Protein AF-0000000073392501 (afdb_homodimer)

Structure (mmCIF, N/CA/C/O backbone):
data_AF-0000000073392501-model_v1
#
loop_
_entity.id
_entity.type
_entity.pdbx_description
1 polymer 'Metal-dependent hydrolase, beta-lactamase superfamily'
#
loop_
_atom_site.group_PDB
_atom_site.id
_atom_site.type_symbol
_atom_site.label_atom_id
_atom_site.label_alt_id
_atom_site.label_comp_id
_atom_site.label_asym_id
_atom_site.label_entity_id
_atom_site.label_seq_id
_atom_site.pdbx_PDB_ins_code
_atom_site.Cartn_x
_atom_site.Cartn_y
_atom_site.Cartn_z
_atom_site.occupancy
_atom_site.B_iso_or_equiv
_atom_site.auth_seq_id
_atom_site.auth_comp_id
_atom_site.auth_asym_id
_atom_site.auth_atom_id
_atom_site.pdbx_PDB_model_num
ATOM 1 N N . MET A 1 1 ? -17.094 19.109 10.422 1 95.69 1 MET A N 1
ATOM 2 C CA . MET A 1 1 ? -15.758 18.734 9.945 1 95.69 1 MET A CA 1
ATOM 3 C C . MET A 1 1 ? -15.055 17.844 10.961 1 95.69 1 MET A C 1
ATOM 5 O O . MET A 1 1 ? -15.164 18.062 12.172 1 95.69 1 MET A O 1
ATOM 9 N N . LYS A 1 2 ? -14.438 16.719 10.461 1 97.56 2 LYS A N 1
ATOM 10 C CA . LYS A 1 2 ? -13.781 15.727 11.297 1 97.56 2 LYS A CA 1
ATOM 11 C C . LYS A 1 2 ? -12.375 15.43 10.797 1 97.56 2 LYS A C 1
ATOM 13 O O . LYS A 1 2 ? -12.148 15.312 9.594 1 97.56 2 LYS A O 1
ATOM 18 N N . ILE A 1 3 ? -11.445 15.352 11.75 1 98.5 3 ILE A N 1
ATOM 19 C CA . ILE A 1 3 ? -10.078 14.945 11.414 1 98.5 3 ILE A CA 1
ATOM 20 C C . ILE A 1 3 ? -9.773 13.594 12.047 1 98.5 3 ILE A C 1
ATOM 22 O O . ILE A 1 3 ? -10.047 13.375 13.227 1 98.5 3 ILE A O 1
ATOM 26 N N . THR A 1 4 ? -9.297 12.664 11.234 1 98.38 4 THR A N 1
ATOM 27 C CA . THR A 1 4 ? -8.945 11.328 11.695 1 98.38 4 THR A CA 1
ATOM 28 C C . THR A 1 4 ? -7.551 10.93 11.219 1 98.38 4 THR A C 1
ATOM 30 O O . THR A 1 4 ? -7.227 11.086 10.039 1 98.38 4 THR A O 1
ATOM 33 N N . PHE A 1 5 ? -6.773 10.438 12.156 1 97.88 5 PHE A N 1
ATOM 34 C CA . PHE A 1 5 ? -5.438 9.961 11.805 1 97.88 5 PHE A CA 1
ATOM 35 C C . PHE A 1 5 ? -5.434 8.453 11.617 1 97.88 5 PHE A C 1
ATOM 37 O O . PHE A 1 5 ? -5.684 7.699 12.562 1 97.88 5 PHE A O 1
ATOM 44 N N . LEU A 1 6 ? -5.094 8.023 10.367 1 96.94 6 LEU A N 1
ATOM 45 C CA . LEU A 1 6 ? -5.074 6.605 10.023 1 96.94 6 LEU A CA 1
ATOM 46 C C . LEU A 1 6 ? -3.668 6.031 10.156 1 96.94 6 LEU A C 1
ATOM 48 O O . LEU A 1 6 ? -3.469 4.824 10.016 1 96.94 6 LEU A O 1
ATOM 52 N N . GLY A 1 7 ? -2.768 6.816 10.383 1 95.69 7 GLY A N 1
ATOM 53 C CA . GLY A 1 7 ? -1.372 6.5 10.648 1 95.69 7 GLY A CA 1
ATOM 54 C C . GLY A 1 7 ? -0.549 7.715 11.031 1 95.69 7 GLY A C 1
ATOM 55 O O . GLY A 1 7 ? -0.674 8.773 10.414 1 95.69 7 GLY A O 1
ATOM 56 N N . THR A 1 8 ? 0.274 7.535 12.062 1 96.62 8 THR A N 1
ATOM 57 C CA . THR A 1 8 ? 0.959 8.703 12.609 1 96.62 8 THR A CA 1
ATOM 58 C C . THR A 1 8 ? 2.469 8.484 12.633 1 96.62 8 THR A C 1
ATOM 60 O O . THR A 1 8 ? 3.209 9.281 13.203 1 96.62 8 THR A O 1
ATOM 63 N N . GLY A 1 9 ? 2.859 7.312 12.016 1 94.12 9 GLY A N 1
ATOM 64 C CA . GLY A 1 9 ? 4.281 7.082 11.812 1 94.12 9 GLY A CA 1
ATOM 65 C C . GLY A 1 9 ? 4.812 7.73 10.547 1 94.12 9 GLY A C 1
ATOM 66 O O . GLY A 1 9 ? 4.047 8.047 9.633 1 94.12 9 GLY A O 1
ATOM 67 N N . GLY A 1 10 ? 6.098 7.957 10.602 1 91.94 10 GLY A N 1
ATOM 68 C CA . GLY A 1 10 ? 6.691 8.547 9.414 1 91.94 10 GLY A CA 1
ATOM 69 C C . GLY A 1 10 ? 8.164 8.227 9.25 1 91.94 10 GLY A C 1
ATOM 70 O O . GLY A 1 10 ? 8.82 7.816 10.211 1 91.94 10 GLY A O 1
ATOM 71 N N . GLY A 1 11 ? 8.555 8.469 7.984 1 91.44 11 GLY A N 1
ATOM 72 C CA . GLY A 1 11 ? 9.922 8.102 7.641 1 91.44 11 GLY A CA 1
ATOM 73 C C . GLY A 1 11 ? 10.047 6.656 7.188 1 91.44 11 GLY A C 1
ATOM 74 O O . GLY A 1 11 ? 9.172 5.836 7.461 1 91.44 11 GLY A O 1
ATOM 75 N N . ARG A 1 12 ? 11.156 6.391 6.562 1 88.62 12 ARG A N 1
ATOM 76 C CA . ARG A 1 12 ? 11.328 5.105 5.891 1 88.62 12 ARG A CA 1
ATOM 77 C C . ARG A 1 12 ? 11.297 3.955 6.891 1 88.62 12 ARG A C 1
ATOM 79 O O . ARG A 1 12 ? 10.641 2.936 6.652 1 88.62 12 ARG A O 1
ATOM 86 N N . PHE A 1 13 ? 11.859 4.137 8.047 1 87.62 13 PHE A N 1
ATOM 87 C CA . PHE A 1 13 ? 11.992 3.016 8.969 1 87.62 13 PHE A CA 1
ATOM 88 C C . PHE A 1 13 ? 10.688 2.793 9.734 1 87.62 13 PHE A C 1
ATOM 90 O O . PHE A 1 13 ? 10.32 1.652 10.016 1 87.62 13 PHE A O 1
ATOM 97 N N . SER A 1 14 ? 10.055 3.908 10.047 1 86.62 14 SER A N 1
ATOM 98 C CA . SER A 1 14 ? 8.734 3.762 10.648 1 86.62 14 SER A CA 1
ATOM 99 C C . SER A 1 14 ? 7.75 3.133 9.672 1 86.62 14 SER A C 1
ATOM 101 O O . SER A 1 14 ? 6.922 2.307 10.055 1 86.62 14 SER A O 1
ATOM 103 N N . ALA A 1 15 ? 7.859 3.514 8.43 1 91.94 15 ALA A N 1
ATOM 104 C CA . ALA A 1 15 ? 6.969 2.965 7.41 1 91.94 15 ALA A CA 1
ATOM 105 C C . ALA A 1 15 ? 7.199 1.468 7.227 1 91.94 15 ALA A C 1
ATOM 107 O O . ALA A 1 15 ? 6.246 0.686 7.184 1 91.94 15 ALA A O 1
ATOM 108 N N . ILE A 1 16 ? 8.469 1.06 7.207 1 93.19 16 ILE A N 1
ATOM 109 C CA . ILE A 1 16 ? 8.836 -0.337 7 1 93.19 16 ILE A CA 1
ATOM 110 C C . ILE A 1 16 ? 8.391 -1.169 8.203 1 93.19 16 ILE A C 1
ATOM 112 O O . ILE A 1 16 ? 7.809 -2.242 8.039 1 93.19 16 ILE A O 1
ATOM 116 N N . SER A 1 17 ? 8.555 -0.603 9.367 1 88.06 17 SER A N 1
ATOM 117 C CA . SER A 1 17 ? 8.336 -1.387 10.586 1 88.06 17 SER A CA 1
ATOM 118 C C . SER A 1 17 ? 6.863 -1.42 10.961 1 88.06 17 SER A C 1
ATOM 120 O O . SER A 1 17 ? 6.414 -2.336 11.656 1 88.06 17 SER A O 1
ATOM 122 N N . GLN A 1 18 ? 6.199 -0.437 10.602 1 88.12 18 GLN A N 1
ATOM 123 C CA . GLN A 1 18 ? 4.789 -0.27 10.938 1 88.12 18 GLN A CA 1
ATOM 124 C C . GLN A 1 18 ? 4.574 -0.296 12.445 1 88.12 18 GLN A C 1
ATOM 126 O O . GLN A 1 18 ? 3.516 -0.704 12.922 1 88.12 18 GLN A O 1
ATOM 131 N N . ARG A 1 19 ? 5.641 0.099 13.125 1 83.06 19 ARG A N 1
ATOM 132 C CA . ARG A 1 19 ? 5.449 0.273 14.562 1 83.06 19 ARG A CA 1
ATOM 133 C C . ARG A 1 19 ? 4.352 1.289 14.852 1 83.06 19 ARG A C 1
ATOM 135 O O . ARG A 1 19 ? 3.635 1.172 15.852 1 83.06 19 ARG A O 1
ATOM 142 N N . ARG A 1 20 ? 4.344 2.191 14.055 1 87.75 20 ARG A N 1
ATOM 143 C CA . ARG A 1 20 ? 3.238 3.133 13.922 1 87.75 20 ARG A CA 1
ATOM 144 C C . ARG A 1 20 ? 2.67 3.107 12.508 1 87.75 20 ARG A C 1
ATOM 146 O O . ARG A 1 20 ? 3.42 3.055 11.531 1 87.75 20 ARG A O 1
ATOM 153 N N . MET A 1 21 ? 1.301 3.021 12.469 1 92.19 21 MET A N 1
ATOM 154 C CA . MET A 1 21 ? 0.671 2.988 11.148 1 92.19 21 MET A CA 1
ATOM 155 C C . MET A 1 21 ? 1.068 4.211 10.328 1 92.19 21 MET A C 1
ATOM 157 O O . MET A 1 21 ? 1.492 5.227 10.883 1 92.19 21 MET A O 1
ATOM 161 N N . THR A 1 22 ? 0.951 4.113 9.016 1 95.88 22 THR A N 1
ATOM 162 C CA . THR A 1 22 ? 1.403 5.203 8.156 1 95.88 22 THR A CA 1
ATOM 163 C C . THR A 1 22 ? 0.333 5.57 7.137 1 95.88 22 THR A C 1
ATOM 165 O O . THR A 1 22 ? 0.649 5.957 6.012 1 95.88 22 THR A O 1
ATOM 168 N N . GLY A 1 23 ? -0.903 5.422 7.516 1 95.56 23 GLY A N 1
ATOM 169 C CA . GLY A 1 23 ? -2.023 5.617 6.609 1 95.56 23 GLY A CA 1
ATOM 170 C C . GLY A 1 23 ? -2.359 7.082 6.387 1 95.56 23 GLY A C 1
ATOM 171 O O . GLY A 1 23 ? -3.305 7.406 5.664 1 95.56 23 GLY A O 1
ATOM 172 N N . GLY A 1 24 ? -1.575 8.016 6.98 1 98.38 24 GLY A N 1
ATOM 173 C CA . GLY A 1 24 ? -1.897 9.43 6.828 1 98.38 24 GLY A CA 1
ATOM 174 C C . GLY A 1 24 ? -3.102 9.859 7.645 1 98.38 24 GLY A C 1
ATOM 175 O O . GLY A 1 24 ? -3.311 9.367 8.758 1 98.38 24 GLY A O 1
ATOM 176 N N . PHE A 1 25 ? -3.83 10.938 7.148 1 98.75 25 PHE A N 1
ATOM 177 C CA . PHE A 1 25 ? -4.996 11.383 7.898 1 98.75 25 PHE A CA 1
ATOM 178 C C . PHE A 1 25 ? -6.109 11.828 6.957 1 98.75 25 PHE A C 1
ATOM 180 O O . PHE A 1 25 ? -5.887 11.984 5.754 1 98.75 25 PHE A O 1
ATOM 187 N N . ARG A 1 26 ? -7.277 11.922 7.52 1 98.81 26 ARG A N 1
ATOM 188 C CA . ARG A 1 26 ? -8.469 12.305 6.773 1 98.81 26 ARG A CA 1
ATOM 189 C C . ARG A 1 26 ? -9.062 13.602 7.316 1 98.81 26 ARG A C 1
ATOM 191 O O . ARG A 1 26 ? -8.984 13.867 8.516 1 98.81 26 ARG A O 1
ATOM 198 N N . ILE A 1 27 ? -9.531 14.406 6.457 1 98.75 27 ILE A N 1
ATOM 199 C CA . ILE A 1 27 ? -10.438 15.5 6.77 1 98.75 27 ILE A CA 1
ATOM 200 C C . ILE A 1 27 ? -11.812 15.227 6.16 1 98.75 27 ILE A C 1
ATOM 202 O O . ILE A 1 27 ? -11.977 15.273 4.941 1 98.75 27 ILE A O 1
ATOM 206 N N . ASP A 1 28 ? -12.781 14.906 7 1 98.5 28 ASP A N 1
ATOM 207 C CA . ASP A 1 28 ? -14.109 14.516 6.527 1 98.5 28 ASP A CA 1
ATOM 208 C C . ASP A 1 28 ? -15.133 15.625 6.77 1 98.5 28 ASP A C 1
ATOM 210 O O . ASP A 1 28 ? -15.016 16.375 7.734 1 98.5 28 ASP A O 1
ATOM 214 N N . ASN A 1 29 ? -16.047 15.664 5.898 1 98 29 ASN A N 1
ATOM 215 C CA . ASN A 1 29 ? -17.156 16.609 5.953 1 98 29 ASN A CA 1
ATOM 216 C C . ASN A 1 29 ? -16.672 18.062 5.902 1 98 29 ASN A C 1
ATOM 218 O O . ASN A 1 29 ? -17.188 18.922 6.621 1 98 29 ASN A O 1
ATOM 222 N N . LEU A 1 30 ? -15.586 18.328 5.273 1 98 30 LEU A N 1
ATOM 223 C CA . LEU A 1 30 ? -15.18 19.672 4.898 1 98 30 LEU A CA 1
ATOM 224 C C . LEU A 1 30 ? -16.031 20.203 3.752 1 98 30 LEU A C 1
ATOM 226 O O . LEU A 1 30 ? -15.828 19.828 2.596 1 98 30 LEU A O 1
ATOM 230 N N . ASN A 1 31 ? -16.969 21.047 4.035 1 97.44 31 ASN A N 1
ATOM 231 C CA . ASN A 1 31 ? -17.984 21.469 3.078 1 97.44 31 ASN A CA 1
ATOM 232 C C . ASN A 1 31 ? -18.688 20.266 2.432 1 97.44 31 ASN A C 1
ATOM 234 O O . ASN A 1 31 ? -18.859 20.234 1.214 1 97.44 31 ASN A O 1
ATOM 238 N N . GLY A 1 32 ? -18.906 19.234 3.15 1 97.88 32 GLY A N 1
ATOM 239 C CA . GLY A 1 32 ? -19.625 18.047 2.713 1 97.88 32 GLY A CA 1
ATOM 240 C C . GLY A 1 32 ? -18.734 17.047 1.984 1 97.88 32 GLY A C 1
ATOM 241 O O . GLY A 1 32 ? -19.219 16.047 1.448 1 97.88 32 GLY A O 1
ATOM 242 N N . LYS A 1 33 ? -17.406 17.266 1.96 1 98.62 33 LYS A N 1
ATOM 243 C CA . LYS A 1 33 ? -16.484 16.438 1.186 1 98.62 33 LYS A CA 1
ATOM 244 C C . LYS A 1 33 ? -15.469 15.75 2.09 1 98.62 33 LYS A C 1
ATOM 246 O O . LYS A 1 33 ? -15.125 16.266 3.156 1 98.62 33 LYS A O 1
ATOM 251 N N . ASN A 1 34 ? -14.984 14.57 1.663 1 98.88 34 ASN A N 1
ATOM 252 C CA . ASN A 1 34 ? -14.016 13.773 2.4 1 98.88 34 ASN A CA 1
ATOM 253 C C . ASN A 1 34 ? -12.68 13.688 1.657 1 98.88 34 ASN A C 1
ATOM 255 O O . ASN A 1 34 ? -12.656 13.398 0.459 1 98.88 34 ASN A O 1
ATOM 259 N N . TYR A 1 35 ? -11.578 13.992 2.377 1 98.88 35 TYR A N 1
ATOM 260 C CA . TYR A 1 35 ? -10.25 14.008 1.762 1 98.88 35 TYR A CA 1
ATOM 261 C C . TYR A 1 35 ? -9.281 13.109 2.529 1 98.88 35 TYR A C 1
ATOM 263 O O . TYR A 1 35 ? -9.328 13.055 3.762 1 98.88 35 TYR A O 1
ATOM 271 N N . HIS A 1 36 ? -8.492 12.352 1.827 1 98.94 36 HIS A N 1
ATOM 272 C CA . HIS A 1 36 ? -7.398 11.578 2.402 1 98.94 36 HIS A CA 1
ATOM 273 C C . HIS A 1 36 ? -6.051 12.219 2.076 1 98.94 36 HIS A C 1
ATOM 275 O O . HIS A 1 36 ? -5.75 12.484 0.91 1 98.94 36 HIS A O 1
ATOM 281 N N . VAL A 1 37 ? -5.246 12.547 3.129 1 98.94 37 VAL A N 1
ATOM 282 C CA . VAL A 1 37 ? -3.984 13.258 2.971 1 98.94 37 VAL A CA 1
ATOM 283 C C . VAL A 1 37 ? -2.818 12.312 3.234 1 98.94 37 VAL A C 1
ATOM 285 O O . VAL A 1 37 ? -2.74 11.695 4.297 1 98.94 37 VAL A O 1
ATOM 288 N N . ASP A 1 38 ? -1.919 12.148 2.273 1 98.88 38 ASP A N 1
ATOM 289 C CA . ASP A 1 38 ? -0.672 11.391 2.342 1 98.88 38 ASP A CA 1
ATOM 290 C C . ASP A 1 38 ? -0.93 9.945 2.746 1 98.88 38 ASP A C 1
ATOM 292 O O . ASP A 1 38 ? -0.385 9.461 3.742 1 98.88 38 ASP A O 1
ATOM 296 N N . PRO A 1 39 ? -1.705 9.242 1.884 1 98.75 39 PRO A N 1
ATOM 297 C CA . PRO A 1 39 ? -2 7.836 2.178 1 98.75 39 PRO A CA 1
ATOM 298 C C . PRO A 1 39 ? -0.813 6.914 1.904 1 98.75 39 PRO A C 1
ATOM 300 O O . PRO A 1 39 ? -0.689 6.375 0.803 1 98.75 39 PRO A O 1
ATOM 303 N N . GLY A 1 40 ? -0.039 6.641 2.949 1 98.38 40 GLY A N 1
ATOM 304 C CA . GLY A 1 40 ? 1.106 5.75 2.85 1 98.38 40 GLY A CA 1
ATOM 305 C C . GLY A 1 40 ? 0.729 4.281 2.906 1 98.38 40 GLY A C 1
ATOM 306 O O . GLY A 1 40 ? -0.438 3.93 2.719 1 98.38 40 GLY A O 1
ATOM 307 N N . PRO A 1 41 ? 1.723 3.396 3.154 1 97.88 41 PRO A N 1
ATOM 308 C CA . PRO A 1 41 ? 1.467 1.956 3.203 1 97.88 41 PRO A CA 1
ATOM 309 C C . PRO A 1 41 ? 0.42 1.577 4.246 1 97.88 41 PRO A C 1
ATOM 311 O O . PRO A 1 41 ? 0.523 1.986 5.406 1 97.88 41 PRO A O 1
ATOM 314 N N . GLY A 1 42 ? -0.612 0.805 3.75 1 96.38 42 GLY A N 1
ATOM 315 C CA . GLY A 1 42 ? -1.643 0.316 4.652 1 96.38 42 GLY A CA 1
ATOM 316 C C . GLY A 1 42 ? -2.848 1.232 4.734 1 96.38 42 GLY A C 1
ATOM 317 O O . GLY A 1 42 ? -3.844 0.901 5.379 1 96.38 42 GLY A O 1
ATOM 318 N N . ALA A 1 43 ? -2.844 2.373 4.035 1 98.19 43 ALA A N 1
ATOM 319 C CA . ALA A 1 43 ? -3.924 3.35 4.145 1 98.19 43 ALA A CA 1
ATOM 320 C C . ALA A 1 43 ? -5.273 2.715 3.82 1 98.19 43 ALA A C 1
ATOM 322 O O . ALA A 1 43 ? -6.262 2.945 4.523 1 98.19 43 ALA A O 1
ATOM 323 N N . LEU A 1 44 ? -5.352 1.924 2.768 1 97.44 44 LEU A N 1
ATOM 324 C CA . LEU A 1 44 ? -6.609 1.279 2.395 1 97.44 44 LEU A CA 1
ATOM 325 C C . LEU A 1 44 ? -7.105 0.373 3.516 1 97.44 44 LEU A C 1
ATOM 327 O O . LEU A 1 44 ? -8.258 0.478 3.938 1 97.44 44 LEU A O 1
ATOM 331 N N . VAL A 1 45 ? -6.211 -0.46 4.02 1 92.94 45 VAL A N 1
ATOM 332 C CA . VAL A 1 45 ? -6.555 -1.427 5.055 1 92.94 45 VAL A CA 1
ATOM 333 C C . VAL A 1 45 ? -6.98 -0.693 6.324 1 92.94 45 VAL A C 1
ATOM 335 O O . VAL A 1 45 ? -7.98 -1.054 6.949 1 92.94 45 VAL A O 1
ATOM 338 N N . ARG A 1 46 ? -6.273 0.396 6.684 1 93.12 46 ARG A N 1
ATOM 339 C CA . ARG A 1 46 ? -6.57 1.168 7.887 1 93.12 46 ARG A CA 1
ATOM 340 C C . ARG A 1 46 ? -7.895 1.911 7.746 1 93.12 46 ARG A C 1
ATOM 342 O O . ARG A 1 46 ? -8.617 2.094 8.727 1 93.12 46 ARG A O 1
ATOM 349 N N . THR A 1 47 ? -8.219 2.338 6.508 1 94.75 47 THR A N 1
ATOM 350 C CA . THR A 1 47 ? -9.516 2.953 6.254 1 94.75 47 THR A CA 1
ATOM 351 C C . THR A 1 47 ? -10.648 2.029 6.695 1 94.75 47 THR A C 1
ATOM 353 O O . THR A 1 47 ? -11.531 2.441 7.445 1 94.75 47 THR A O 1
ATOM 356 N N . TYR A 1 48 ? -10.57 0.808 6.328 1 89.25 48 TYR A N 1
ATOM 357 C CA . TYR A 1 48 ? -11.602 -0.15 6.711 1 89.25 48 TYR A CA 1
ATOM 358 C C . TYR A 1 48 ? -11.492 -0.507 8.188 1 89.25 48 TYR A C 1
ATOM 360 O O . TYR A 1 48 ? -12.508 -0.653 8.875 1 89.25 48 TYR A O 1
ATOM 368 N N . GLN A 1 49 ? -10.273 -0.648 8.664 1 86.69 49 GLN A N 1
ATOM 369 C CA . GLN A 1 49 ? -10.023 -0.973 10.062 1 86.69 49 GLN A CA 1
ATOM 370 C C . GLN A 1 49 ? -10.742 0.002 10.992 1 86.69 49 GLN A C 1
ATOM 372 O O . GLN A 1 49 ? -11.305 -0.402 12.008 1 86.69 49 GLN A O 1
ATOM 377 N N . PHE A 1 50 ? -10.766 1.233 10.609 1 89.06 50 PHE A N 1
ATOM 378 C CA . PHE A 1 50 ? -11.312 2.262 11.484 1 89.06 50 PHE A CA 1
ATOM 379 C C . PHE A 1 50 ? -12.734 2.613 11.086 1 89.06 50 PHE A C 1
ATOM 381 O O . PHE A 1 50 ? -13.273 3.637 11.516 1 89.06 50 PHE A O 1
ATOM 388 N N . GLY A 1 51 ? -13.328 1.852 10.148 1 87.12 51 GLY A N 1
ATOM 389 C CA . GLY A 1 51 ? -14.758 1.915 9.898 1 87.12 51 GLY A CA 1
ATOM 390 C C . GLY A 1 51 ? -15.133 2.875 8.789 1 87.12 51 GLY A C 1
ATOM 391 O O . GLY A 1 51 ? -16.281 3.295 8.688 1 87.12 51 GLY A O 1
ATOM 392 N N . PHE A 1 52 ? -14.211 3.273 8 1 92.31 52 PHE A N 1
ATOM 393 C CA . PHE A 1 52 ? -14.492 4.156 6.875 1 92.31 52 PHE A CA 1
ATOM 394 C C . PHE A 1 52 ? -14.633 3.357 5.586 1 92.31 52 PHE A C 1
ATOM 396 O O . PHE A 1 52 ? -14.297 2.174 5.539 1 92.31 52 PHE A O 1
ATOM 403 N N . ASP A 1 53 ? -15.25 3.908 4.602 1 92.31 53 ASP A N 1
ATOM 404 C CA . ASP A 1 53 ? -15.367 3.389 3.242 1 92.31 53 ASP A CA 1
ATOM 405 C C . ASP A 1 53 ? -14.578 4.246 2.256 1 92.31 53 ASP A C 1
ATOM 407 O O . ASP A 1 53 ? -14.914 5.41 2.033 1 92.31 53 ASP A O 1
ATOM 411 N N . PRO A 1 54 ? -13.516 3.678 1.671 1 95.69 54 PRO A N 1
ATOM 412 C CA . PRO A 1 54 ? -12.68 4.477 0.77 1 95.69 54 PRO A CA 1
ATOM 413 C C . PRO A 1 54 ? -13.445 4.984 -0.449 1 95.69 54 PRO A C 1
ATOM 415 O O . PRO A 1 54 ? -13 5.918 -1.122 1 95.69 54 PRO A O 1
ATOM 418 N N . ARG A 1 55 ? -14.586 4.406 -0.773 1 96.12 55 ARG A N 1
ATOM 419 C CA . ARG A 1 55 ? -15.391 4.82 -1.919 1 96.12 55 ARG A CA 1
ATOM 420 C C . ARG A 1 55 ? -16.062 6.164 -1.656 1 96.12 55 ARG A C 1
ATOM 422 O O . ARG A 1 55 ? -16.562 6.805 -2.584 1 96.12 55 ARG A O 1
ATOM 429 N N . ASN A 1 56 ? -16.031 6.59 -0.366 1 97.44 56 ASN A N 1
ATOM 430 C CA . ASN A 1 56 ? -16.672 7.836 0.021 1 97.44 56 ASN A CA 1
ATOM 431 C C . ASN A 1 56 ? -15.719 9.016 -0.052 1 97.44 56 ASN A C 1
ATOM 433 O O . ASN A 1 56 ? -16.062 10.133 0.341 1 97.44 56 ASN A O 1
ATOM 437 N N . LEU A 1 57 ? -14.594 8.805 -0.603 1 98.75 57 LEU A N 1
ATOM 438 C CA . LEU A 1 57 ? -13.625 9.891 -0.76 1 98.75 57 LEU A CA 1
ATOM 439 C C . LEU A 1 57 ? -14.039 10.828 -1.896 1 98.75 57 LEU A C 1
ATOM 441 O O . LEU A 1 57 ? -14.594 10.375 -2.902 1 98.75 57 LEU A O 1
ATOM 445 N N . ASP A 1 58 ? -13.742 12.086 -1.682 1 98.81 58 ASP A N 1
ATOM 446 C CA . ASP A 1 58 ? -13.953 13.102 -2.713 1 98.81 58 ASP A CA 1
ATOM 447 C C . ASP A 1 58 ? -12.625 13.656 -3.217 1 98.81 58 ASP A C 1
ATOM 449 O O . ASP A 1 58 ? -12.594 14.422 -4.184 1 98.81 58 ASP A O 1
ATOM 453 N N . GLY A 1 59 ? -11.523 13.289 -2.541 1 98.88 59 GLY A N 1
ATOM 454 C CA . GLY A 1 59 ? -10.211 13.742 -2.98 1 98.88 59 GLY A CA 1
ATOM 455 C C . GLY A 1 59 ? -9.07 13.047 -2.266 1 98.88 59 GLY A C 1
ATOM 456 O O . GLY A 1 59 ? -9.234 12.562 -1.146 1 98.88 59 GLY A O 1
ATOM 457 N N . VAL A 1 60 ? -7.953 12.953 -2.936 1 98.88 60 VAL A N 1
ATOM 458 C CA . VAL A 1 60 ? -6.695 12.445 -2.398 1 98.88 60 VAL A CA 1
ATOM 459 C C . VAL A 1 60 ? -5.598 13.484 -2.58 1 98.88 60 VAL A C 1
ATOM 461 O O . VAL A 1 60 ? -5.414 14.023 -3.674 1 98.88 60 VAL A O 1
ATOM 464 N N . PHE A 1 61 ? -4.91 13.828 -1.479 1 98.69 61 PHE A N 1
ATOM 465 C CA . PHE A 1 61 ? -3.793 14.758 -1.497 1 98.69 61 PHE A CA 1
ATOM 466 C C . PHE A 1 61 ? -2.484 14.047 -1.176 1 98.69 61 PHE A C 1
ATOM 468 O O . PHE A 1 61 ? -2.389 13.336 -0.172 1 98.69 61 PHE A O 1
ATOM 475 N N . VAL A 1 62 ? -1.473 14.195 -2.025 1 98.88 62 VAL A N 1
ATOM 476 C CA . VAL A 1 62 ? -0.14 13.656 -1.773 1 98.88 62 VAL A CA 1
ATOM 477 C C . VAL A 1 62 ? 0.883 14.789 -1.768 1 98.88 62 VAL A C 1
ATOM 479 O O . VAL A 1 62 ? 1.078 15.461 -2.781 1 98.88 62 VAL A O 1
ATOM 482 N N . SER A 1 63 ? 1.539 14.938 -0.667 1 98.75 63 SER A N 1
ATOM 483 C CA . SER A 1 63 ? 2.387 16.094 -0.428 1 98.75 63 SER A CA 1
ATOM 484 C C . SER A 1 63 ? 3.676 16.016 -1.241 1 98.75 63 SER A C 1
ATOM 486 O O . SER A 1 63 ? 4.145 17.031 -1.771 1 98.75 63 SER A O 1
ATOM 488 N N . HIS A 1 64 ? 4.285 14.812 -1.267 1 98.62 64 HIS A N 1
ATOM 489 C CA . HIS A 1 64 ? 5.555 14.664 -1.971 1 98.62 64 HIS A CA 1
ATOM 490 C C . HIS A 1 64 ? 5.832 13.203 -2.311 1 98.62 64 HIS A C 1
ATOM 492 O O . HIS A 1 64 ? 5.09 12.312 -1.889 1 98.62 64 HIS A O 1
ATOM 498 N N . ALA A 1 65 ? 6.898 13 -3.096 1 97.44 65 ALA A N 1
ATOM 499 C CA . ALA A 1 65 ? 7.133 11.703 -3.725 1 97.44 65 ALA A CA 1
ATOM 500 C C . ALA A 1 65 ? 7.988 10.812 -2.836 1 97.44 65 ALA A C 1
ATOM 502 O O . ALA A 1 65 ? 9.031 10.312 -3.268 1 97.44 65 ALA A O 1
ATOM 503 N N . HIS A 1 66 ? 7.598 10.57 -1.646 1 97.81 66 HIS A N 1
ATOM 504 C CA . HIS A 1 66 ? 8.117 9.516 -0.782 1 97.81 66 HIS A CA 1
ATOM 505 C C . HIS A 1 66 ? 7.074 8.43 -0.539 1 97.81 66 HIS A C 1
ATOM 507 O O . HIS A 1 66 ? 5.891 8.734 -0.375 1 97.81 66 HIS A O 1
ATOM 513 N N . THR A 1 67 ? 7.504 7.219 -0.448 1 97.06 67 THR A N 1
ATOM 514 C CA . THR A 1 67 ? 6.645 6.039 -0.408 1 97.06 67 THR A CA 1
ATOM 515 C C . THR A 1 67 ? 5.691 6.105 0.781 1 97.06 67 THR A C 1
ATOM 517 O O . THR A 1 67 ? 4.535 5.688 0.68 1 97.06 67 THR A O 1
ATOM 520 N N . ASP A 1 68 ? 6.188 6.578 1.907 1 97.12 68 ASP A N 1
ATOM 521 C CA . ASP A 1 68 ? 5.352 6.602 3.104 1 97.12 68 ASP A CA 1
ATOM 522 C C . ASP A 1 68 ? 4.266 7.668 2.994 1 97.12 68 ASP A C 1
ATOM 524 O O . ASP A 1 68 ? 3.418 7.793 3.883 1 97.12 68 ASP A O 1
ATOM 528 N N . HIS A 1 69 ? 4.203 8.383 1.855 1 98.56 69 HIS A N 1
ATOM 529 C CA . HIS A 1 69 ? 3.168 9.398 1.674 1 98.56 69 HIS A CA 1
ATOM 530 C C . HIS A 1 69 ? 2.266 9.055 0.492 1 98.56 69 HIS A C 1
ATOM 532 O O . HIS A 1 69 ? 1.142 9.555 0.401 1 98.56 69 HIS A O 1
ATOM 538 N N . TYR A 1 70 ? 2.699 8.219 -0.464 1 98.25 70 TYR A N 1
ATOM 539 C CA . TYR A 1 70 ? 1.893 8.078 -1.671 1 98.25 70 TYR A CA 1
ATOM 540 C C . TYR A 1 70 ? 1.54 6.621 -1.926 1 98.25 70 TYR A C 1
ATOM 542 O O . TYR A 1 70 ? 0.796 6.309 -2.859 1 98.25 70 TYR A O 1
ATOM 550 N N . ASN A 1 71 ? 1.967 5.695 -1.161 1 98.38 71 ASN A N 1
ATOM 551 C CA . ASN A 1 71 ? 1.953 4.266 -1.438 1 98.38 71 ASN A CA 1
ATOM 552 C C . ASN A 1 71 ? 0.559 3.781 -1.826 1 98.38 71 ASN A C 1
ATOM 554 O O . ASN A 1 71 ? 0.409 2.982 -2.752 1 98.38 71 ASN A O 1
ATOM 558 N N . ASP A 1 72 ? -0.469 4.227 -1.108 1 98.75 72 ASP A N 1
ATOM 559 C CA . ASP A 1 72 ? -1.817 3.721 -1.347 1 98.75 72 ASP A CA 1
ATOM 560 C C . ASP A 1 72 ? -2.662 4.742 -2.104 1 98.75 72 ASP A C 1
ATOM 562 O O . ASP A 1 72 ? -3.881 4.59 -2.209 1 98.75 72 ASP A O 1
ATOM 566 N N . ALA A 1 73 ? -2.049 5.797 -2.67 1 98.81 73 ALA A N 1
ATOM 567 C CA . ALA A 1 73 ? -2.803 6.844 -3.359 1 98.81 73 ALA A CA 1
ATOM 568 C C . ALA A 1 73 ? -3.58 6.27 -4.539 1 98.81 73 ALA A C 1
ATOM 570 O O . ALA A 1 73 ? -4.77 6.547 -4.703 1 98.81 73 ALA A O 1
ATOM 571 N N . GLU A 1 74 ? -2.967 5.402 -5.324 1 98.5 74 GLU A N 1
ATOM 572 C CA . GLU A 1 74 ? -3.594 4.902 -6.543 1 98.5 74 GLU A CA 1
ATOM 573 C C . GLU A 1 74 ? -4.797 4.02 -6.227 1 98.5 74 GLU A C 1
ATOM 575 O O . GLU A 1 74 ? -5.848 4.141 -6.863 1 98.5 74 GLU A O 1
ATOM 580 N N . ILE A 1 75 ? -4.664 3.15 -5.219 1 98.62 75 ILE A N 1
ATOM 581 C CA . ILE A 1 75 ? -5.773 2.262 -4.898 1 98.62 75 ILE A CA 1
ATOM 582 C C . ILE A 1 75 ? -6.926 3.072 -4.305 1 98.62 75 ILE A C 1
ATOM 584 O O . ILE A 1 75 ? -8.094 2.752 -4.523 1 98.62 75 ILE A O 1
ATOM 588 N N . LEU A 1 76 ? -6.621 4.141 -3.576 1 98.81 76 LEU A N 1
ATOM 589 C CA . LEU A 1 76 ? -7.676 4.988 -3.035 1 98.81 76 LEU A CA 1
ATOM 590 C C . LEU A 1 76 ? -8.359 5.781 -4.145 1 98.81 76 LEU A C 1
ATOM 592 O O . LEU A 1 76 ? -9.562 6.031 -4.086 1 98.81 76 LEU A O 1
ATOM 596 N N . ILE A 1 77 ? -7.605 6.203 -5.156 1 98.81 77 ILE A N 1
ATOM 597 C CA . ILE A 1 77 ? -8.188 6.871 -6.312 1 98.81 77 ILE A CA 1
ATOM 598 C C . ILE A 1 77 ? -9.102 5.906 -7.062 1 98.81 77 ILE A C 1
ATOM 600 O O . ILE A 1 77 ? -10.188 6.285 -7.504 1 98.81 77 ILE A O 1
ATOM 604 N N . GLU A 1 78 ? -8.664 4.629 -7.203 1 98.56 78 GLU A N 1
ATOM 605 C CA . GLU A 1 78 ? -9.531 3.623 -7.801 1 98.56 78 GLU A CA 1
ATOM 606 C C . GLU A 1 78 ? -10.836 3.486 -7.012 1 98.56 78 GLU A C 1
ATOM 608 O O . GLU A 1 78 ? -11.914 3.361 -7.598 1 98.56 78 GLU A O 1
ATOM 613 N N . ALA A 1 79 ? -10.719 3.512 -5.699 1 98.19 79 ALA A N 1
ATOM 614 C CA . ALA A 1 79 ? -11.922 3.434 -4.871 1 98.19 79 ALA A CA 1
ATOM 615 C C . ALA A 1 79 ? -12.82 4.648 -5.094 1 98.19 79 ALA A C 1
ATOM 617 O O . ALA A 1 79 ? -14.016 4.504 -5.34 1 98.19 79 ALA A O 1
ATOM 618 N N . MET A 1 80 ? -12.219 5.809 -5.094 1 98.5 80 MET A N 1
ATOM 619 C CA . MET A 1 80 ? -12.898 7.09 -5.246 1 98.5 80 MET A CA 1
ATOM 620 C C . MET A 1 80 ? -13.641 7.156 -6.574 1 98.5 80 MET A C 1
ATOM 622 O O . MET A 1 80 ? -14.758 7.676 -6.645 1 98.5 80 MET A O 1
ATOM 626 N N . THR A 1 81 ? -13.102 6.547 -7.602 1 98.44 81 THR A N 1
ATOM 627 C CA . THR A 1 81 ? -13.648 6.629 -8.953 1 98.44 81 THR A CA 1
ATOM 628 C C . THR A 1 81 ? -14.375 5.336 -9.32 1 98.44 81 THR A C 1
ATOM 630 O O . THR A 1 81 ? -14.648 5.09 -10.492 1 98.44 81 THR A O 1
ATOM 633 N N . ARG A 1 82 ? -14.625 4.508 -8.398 1 95.38 82 ARG A N 1
ATOM 634 C CA . ARG A 1 82 ? -15.32 3.242 -8.609 1 95.38 82 ARG A CA 1
ATOM 635 C C . ARG A 1 82 ? -14.602 2.385 -9.641 1 95.38 82 ARG A C 1
ATOM 637 O O . ARG A 1 82 ? -15.211 1.957 -10.625 1 95.38 82 ARG A O 1
ATOM 644 N N . GLY A 1 83 ? -13.289 2.143 -9.297 1 95.38 83 GLY A N 1
ATOM 645 C CA . GLY A 1 83 ? -12.492 1.295 -10.172 1 95.38 83 GLY A CA 1
ATOM 646 C C . GLY A 1 83 ? -12.125 1.963 -11.484 1 95.38 83 GLY A C 1
ATOM 647 O O . GLY A 1 83 ? -12.062 1.305 -12.523 1 95.38 83 GLY A O 1
ATOM 648 N N . MET A 1 84 ? -12.094 3.285 -11.484 1 96.25 84 MET A N 1
ATOM 649 C CA . MET A 1 84 ? -11.742 4.078 -12.656 1 96.25 84 MET A CA 1
ATOM 650 C C . MET A 1 84 ? -12.836 3.994 -13.719 1 96.25 84 MET A C 1
ATOM 652 O O . MET A 1 84 ? -12.539 4.016 -14.914 1 96.25 84 MET A O 1
ATOM 656 N N . THR A 1 85 ? -14.047 3.785 -13.312 1 95.38 85 THR A N 1
ATOM 657 C CA . THR A 1 85 ? -15.156 3.701 -14.25 1 95.38 85 THR A CA 1
ATOM 658 C C . THR A 1 85 ? -15.977 4.988 -14.234 1 95.38 85 THR A C 1
ATOM 660 O O . THR A 1 85 ? -16.844 5.188 -15.078 1 95.38 85 THR A O 1
ATOM 663 N N . LYS A 1 86 ? -15.688 5.934 -13.297 1 97.25 86 LYS A N 1
ATOM 664 C CA . LYS A 1 86 ? -16.406 7.199 -13.164 1 97.25 86 LYS A CA 1
ATOM 665 C C . LYS A 1 86 ? -15.422 8.375 -13.102 1 97.25 86 LYS A C 1
ATOM 667 O O . LYS A 1 86 ? -14.359 8.266 -12.492 1 97.25 86 LYS A O 1
ATOM 672 N N . GLU A 1 87 ? -15.812 9.453 -13.789 1 98.25 87 GLU A N 1
ATOM 673 C CA . GLU A 1 87 ? -15.117 10.719 -13.562 1 98.25 87 GLU A CA 1
ATOM 674 C C . GLU A 1 87 ? -15.531 11.352 -12.242 1 98.25 87 GLU A C 1
ATOM 676 O O . GLU A 1 87 ? -16.672 11.781 -12.086 1 98.25 87 GLU A O 1
ATOM 681 N N . TYR A 1 88 ? -14.602 11.328 -11.336 1 98.62 88 TYR A N 1
ATOM 682 C CA . TYR A 1 88 ? -15.039 11.82 -10.031 1 98.62 88 TYR A CA 1
ATOM 683 C C . TYR A 1 88 ? -13.852 12.273 -9.195 1 98.62 88 TYR A C 1
ATOM 685 O O . TYR A 1 88 ? -12.742 11.742 -9.336 1 98.62 88 TYR A O 1
ATOM 693 N N . GLY A 1 89 ? -14.039 13.281 -8.32 1 98.62 89 GLY A N 1
ATOM 694 C CA . GLY A 1 89 ? -13.133 13.648 -7.234 1 98.62 89 GLY A CA 1
ATOM 695 C C . GLY A 1 89 ? -11.945 14.461 -7.699 1 98.62 89 GLY A C 1
ATOM 696 O O . GLY A 1 89 ? -11.914 14.938 -8.836 1 98.62 89 GLY A O 1
ATOM 697 N N . VAL A 1 90 ? -11.031 14.711 -6.723 1 98.62 90 VAL A N 1
ATOM 698 C CA . VAL A 1 90 ? -9.859 15.555 -6.945 1 98.62 90 VAL A CA 1
ATOM 699 C C . VAL A 1 90 ? -8.594 14.781 -6.582 1 98.62 90 VAL A C 1
ATOM 701 O O . VAL A 1 90 ? -8.57 14.055 -5.586 1 98.62 90 VAL A O 1
ATOM 704 N N . VAL A 1 91 ? -7.621 14.875 -7.426 1 98.75 91 VAL A N 1
ATOM 705 C CA . VAL A 1 91 ? -6.266 14.43 -7.117 1 98.75 91 VAL A CA 1
ATOM 706 C C . VAL A 1 91 ? -5.336 15.633 -7.02 1 98.75 91 VAL A C 1
ATOM 708 O O . VAL A 1 91 ? -5.129 16.344 -8 1 98.75 91 VAL A O 1
ATOM 711 N N . LEU A 1 92 ? -4.902 15.898 -5.816 1 98.5 92 LEU A N 1
ATOM 712 C CA . LEU A 1 92 ? -4.023 17.031 -5.527 1 98.5 92 LEU A CA 1
ATOM 713 C C . LEU A 1 92 ? -2.627 16.547 -5.145 1 98.5 92 LEU A C 1
ATOM 715 O O . LEU A 1 92 ? -2.482 15.578 -4.395 1 98.5 92 LEU A O 1
ATOM 719 N N . GLY A 1 93 ? -1.642 17.094 -5.656 1 98.06 93 GLY A N 1
ATOM 720 C CA . GLY A 1 93 ? -0.257 16.766 -5.348 1 98.06 93 GLY A CA 1
ATOM 721 C C . GLY A 1 93 ? 0.726 17.797 -5.891 1 98.06 93 GLY A C 1
ATOM 722 O O . GLY A 1 93 ? 0.323 18.797 -6.465 1 98.06 93 GLY A O 1
ATOM 723 N N . ASN A 1 94 ? 2.008 17.609 -5.57 1 98.12 94 ASN A N 1
ATOM 724 C CA . ASN A 1 94 ? 3.035 18.469 -6.152 1 98.12 94 ASN A CA 1
ATOM 725 C C . ASN A 1 94 ? 3.465 17.969 -7.531 1 98.12 94 ASN A C 1
ATOM 727 O O . ASN A 1 94 ? 2.928 16.984 -8.031 1 98.12 94 ASN A O 1
ATOM 731 N N . LYS A 1 95 ? 4.375 18.656 -8.156 1 97.94 95 LYS A N 1
ATOM 732 C CA . LYS A 1 95 ? 4.863 18.328 -9.492 1 97.94 95 LYS A CA 1
ATOM 733 C C . LYS A 1 95 ? 5.508 16.953 -9.516 1 97.94 95 LYS A C 1
ATOM 735 O O . LYS A 1 95 ? 5.258 16.156 -10.43 1 97.94 95 LYS A O 1
ATOM 740 N N . SER A 1 96 ? 6.32 16.625 -8.555 1 97.94 96 SER A N 1
ATOM 741 C CA . SER A 1 96 ? 7 15.336 -8.516 1 97.94 96 SER A CA 1
ATOM 742 C C . SER A 1 96 ? 5.996 14.188 -8.469 1 97.94 96 SER A C 1
ATOM 744 O O . SER A 1 96 ? 6.172 13.18 -9.156 1 97.94 96 SER A O 1
ATOM 746 N N . VAL A 1 97 ? 4.938 14.32 -7.699 1 97.88 97 VAL A N 1
ATOM 747 C CA . VAL A 1 97 ? 3.941 13.281 -7.473 1 97.88 97 VAL A CA 1
ATOM 748 C C . VAL A 1 97 ? 3.109 13.078 -8.734 1 97.88 97 VAL A C 1
ATOM 750 O O . VAL A 1 97 ? 2.816 11.938 -9.117 1 97.88 97 VAL A O 1
ATOM 753 N N . LEU A 1 98 ? 2.74 14.172 -9.406 1 97.69 98 LEU A N 1
ATOM 754 C CA . LEU A 1 98 ? 1.733 14.094 -10.461 1 97.69 98 LEU A CA 1
ATOM 755 C C . LEU A 1 98 ? 2.389 14.023 -11.836 1 97.69 98 LEU A C 1
ATOM 757 O O . LEU A 1 98 ? 1.85 13.398 -12.75 1 97.69 98 LEU A O 1
ATOM 761 N N . ASP A 1 99 ? 3.627 14.617 -12 1 96.06 99 ASP A N 1
ATOM 762 C CA . ASP A 1 99 ? 4.223 14.734 -13.328 1 96.06 99 ASP A CA 1
ATOM 763 C C . ASP A 1 99 ? 5.625 14.133 -13.352 1 96.06 99 ASP A C 1
ATOM 765 O O . ASP A 1 99 ? 6.172 13.867 -14.43 1 96.06 99 ASP A O 1
ATOM 769 N N . GLY A 1 100 ? 6.156 13.875 -12.227 1 94.56 100 GLY A N 1
ATOM 770 C CA . GLY A 1 100 ? 7.578 13.578 -12.172 1 94.56 100 GLY A CA 1
ATOM 771 C C . GLY A 1 100 ? 8.453 14.812 -12.242 1 94.56 100 GLY A C 1
ATOM 772 O O . GLY A 1 100 ? 8.086 15.797 -12.891 1 94.56 100 GLY A O 1
ATOM 773 N N . TYR A 1 101 ? 9.477 14.828 -11.492 1 95.81 101 TYR A N 1
ATOM 774 C CA . TYR A 1 101 ? 10.461 15.906 -11.469 1 95.81 101 TYR A CA 1
ATOM 775 C C . TYR A 1 101 ? 11.852 15.375 -11.164 1 95.81 101 TYR A C 1
ATOM 777 O O . TYR A 1 101 ? 12.133 14.953 -10.039 1 95.81 101 TYR A O 1
ATOM 785 N N . GLU A 1 102 ? 12.719 15.398 -12.18 1 94.06 102 GLU A N 1
ATOM 786 C CA . GLU A 1 102 ? 14.062 14.828 -12.047 1 94.06 102 GLU A CA 1
ATOM 787 C C . GLU A 1 102 ? 14 13.359 -11.633 1 94.06 102 GLU A C 1
ATOM 789 O O . GLU A 1 102 ? 13.359 12.547 -12.312 1 94.06 102 GLU A O 1
ATOM 794 N N . LYS A 1 103 ? 14.531 13.031 -10.469 1 91 103 LYS A N 1
ATOM 795 C CA . LYS A 1 103 ? 14.562 11.633 -10.055 1 91 103 LYS A CA 1
ATOM 796 C C . LYS A 1 103 ? 13.344 11.281 -9.211 1 91 103 LYS A C 1
ATOM 798 O O . LYS A 1 103 ? 13.188 10.141 -8.773 1 91 103 LYS A O 1
ATOM 803 N N . TRP A 1 104 ? 12.492 12.242 -9.047 1 91.62 104 TRP A N 1
ATOM 804 C CA . TRP A 1 104 ? 11.375 12.039 -8.125 1 91.62 104 TRP A CA 1
ATOM 805 C C . TRP A 1 104 ? 10.086 11.734 -8.891 1 91.62 104 TRP A C 1
ATOM 807 O O . TRP A 1 104 ? 9.664 12.508 -9.75 1 91.62 104 TRP A O 1
ATOM 817 N N . GLY A 1 105 ? 9.398 10.547 -8.453 1 88.94 105 GLY A N 1
ATOM 818 C CA . GLY A 1 105 ? 8.094 10.203 -8.984 1 88.94 105 GLY A CA 1
ATOM 819 C C . GLY A 1 105 ? 8.125 9.812 -10.445 1 88.94 105 GLY A C 1
ATOM 820 O O . GLY A 1 105 ? 9.172 9.406 -10.961 1 88.94 105 GLY A O 1
ATOM 821 N N . PRO A 1 106 ? 6.953 9.914 -11.07 1 94.25 106 PRO A N 1
ATOM 822 C CA . PRO A 1 106 ? 5.664 10.25 -10.453 1 94.25 106 PRO A CA 1
ATOM 823 C C . PRO A 1 106 ? 5.23 9.234 -9.406 1 94.25 106 PRO A C 1
ATOM 825 O O . PRO A 1 106 ? 5.59 8.055 -9.5 1 94.25 106 PRO A O 1
ATOM 828 N N . GLY A 1 107 ? 4.539 9.656 -8.375 1 95.44 107 GLY A N 1
ATOM 829 C CA . GLY A 1 107 ? 3.98 8.805 -7.336 1 95.44 107 GLY A CA 1
ATOM 830 C C . GLY A 1 107 ? 2.592 8.289 -7.668 1 95.44 107 GLY A C 1
ATOM 831 O O . GLY A 1 107 ? 2.119 7.324 -7.062 1 95.44 107 GLY A O 1
ATOM 832 N N . ILE A 1 108 ? 1.958 8.93 -8.594 1 97 108 ILE A N 1
ATOM 833 C CA . ILE A 1 108 ? 0.653 8.539 -9.117 1 97 108 ILE A CA 1
ATOM 834 C C . ILE A 1 108 ? 0.712 8.461 -10.641 1 97 108 ILE A C 1
ATOM 836 O O . ILE A 1 108 ? 1.146 9.406 -11.305 1 97 108 ILE A O 1
ATOM 840 N N . SER A 1 109 ? 0.312 7.328 -11.227 1 95.31 109 SER A N 1
ATOM 841 C CA . SER A 1 109 ? 0.421 7.117 -12.664 1 95.31 109 SER A CA 1
ATOM 842 C C . SER A 1 109 ? -0.531 8.031 -13.43 1 95.31 109 SER A C 1
ATOM 844 O O . SER A 1 109 ? -1.524 8.508 -12.875 1 95.31 109 SER A O 1
ATOM 846 N N . LYS A 1 110 ? -0.252 8.289 -14.727 1 94.5 110 LYS A N 1
ATOM 847 C CA . LYS A 1 110 ? -1.131 9.078 -15.578 1 94.5 110 LYS A CA 1
ATOM 848 C C . LYS A 1 110 ? -2.523 8.461 -15.664 1 94.5 110 LYS A C 1
ATOM 850 O O . LYS A 1 110 ? -3.525 9.18 -15.711 1 94.5 110 LYS A O 1
ATOM 855 N N . TYR A 1 111 ? -2.537 7.137 -15.719 1 95.19 111 TYR A N 1
ATOM 856 C CA . TYR A 1 111 ? -3.807 6.422 -15.742 1 95.19 111 TYR A CA 1
ATOM 857 C C . TYR A 1 111 ? -4.664 6.793 -14.539 1 95.19 111 TYR A C 1
ATOM 859 O O . TYR A 1 111 ? -5.84 7.137 -14.688 1 95.19 111 TYR A O 1
ATOM 867 N N . HIS A 1 112 ? -4.094 6.863 -13.352 1 97.25 112 HIS A N 1
ATOM 868 C CA . HIS A 1 112 ? -4.844 7.082 -12.125 1 97.25 112 HIS A CA 1
ATOM 869 C C . HIS A 1 112 ? -5.195 8.555 -11.953 1 97.25 112 HIS A C 1
ATOM 871 O O . HIS A 1 112 ? -6.051 8.906 -11.133 1 97.25 112 HIS A O 1
ATOM 877 N N . GLN A 1 113 ? -4.621 9.406 -12.688 1 97.38 113 GLN A N 1
ATOM 878 C CA . GLN A 1 113 ? -4.941 10.828 -12.648 1 97.38 113 GLN A CA 1
ATOM 879 C C . GLN A 1 113 ? -6.031 11.18 -13.656 1 97.38 113 GLN A C 1
ATOM 881 O O . GLN A 1 113 ? -6.57 12.289 -13.641 1 97.38 113 GLN A O 1
ATOM 886 N N . SER A 1 114 ? -6.418 10.242 -14.516 1 97.38 114 SER A N 1
ATOM 887 C CA . SER A 1 114 ? -7.148 10.562 -15.742 1 97.38 114 SER A CA 1
ATOM 888 C C . SER A 1 114 ? -8.648 10.656 -15.477 1 97.38 114 SER A C 1
ATOM 890 O O . SER A 1 114 ? -9.398 11.148 -16.312 1 97.38 114 SER A O 1
ATOM 892 N N . HIS A 1 115 ? -9.172 10.234 -14.281 1 98.25 115 HIS A N 1
ATOM 893 C CA . HIS A 1 115 ? -10.609 10.203 -14.039 1 98.25 115 HIS A CA 1
ATOM 894 C C . HIS A 1 115 ? -11 11.156 -12.914 1 98.25 115 HIS A C 1
ATOM 896 O O . HIS A 1 115 ? -12.078 11.016 -12.328 1 98.25 115 HIS A O 1
ATOM 902 N N . SER A 1 116 ? -10.109 12.07 -12.5 1 98.69 116 SER A N 1
ATOM 903 C CA . SER A 1 116 ? -10.344 13.062 -11.461 1 98.69 116 SER A CA 1
ATOM 904 C C . SER A 1 116 ? -9.797 14.43 -11.867 1 98.69 116 SER A C 1
ATOM 906 O O . SER A 1 116 ? -8.984 14.531 -12.789 1 98.69 116 SER A O 1
ATOM 908 N N . LYS A 1 117 ? -10.359 15.477 -11.297 1 98.56 117 LYS A N 1
ATOM 909 C CA . LYS A 1 117 ? -9.758 16.781 -11.508 1 98.56 117 LYS A CA 1
ATOM 910 C C . LYS A 1 117 ? -8.383 16.875 -10.852 1 98.56 117 LYS A C 1
ATOM 912 O O . LYS A 1 117 ? -8.234 16.594 -9.656 1 98.56 117 LYS A O 1
ATOM 917 N N . LYS A 1 118 ? -7.441 17.188 -11.648 1 97.94 118 LYS A N 1
ATOM 918 C CA . LYS A 1 118 ? -6.051 17.219 -11.211 1 97.94 118 LYS A CA 1
ATOM 919 C C . LYS A 1 118 ? -5.629 18.625 -10.805 1 97.94 118 LYS A C 1
ATOM 921 O O . LYS A 1 118 ? -5.887 19.594 -11.531 1 97.94 118 LYS A O 1
ATOM 926 N N . TYR A 1 119 ? -4.996 18.812 -9.656 1 98.31 119 TYR A N 1
ATOM 927 C CA . TYR A 1 119 ? -4.414 20.078 -9.211 1 98.31 119 TYR A CA 1
ATOM 928 C C . TYR A 1 119 ? -2.945 19.891 -8.844 1 98.31 119 TYR A C 1
ATOM 930 O O . TYR A 1 119 ? -2.613 19.141 -7.922 1 98.31 119 TYR A O 1
ATOM 938 N N . VAL A 1 120 ? -2.098 20.531 -9.547 1 98.19 120 VAL A N 1
ATOM 939 C CA . VAL A 1 120 ? -0.691 20.609 -9.156 1 98.19 120 VAL A CA 1
ATOM 940 C C . VAL A 1 120 ? -0.47 21.797 -8.219 1 98.19 120 VAL A C 1
ATOM 942 O O . VAL A 1 120 ? -0.582 22.953 -8.633 1 98.19 120 VAL A O 1
ATOM 945 N N . LEU A 1 121 ? -0.155 21.562 -7.012 1 98.25 121 LEU A N 1
ATOM 946 C CA . LEU A 1 121 ? -0.02 22.594 -5.996 1 98.25 121 LEU A CA 1
ATOM 947 C C . LEU A 1 121 ? 1.436 23.031 -5.852 1 98.25 121 LEU A C 1
ATOM 949 O O . LEU A 1 121 ? 2.336 22.188 -5.82 1 98.25 121 LEU A O 1
ATOM 953 N N . GLU A 1 122 ? 1.652 24.297 -5.781 1 98.31 122 GLU A N 1
ATOM 954 C CA . GLU A 1 122 ? 2.955 24.906 -5.535 1 98.31 122 GLU A CA 1
ATOM 955 C C . GLU A 1 122 ? 2.895 25.891 -4.371 1 98.31 122 GLU A C 1
ATOM 957 O O . GLU A 1 122 ? 1.814 26.359 -4.008 1 98.31 122 GLU A O 1
ATOM 962 N N . PRO A 1 123 ? 4.055 26.156 -3.785 1 98.38 123 PRO A N 1
ATOM 963 C CA . PRO A 1 123 ? 4.043 27.125 -2.695 1 98.38 123 PRO A CA 1
ATOM 964 C C . PRO A 1 123 ? 3.379 28.453 -3.09 1 98.38 123 PRO A C 1
ATOM 966 O O . PRO A 1 123 ? 3.658 28.984 -4.164 1 98.38 123 PRO A O 1
ATOM 969 N N . ASN A 1 124 ? 2.443 28.891 -2.338 1 98.19 124 ASN A N 1
ATOM 970 C CA . ASN A 1 124 ? 1.722 30.156 -2.443 1 98.19 124 ASN A CA 1
ATOM 971 C C . ASN A 1 124 ? 0.664 30.109 -3.541 1 98.19 124 ASN A C 1
ATOM 973 O O . ASN A 1 124 ? -0.117 31.047 -3.697 1 98.19 124 ASN A O 1
ATOM 977 N N . GLN A 1 125 ? 0.685 29.047 -4.316 1 98.12 125 GLN A N 1
ATOM 978 C CA . GLN A 1 125 ? -0.425 28.875 -5.246 1 98.12 125 GLN A CA 1
ATOM 979 C C . GLN A 1 125 ? -1.726 28.578 -4.504 1 98.12 125 GLN A C 1
ATOM 981 O O . GLN A 1 125 ? -1.738 27.812 -3.541 1 98.12 125 GLN A O 1
ATOM 986 N N . VAL A 1 126 ? -2.77 29.281 -4.965 1 98.38 126 VAL A N 1
ATOM 987 C CA . VAL A 1 126 ? -4.066 29.094 -4.316 1 98.38 126 VAL A CA 1
ATOM 988 C C . VAL A 1 126 ? -5.051 28.469 -5.301 1 98.38 126 VAL A C 1
ATOM 990 O O . VAL A 1 126 ? -5.195 28.938 -6.434 1 98.38 126 VAL A O 1
ATOM 993 N N . GLU A 1 127 ? -5.668 27.391 -4.938 1 98.19 127 GLU A N 1
ATOM 994 C CA . GLU A 1 127 ? -6.707 26.719 -5.715 1 98.19 127 GLU A CA 1
ATOM 995 C C . GLU A 1 127 ? -8.039 26.719 -4.969 1 98.19 127 GLU A C 1
ATOM 997 O O . GLU A 1 127 ? -8.07 26.656 -3.738 1 98.19 127 GLU A O 1
ATOM 1002 N N . ASN A 1 128 ? -9.094 26.906 -5.703 1 98.19 128 ASN A N 1
ATOM 1003 C CA . ASN A 1 128 ? -10.422 26.688 -5.145 1 98.19 128 ASN A CA 1
ATOM 1004 C C . ASN A 1 128 ? -10.906 25.266 -5.367 1 98.19 128 ASN A C 1
ATOM 1006 O O . ASN A 1 128 ? -11.125 24.844 -6.508 1 98.19 128 ASN A O 1
ATOM 1010 N N . ILE A 1 129 ? -11.055 24.516 -4.316 1 98.06 129 ILE A N 1
ATOM 1011 C CA . ILE A 1 129 ? -11.438 23.109 -4.398 1 98.06 129 ILE A CA 1
ATOM 1012 C C . ILE A 1 129 ? -12.719 22.875 -3.596 1 98.06 129 ILE A C 1
ATOM 1014 O O . ILE A 1 129 ? -12.695 22.922 -2.363 1 98.06 129 ILE A O 1
ATOM 1018 N N . ASN A 1 130 ? -13.773 22.609 -4.234 1 97.56 130 ASN A N 1
ATOM 1019 C CA . ASN A 1 130 ? -15.062 22.281 -3.627 1 97.56 130 ASN A CA 1
ATOM 1020 C C . ASN A 1 130 ? -15.469 23.328 -2.59 1 97.56 130 ASN A C 1
ATOM 1022 O O . ASN A 1 130 ? -15.883 22.984 -1.483 1 97.56 130 ASN A O 1
ATOM 1026 N N . GLY A 1 131 ? -15.195 24.594 -2.824 1 97.31 131 GLY A N 1
ATOM 1027 C CA . GLY A 1 131 ? -15.648 25.672 -1.968 1 97.31 131 GLY A CA 1
ATOM 1028 C C . GLY A 1 131 ? -14.641 26.047 -0.893 1 97.31 131 GLY A C 1
ATOM 1029 O O . GLY A 1 131 ? -14.93 26.875 -0.028 1 97.31 131 GLY A O 1
ATOM 1030 N N . CYS A 1 132 ? -13.492 25.438 -0.935 1 97.75 132 CYS A N 1
ATOM 1031 C CA . CYS A 1 132 ? -12.414 25.766 -0.008 1 97.75 132 CYS A CA 1
ATOM 1032 C C . CYS A 1 132 ? -11.211 26.344 -0.747 1 97.75 132 CYS A C 1
ATOM 1034 O O . CYS A 1 132 ? -10.875 25.891 -1.845 1 97.75 132 CYS A O 1
ATOM 1036 N N . SER A 1 133 ? -10.633 27.328 -0.139 1 98.56 133 SER A N 1
ATOM 1037 C CA . SER A 1 133 ? -9.367 27.844 -0.66 1 98.56 133 SER A CA 1
ATOM 1038 C C . SER A 1 133 ? -8.188 27.031 -0.137 1 98.56 133 SER A C 1
ATOM 1040 O O . SER A 1 133 ? -8 26.891 1.075 1 98.56 133 SER A O 1
ATOM 1042 N N . VAL A 1 134 ? -7.426 26.453 -1.064 1 98.81 134 VAL A N 1
ATOM 1043 C CA . VAL A 1 134 ? -6.277 25.641 -0.694 1 98.81 134 VAL A CA 1
ATOM 1044 C C . VAL A 1 134 ? -4.992 26.281 -1.194 1 98.81 134 VAL A C 1
ATOM 1046 O O . VAL A 1 134 ? -4.777 26.406 -2.404 1 98.81 134 VAL A O 1
ATOM 1049 N N . LYS A 1 135 ? -4.172 26.703 -0.267 1 98.88 135 LYS A N 1
ATOM 1050 C CA . LYS A 1 135 ? -2.891 27.328 -0.586 1 98.88 135 LYS A CA 1
ATOM 1051 C C . LYS A 1 135 ? -1.736 26.359 -0.354 1 98.88 135 LYS A C 1
ATOM 1053 O O . LYS A 1 135 ? -1.663 25.703 0.693 1 98.88 135 LYS A O 1
ATOM 1058 N N . GLY A 1 136 ? -0.859 26.234 -1.353 1 98.81 136 GLY A N 1
ATOM 1059 C CA . GLY A 1 136 ? 0.349 25.453 -1.143 1 98.81 136 GLY A CA 1
ATOM 1060 C C . GLY A 1 136 ? 1.339 26.125 -0.209 1 98.81 136 GLY A C 1
ATOM 1061 O O . GLY A 1 136 ? 1.507 27.344 -0.247 1 98.81 136 GLY A O 1
ATOM 1062 N N . THR A 1 137 ? 1.959 25.344 0.656 1 98.88 137 THR A N 1
ATOM 1063 C CA . THR A 1 137 ? 2.967 25.859 1.577 1 98.88 137 THR A CA 1
ATOM 1064 C C . THR A 1 137 ? 4.336 25.266 1.267 1 98.88 137 THR A C 1
ATOM 1066 O O . THR A 1 137 ? 4.445 24.094 0.92 1 98.88 137 THR A O 1
ATOM 1069 N N . LYS A 1 138 ? 5.344 26.047 1.378 1 98.69 138 LYS A N 1
ATOM 1070 C CA . LYS A 1 138 ? 6.699 25.641 1.02 1 98.69 138 LYS A CA 1
ATOM 1071 C C . LYS A 1 138 ? 7.266 24.656 2.045 1 98.69 138 LYS A C 1
ATOM 1073 O O . LYS A 1 138 ? 7.008 24.797 3.242 1 98.69 138 LYS A O 1
ATOM 1078 N N . THR A 1 139 ? 8.008 23.688 1.521 1 98.69 139 THR A N 1
ATOM 1079 C CA . THR A 1 139 ? 8.758 22.766 2.359 1 98.69 139 THR A CA 1
ATOM 1080 C C . THR A 1 139 ? 10.227 22.719 1.947 1 98.69 139 THR A C 1
ATOM 1082 O O . THR A 1 139 ? 10.578 23.172 0.853 1 98.69 139 THR A O 1
ATOM 1085 N N . VAL A 1 140 ? 11.086 22.422 2.83 1 98.38 140 VAL A N 1
ATOM 1086 C CA . VAL A 1 140 ? 12.477 22.078 2.566 1 98.38 140 VAL A CA 1
ATOM 1087 C C . VAL A 1 140 ? 12.711 20.594 2.891 1 98.38 140 VAL A C 1
ATOM 1089 O O . VAL A 1 140 ? 12.789 20.219 4.062 1 98.38 140 VAL A O 1
ATOM 1092 N N . HIS A 1 141 ? 12.734 19.766 1.882 1 97.69 141 HIS A N 1
ATOM 1093 C CA . HIS A 1 141 ? 12.773 18.312 2.018 1 97.69 141 HIS A CA 1
ATOM 1094 C C . HIS A 1 141 ? 13.461 17.672 0.822 1 97.69 141 HIS A C 1
ATOM 1096 O O . HIS A 1 141 ? 14 18.359 -0.044 1 97.69 141 HIS A O 1
ATOM 1102 N N . GLY A 1 142 ? 13.719 16.359 0.892 1 95.06 142 GLY A N 1
ATOM 1103 C CA . GLY A 1 142 ? 14.383 15.633 -0.178 1 95.06 142 GLY A CA 1
ATOM 1104 C C . GLY A 1 142 ? 13.781 15.898 -1.545 1 95.06 142 GLY A C 1
ATOM 1105 O O . GLY A 1 142 ? 14.484 16.281 -2.479 1 95.06 142 GLY A O 1
ATOM 1106 N N . ASP A 1 143 ? 12.492 15.656 -1.684 1 96.44 143 ASP A N 1
ATOM 1107 C CA . ASP A 1 143 ? 11.758 16.094 -2.867 1 96.44 143 ASP A CA 1
ATOM 1108 C C . ASP A 1 143 ? 11.648 17.609 -2.916 1 96.44 143 ASP A C 1
ATOM 1110 O O . ASP A 1 143 ? 10.938 18.219 -2.109 1 96.44 143 ASP A O 1
ATOM 1114 N N . PRO A 1 144 ? 12.344 18.234 -3.863 1 97.19 144 PRO A N 1
ATOM 1115 C CA . PRO A 1 144 ? 12.398 19.703 -3.854 1 97.19 144 PRO A CA 1
ATOM 1116 C C . PRO A 1 144 ? 11.055 20.344 -4.184 1 97.19 144 PRO A C 1
ATOM 1118 O O . PRO A 1 144 ? 10.867 21.531 -3.943 1 97.19 144 PRO A O 1
ATOM 1121 N N . GLU A 1 145 ? 10.195 19.547 -4.754 1 97.94 145 GLU A N 1
ATOM 1122 C CA . GLU A 1 145 ? 8.883 20.078 -5.121 1 97.94 145 GLU A CA 1
ATOM 1123 C C . GLU A 1 145 ? 7.863 19.844 -4.008 1 97.94 145 GLU A C 1
ATOM 1125 O O . GLU A 1 145 ? 6.676 20.125 -4.18 1 97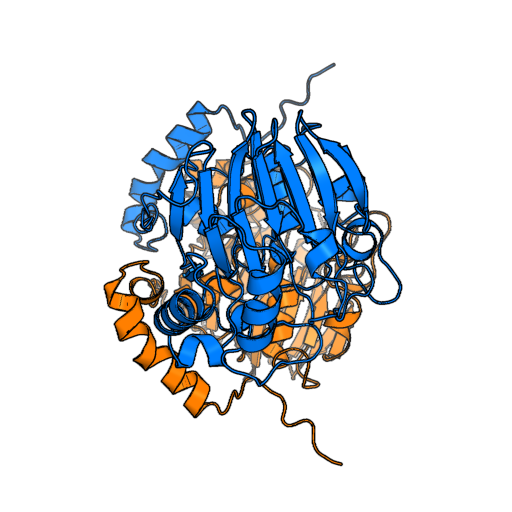.94 145 GLU A O 1
ATOM 1130 N N . GLY A 1 146 ? 8.297 19.234 -2.861 1 98.31 146 GLY A N 1
ATOM 1131 C CA . GLY A 1 146 ? 7.398 18.953 -1.751 1 98.31 146 GLY A CA 1
ATOM 1132 C C . GLY A 1 146 ? 6.551 20.156 -1.363 1 98.31 146 GLY A C 1
ATOM 1133 O O . GLY A 1 146 ? 6.996 21.297 -1.479 1 98.31 146 GLY A O 1
ATOM 1134 N N . VAL A 1 147 ? 5.297 19.891 -0.909 1 98.75 147 VAL A N 1
ATOM 1135 C CA . VAL A 1 147 ? 4.387 20.984 -0.568 1 98.75 147 VAL A CA 1
ATOM 1136 C C . VAL A 1 147 ? 3.465 20.547 0.569 1 98.75 147 VAL A C 1
ATOM 1138 O O . VAL A 1 147 ? 3.049 19.391 0.631 1 98.75 147 VAL A O 1
ATOM 1141 N N . GLY A 1 148 ? 3.268 21.391 1.551 1 98.81 148 GLY A N 1
ATOM 1142 C CA . GLY A 1 148 ? 2.111 21.312 2.43 1 98.81 148 GLY A CA 1
ATOM 1143 C C . GLY A 1 148 ? 0.916 22.094 1.921 1 98.81 148 GLY A C 1
ATOM 1144 O O . GLY A 1 148 ? 0.83 22.406 0.731 1 98.81 148 GLY A O 1
ATOM 1145 N N . PHE A 1 149 ? -0.079 22.312 2.893 1 98.88 149 PHE A N 1
ATOM 1146 C CA . PHE A 1 149 ? -1.206 23.125 2.451 1 98.88 149 PHE A CA 1
ATOM 1147 C C . PHE A 1 149 ? -1.786 23.922 3.613 1 98.88 149 PHE A C 1
ATOM 1149 O O . PHE A 1 149 ? -1.508 23.625 4.777 1 98.88 149 PHE A O 1
ATOM 1156 N N . GLN A 1 150 ? -2.453 24.953 3.322 1 98.88 150 GLN A N 1
ATOM 1157 C CA . GLN A 1 150 ? -3.385 25.656 4.207 1 98.88 150 GLN A CA 1
ATOM 1158 C C . GLN A 1 150 ? -4.77 25.75 3.572 1 98.88 150 GLN A C 1
ATOM 1160 O O . GLN A 1 150 ? -4.93 26.359 2.516 1 98.88 150 GLN A O 1
ATOM 1165 N N . ILE A 1 151 ? -5.727 25.109 4.168 1 98.75 151 ILE A N 1
ATOM 1166 C CA . ILE A 1 151 ? -7.113 25.141 3.715 1 98.75 151 ILE A CA 1
ATOM 1167 C C . ILE A 1 151 ? -7.875 26.234 4.465 1 98.75 151 ILE A C 1
ATOM 1169 O O . ILE A 1 151 ? -7.836 26.297 5.695 1 98.75 151 ILE A O 1
ATOM 1173 N N . ASP A 1 152 ? -8.469 27.078 3.75 1 98.56 152 ASP A N 1
ATOM 1174 C CA . ASP A 1 152 ? -9.344 28.109 4.309 1 98.56 152 ASP A CA 1
ATOM 1175 C C . ASP A 1 152 ? -10.805 27.812 3.99 1 98.56 152 ASP A C 1
ATOM 1177 O O . ASP A 1 152 ? -11.227 27.906 2.834 1 98.56 152 ASP A O 1
ATOM 1181 N N . TYR A 1 153 ? -11.508 27.375 4.965 1 97.62 153 TYR A N 1
ATOM 1182 C CA . TYR A 1 153 ? -12.945 27.125 4.859 1 97.62 153 TYR A CA 1
ATOM 1183 C C . TYR A 1 153 ? -13.734 28.172 5.637 1 97.62 153 TYR A C 1
ATOM 1185 O O . TYR A 1 153 ? -13.914 28.047 6.852 1 97.62 153 TYR A O 1
ATOM 1193 N N . ARG A 1 154 ? -14.242 29.234 4.93 1 96 154 ARG A N 1
ATOM 1194 C CA . ARG A 1 154 ? -15.055 30.312 5.5 1 96 154 ARG A CA 1
ATOM 1195 C C . ARG A 1 154 ? -14.328 31 6.652 1 96 154 ARG A C 1
ATOM 1197 O O . ARG A 1 154 ? -14.906 31.219 7.715 1 96 154 ARG A O 1
ATOM 1204 N N . GLY A 1 155 ? -13.055 31.125 6.543 1 97.12 155 GLY A N 1
ATOM 1205 C CA . GLY A 1 155 ? -12.266 31.859 7.52 1 97.12 155 GLY A CA 1
ATOM 1206 C C . GLY A 1 155 ? -11.547 30.969 8.508 1 97.12 155 GLY A C 1
ATOM 1207 O O . GLY A 1 155 ? -10.625 31.406 9.195 1 97.12 155 GLY A O 1
ATOM 1208 N N . PHE A 1 156 ? -12.016 29.719 8.633 1 97.75 156 PHE A N 1
ATOM 1209 C CA . PHE A 1 156 ? -11.336 28.75 9.484 1 97.75 156 PHE A CA 1
ATOM 1210 C C . PHE A 1 156 ? -10.211 28.062 8.727 1 97.75 156 PHE A C 1
ATOM 1212 O O . PHE A 1 156 ? -10.438 27.484 7.652 1 97.75 156 PHE A O 1
ATOM 1219 N N . LYS A 1 157 ? -8.992 28.078 9.312 1 98.62 157 LYS A N 1
ATOM 1220 C CA . LYS A 1 157 ? -7.836 27.641 8.547 1 98.62 157 LYS A CA 1
ATOM 1221 C C . LYS A 1 157 ? -7.188 26.406 9.18 1 98.62 157 LYS A C 1
ATOM 1223 O O . LYS A 1 157 ? -6.887 26.422 10.375 1 98.62 157 LYS A O 1
ATOM 1228 N N . ILE A 1 158 ? -7.031 25.344 8.383 1 98.75 158 ILE A N 1
ATOM 1229 C CA . ILE A 1 158 ? -6.242 24.156 8.742 1 98.75 158 ILE A CA 1
ATOM 1230 C C . ILE A 1 158 ? -4.949 24.141 7.922 1 98.75 158 ILE A C 1
ATOM 1232 O O . ILE A 1 158 ? -4.988 24.172 6.691 1 98.75 158 ILE A O 1
ATOM 1236 N N . SER A 1 159 ? -3.842 24.125 8.594 1 98.94 159 SER A N 1
ATOM 1237 C CA . SER A 1 159 ? -2.549 24.047 7.926 1 98.94 159 SER A CA 1
ATOM 1238 C C . SER A 1 159 ? -1.876 22.703 8.164 1 98.94 159 SER A C 1
ATOM 1240 O O . SER A 1 159 ? -2.014 22.109 9.234 1 98.94 159 SER A O 1
ATOM 1242 N N . TYR A 1 160 ? -1.217 22.203 7.141 1 98.94 160 TYR A N 1
ATOM 1243 C CA . TYR A 1 160 ? -0.416 20.984 7.176 1 98.94 160 TYR A CA 1
ATOM 1244 C C . TYR A 1 160 ? 0.98 21.234 6.617 1 98.94 160 TYR A C 1
ATOM 1246 O O . TYR A 1 160 ? 1.134 21.625 5.457 1 98.94 160 TYR A O 1
ATOM 1254 N N . THR A 1 161 ? 1.953 20.969 7.426 1 98.88 161 THR A N 1
ATOM 1255 C CA . THR A 1 161 ? 3.318 21.297 7.039 1 98.88 161 THR A CA 1
ATOM 1256 C C . THR A 1 161 ? 3.857 20.281 6.035 1 98.88 161 THR A C 1
ATOM 1258 O O . THR A 1 161 ? 4.758 20.594 5.25 1 98.88 161 THR A O 1
ATOM 1261 N N . SER A 1 162 ? 3.312 19.078 6.07 1 98.44 162 SER A N 1
ATOM 1262 C CA . SER A 1 162 ? 3.992 17.953 5.445 1 98.44 162 SER A CA 1
ATOM 1263 C C . SER A 1 162 ? 5.418 17.797 5.965 1 98.44 162 SER A C 1
ATOM 1265 O O . SER A 1 162 ? 5.723 18.219 7.082 1 98.44 162 SER A O 1
ATOM 1267 N N . ASP A 1 163 ? 6.266 17.031 5.242 1 98.44 163 ASP A N 1
ATOM 1268 C CA . ASP A 1 163 ? 7.66 16.875 5.648 1 98.44 163 ASP A CA 1
ATOM 1269 C C . ASP A 1 163 ? 8.477 18.125 5.27 1 98.44 163 ASP A C 1
ATOM 1271 O O . ASP A 1 163 ? 8.523 18.5 4.098 1 98.44 163 ASP A O 1
ATOM 1275 N N . THR A 1 164 ? 9.125 18.719 6.297 1 98.69 164 THR A N 1
ATOM 1276 C CA . THR A 1 164 ? 9.961 19.891 6.016 1 98.69 164 THR A CA 1
ATOM 1277 C C . THR A 1 164 ? 10.977 20.109 7.133 1 98.69 164 THR A C 1
ATOM 1279 O O . THR A 1 164 ? 10.688 19.844 8.305 1 98.69 164 THR A O 1
ATOM 1282 N N . GLY A 1 165 ? 12.141 20.516 6.707 1 98.19 165 GLY A N 1
ATOM 1283 C CA . GLY A 1 165 ? 13.016 21.156 7.684 1 98.19 165 GLY A CA 1
ATOM 1284 C C . GLY A 1 165 ? 12.578 22.547 8.055 1 98.19 165 GLY A C 1
ATOM 1285 O O . GLY A 1 165 ? 11.742 23.156 7.371 1 98.19 165 GLY A O 1
ATOM 1286 N N . TYR A 1 166 ? 13.102 22.984 9.242 1 97.94 166 TYR A N 1
ATOM 1287 C CA . TYR A 1 166 ? 12.812 24.359 9.633 1 97.94 166 TYR A CA 1
ATOM 1288 C C . TYR A 1 166 ? 13.57 25.344 8.75 1 97.94 166 TYR A C 1
ATOM 1290 O O . TYR A 1 166 ? 14.719 25.109 8.391 1 97.94 166 TYR A O 1
ATOM 1298 N N . PHE A 1 167 ? 12.977 26.391 8.328 1 97.88 167 PHE A N 1
ATOM 1299 C CA . PHE A 1 167 ? 13.602 27.531 7.676 1 97.88 167 PHE A CA 1
ATOM 1300 C C . PHE A 1 167 ? 12.945 28.828 8.109 1 97.88 167 PHE A C 1
ATOM 1302 O O . PHE A 1 167 ? 11.805 28.828 8.578 1 97.88 167 PHE A O 1
ATOM 1309 N N . GLU A 1 168 ? 13.602 29.938 8.109 1 95.69 168 GLU A N 1
ATOM 1310 C CA . GLU A 1 168 ? 13.242 31.203 8.742 1 95.69 168 GLU A CA 1
ATOM 1311 C C . GLU A 1 168 ? 11.836 31.641 8.336 1 95.69 168 GLU A C 1
ATOM 1313 O O . GLU A 1 168 ? 11.07 32.125 9.172 1 95.69 168 GLU A O 1
ATOM 1318 N N . ASP A 1 169 ? 11.398 31.5 7.102 1 97.5 169 ASP A N 1
ATOM 1319 C CA . ASP A 1 169 ? 10.117 32.031 6.629 1 97.5 169 ASP A CA 1
ATOM 1320 C C . ASP A 1 169 ? 9.031 30.953 6.699 1 97.5 169 ASP A C 1
ATOM 1322 O O . ASP A 1 169 ? 7.918 31.156 6.199 1 97.5 169 ASP A O 1
ATOM 1326 N N . LEU A 1 170 ? 9.234 29.844 7.371 1 98.69 170 LEU A N 1
ATOM 1327 C CA . LEU A 1 170 ? 8.273 28.75 7.43 1 98.69 170 LEU A CA 1
ATOM 1328 C C . LEU A 1 170 ? 6.953 29.203 8.031 1 98.69 170 LEU A C 1
ATOM 1330 O O . LEU A 1 170 ? 5.883 28.875 7.527 1 98.69 170 LEU A O 1
ATOM 1334 N N . HIS A 1 171 ? 7.031 30.047 9.094 1 98.75 171 HIS A N 1
ATOM 1335 C CA . HIS A 1 171 ? 5.852 30.5 9.82 1 98.75 171 HIS A CA 1
ATOM 1336 C C . HIS A 1 171 ? 4.941 31.328 8.93 1 98.75 171 HIS A C 1
ATOM 1338 O O . HIS A 1 171 ? 3.721 31.328 9.102 1 98.75 171 HIS A O 1
ATOM 1344 N N . LYS A 1 172 ? 5.496 32.031 7.922 1 98.81 172 LYS A N 1
ATOM 1345 C CA . LYS A 1 172 ? 4.715 32.906 7.043 1 98.81 172 LYS A CA 1
ATOM 1346 C C . LYS A 1 172 ? 3.725 32.094 6.215 1 98.81 172 LYS A C 1
ATOM 1348 O O . LYS A 1 172 ? 2.633 32.562 5.895 1 98.81 172 LYS A O 1
ATOM 1353 N N . TYR A 1 173 ? 4.074 30.875 5.883 1 98.81 173 TYR A N 1
ATOM 1354 C CA . TYR A 1 173 ? 3.227 30.016 5.062 1 98.81 173 TYR A CA 1
ATOM 1355 C C . TYR A 1 173 ? 2.047 29.484 5.867 1 98.81 173 TYR A C 1
ATOM 1357 O O . TYR A 1 173 ? 1.055 29.031 5.297 1 98.81 173 TYR A O 1
ATOM 1365 N N . HIS A 1 174 ? 2.107 29.5 7.184 1 98.88 174 HIS A N 1
ATOM 1366 C CA . HIS A 1 174 ? 1.093 28.906 8.039 1 98.88 174 HIS A CA 1
ATOM 1367 C C . HIS A 1 174 ? 0.426 29.953 8.922 1 98.88 174 HIS A C 1
ATOM 1369 O O . HIS A 1 174 ? -0.332 29.609 9.836 1 98.88 174 HIS A O 1
ATOM 1375 N N . GLU A 1 175 ? 0.758 31.234 8.633 1 98.44 175 GLU A N 1
ATOM 1376 C CA . GLU A 1 175 ? 0.2 32.344 9.406 1 98.44 175 GLU A CA 1
ATOM 1377 C C . GLU A 1 175 ? -1.325 32.312 9.398 1 98.44 175 GLU A C 1
ATOM 1379 O O . GLU A 1 175 ? -1.94 32.062 8.352 1 98.44 175 GLU A O 1
ATOM 1384 N N . GLY A 1 176 ? -1.922 32.469 10.578 1 98.31 176 GLY A N 1
ATOM 1385 C CA . GLY A 1 176 ? -3.369 32.562 10.688 1 98.31 176 GLY A CA 1
ATOM 1386 C C . GLY A 1 176 ? -4.027 31.188 10.867 1 98.31 176 GLY A C 1
ATOM 1387 O O . GLY A 1 176 ? -5.25 31.109 11.008 1 98.31 176 GLY A O 1
ATOM 1388 N N . ALA A 1 177 ? -3.281 30.125 10.984 1 98.69 177 ALA A N 1
ATOM 1389 C CA . ALA A 1 177 ? -3.836 28.781 11.148 1 98.69 177 ALA A CA 1
ATOM 1390 C C . ALA A 1 177 ? -4.598 28.656 12.461 1 98.69 177 ALA A C 1
ATOM 1392 O O . ALA A 1 177 ? -4.098 29.047 13.516 1 98.69 177 ALA A O 1
ATOM 1393 N N . ASP A 1 178 ? -5.836 28.188 12.375 1 98.56 178 ASP A N 1
ATOM 1394 C CA . ASP A 1 178 ? -6.562 27.781 13.578 1 98.56 178 ASP A CA 1
ATOM 1395 C C . ASP A 1 178 ? -6.062 26.438 14.102 1 98.56 178 ASP A C 1
ATOM 1397 O O . ASP A 1 178 ? -5.871 26.281 15.312 1 98.56 178 ASP A O 1
ATOM 1401 N N . ILE A 1 179 ? -5.871 25.484 13.211 1 98.75 179 ILE A N 1
ATOM 1402 C CA . ILE A 1 179 ? -5.266 24.188 13.508 1 98.75 179 ILE A CA 1
ATOM 1403 C C . ILE A 1 179 ? -4.016 24 12.656 1 98.75 179 ILE A C 1
ATOM 1405 O O . ILE A 1 179 ? -4.047 24.203 11.438 1 98.75 179 ILE A O 1
ATOM 1409 N N . LEU A 1 180 ? -2.934 23.703 13.297 1 98.94 180 LEU A N 1
ATOM 1410 C CA . LEU A 1 180 ? -1.688 23.391 12.602 1 98.94 180 LEU A CA 1
ATOM 1411 C C . LEU A 1 180 ? -1.296 21.938 12.82 1 98.94 180 LEU A C 1
ATOM 1413 O O . LEU A 1 180 ? -0.979 21.531 13.938 1 98.94 180 LEU A O 1
ATOM 1417 N N . ILE A 1 181 ? -1.395 21.094 11.766 1 98.94 181 ILE A N 1
ATOM 1418 C CA . ILE A 1 181 ? -0.891 19.734 11.75 1 98.94 181 ILE A CA 1
ATOM 1419 C C . ILE A 1 181 ? 0.538 19.703 11.211 1 98.94 181 ILE A C 1
ATOM 1421 O O . ILE A 1 181 ? 0.799 20.203 10.109 1 98.94 181 ILE A O 1
ATOM 1425 N N . ALA A 1 182 ? 1.448 19.141 11.969 1 98.88 182 ALA A N 1
ATOM 1426 C CA . ALA A 1 182 ? 2.852 19.234 11.578 1 98.88 182 ALA A CA 1
ATOM 1427 C C . ALA A 1 182 ? 3.539 17.875 11.688 1 98.88 182 ALA A C 1
ATOM 1429 O O . ALA A 1 182 ? 3.281 17.125 12.625 1 98.88 182 ALA A O 1
ATOM 1430 N N . SER A 1 183 ? 4.402 17.594 10.742 1 98.56 183 SER A N 1
ATOM 1431 C CA . SER A 1 183 ? 5.312 16.453 10.82 1 98.56 183 SER A CA 1
ATOM 1432 C C . SER A 1 183 ? 6.496 16.766 11.734 1 98.56 183 SER A C 1
ATOM 1434 O O . SER A 1 183 ? 7.371 17.562 11.391 1 98.56 183 SER A O 1
ATOM 1436 N N . VAL A 1 184 ? 6.496 16.172 12.891 1 98.25 184 VAL A N 1
ATOM 1437 C CA . VAL A 1 184 ? 7.578 16.328 13.852 1 98.25 184 VAL A CA 1
ATOM 1438 C C . VAL A 1 184 ? 8.258 14.984 14.086 1 98.25 184 VAL A C 1
ATOM 1440 O O . VAL A 1 184 ? 7.871 14.234 14.984 1 98.25 184 VAL A O 1
ATOM 1443 N N . LEU A 1 185 ? 9.281 14.758 13.398 1 97 185 LEU A N 1
ATOM 1444 C CA . LEU A 1 185 ? 9.859 13.43 13.242 1 97 185 LEU A CA 1
ATOM 1445 C C . LEU A 1 185 ? 10.672 13.039 14.469 1 97 185 LEU A C 1
ATOM 1447 O O . LEU A 1 185 ? 10.586 11.906 14.938 1 97 185 LEU A O 1
ATOM 1451 N N . ARG A 1 186 ? 11.438 13.984 14.969 1 96 186 ARG A N 1
ATOM 1452 C CA . ARG A 1 186 ? 12.391 13.695 16.031 1 96 186 ARG A CA 1
ATOM 1453 C C . ARG A 1 186 ? 12.094 14.539 17.281 1 96 186 ARG A C 1
ATOM 1455 O O . ARG A 1 186 ? 11.617 15.672 17.156 1 96 186 ARG A O 1
ATOM 1462 N N . PRO A 1 187 ? 12.375 13.961 18.406 1 95.56 187 PRO A N 1
ATOM 1463 C CA . PRO A 1 187 ? 12.234 14.75 19.625 1 95.56 187 PRO A CA 1
ATOM 1464 C C . PRO A 1 187 ? 13.43 15.664 19.875 1 95.56 187 PRO A C 1
ATOM 1466 O O . PRO A 1 187 ? 14.461 15.539 19.219 1 95.56 187 PRO A O 1
ATOM 1469 N N . GLY A 1 188 ? 13.242 16.531 20.703 1 95.19 188 GLY A N 1
ATOM 1470 C CA . GLY A 1 188 ? 14.344 17.344 21.219 1 95.19 188 GLY A CA 1
ATOM 1471 C C . GLY A 1 188 ? 14.93 18.266 20.172 1 95.19 188 GLY A C 1
ATOM 1472 O O . GLY A 1 188 ? 14.195 19.016 19.516 1 95.19 188 GLY A O 1
ATOM 1473 N N . ASN A 1 189 ? 16.312 18.234 20.016 1 93.56 189 ASN A N 1
ATOM 1474 C CA . ASN A 1 189 ? 17 19.203 19.172 1 93.56 189 ASN A CA 1
ATOM 1475 C C . ASN A 1 189 ? 17.828 18.531 18.094 1 93.56 189 ASN A C 1
ATOM 1477 O O . ASN A 1 189 ? 18.672 19.172 17.453 1 93.56 189 ASN A O 1
ATOM 1481 N N . LYS A 1 190 ? 17.625 17.344 17.906 1 86.31 190 LYS A N 1
ATOM 1482 C CA . LYS A 1 190 ? 18.391 16.625 16.906 1 86.31 190 LYS A CA 1
ATOM 1483 C C . LYS A 1 190 ? 17.578 16.391 15.641 1 86.31 190 LYS A C 1
ATOM 1485 O O . LYS A 1 190 ? 17.172 15.266 15.352 1 86.31 190 LYS A O 1
ATOM 1490 N N . SER A 1 191 ? 17.547 17.453 14.891 1 86 191 SER A N 1
ATOM 1491 C CA . SER A 1 191 ? 16.781 17.344 13.641 1 86 191 SER A CA 1
ATOM 1492 C C . SER A 1 191 ? 17.562 16.594 12.586 1 86 191 SER A C 1
ATOM 1494 O O . SER A 1 191 ? 18.797 16.484 12.664 1 86 191 SER A O 1
ATOM 1496 N N . ILE A 1 192 ? 16.797 15.883 11.742 1 90 192 ILE A N 1
ATOM 1497 C CA . ILE A 1 192 ? 17.359 15.312 10.523 1 90 192 ILE A CA 1
ATOM 1498 C C . ILE A 1 192 ? 17.031 16.203 9.328 1 90 192 ILE A C 1
ATOM 1500 O O . ILE A 1 192 ? 16.016 16.906 9.336 1 90 192 ILE A O 1
ATOM 1504 N N . ARG A 1 193 ? 17.953 16.203 8.406 1 91.56 193 ARG A N 1
ATOM 1505 C CA . ARG A 1 193 ? 17.766 17.016 7.215 1 91.56 193 ARG A CA 1
ATOM 1506 C C . ARG A 1 193 ? 16.359 16.812 6.633 1 91.56 193 ARG A C 1
ATOM 1508 O O . ARG A 1 193 ? 15.93 15.68 6.434 1 91.56 193 ARG A O 1
ATOM 1515 N N . GLY A 1 194 ? 15.664 17.906 6.422 1 96.88 194 GLY A N 1
ATOM 1516 C CA . GLY A 1 194 ? 14.383 17.859 5.742 1 96.88 194 GLY A CA 1
ATOM 1517 C C . GLY A 1 194 ? 13.219 17.562 6.672 1 96.88 194 GLY A C 1
ATOM 1518 O O . GLY A 1 194 ? 12.086 17.375 6.223 1 96.88 194 GLY A O 1
ATOM 1519 N N . HIS A 1 195 ? 13.492 17.5 8.016 1 98 195 HIS A N 1
ATOM 1520 C CA . HIS A 1 195 ? 12.43 17.219 8.961 1 98 195 HIS A CA 1
ATOM 1521 C C . HIS A 1 195 ? 12.5 18.141 10.18 1 98 195 HIS A C 1
ATOM 1523 O O . HIS A 1 195 ? 13.594 18.547 10.578 1 98 195 HIS A O 1
ATOM 1529 N N . LEU A 1 196 ? 11.391 18.422 10.797 1 98.12 196 LEU A N 1
ATOM 1530 C CA . LEU A 1 196 ? 11.32 19.172 12.047 1 98.12 196 LEU A CA 1
ATOM 1531 C C . LEU A 1 196 ? 11.594 18.266 13.234 1 98.12 196 LEU A C 1
ATOM 1533 O O . LEU A 1 196 ? 11.18 17.094 13.25 1 98.12 196 LEU A O 1
ATOM 1537 N N . CYS A 1 197 ? 12.273 18.766 14.172 1 97.88 197 CYS A N 1
ATOM 1538 C CA . CYS A 1 197 ? 12.305 18.203 15.516 1 97.88 197 CYS A CA 1
ATOM 1539 C C . CYS A 1 197 ? 11.469 19.031 16.484 1 97.88 197 CYS A C 1
ATOM 1541 O O . CYS A 1 197 ? 10.883 20.047 16.078 1 97.88 197 CYS A O 1
ATOM 1543 N N . SER A 1 198 ? 11.391 18.672 17.719 1 98.25 198 SER A N 1
ATOM 1544 C CA . SER A 1 198 ? 10.578 19.375 18.703 1 98.25 198 SER A CA 1
ATOM 1545 C C . SER A 1 198 ? 11.008 20.828 18.844 1 98.25 198 SER A C 1
ATOM 1547 O O . SER A 1 198 ? 10.172 21.719 18.938 1 98.25 198 SER A O 1
ATOM 1549 N N . ARG A 1 199 ? 12.266 21.016 18.859 1 98.25 199 ARG A N 1
ATOM 1550 C CA . ARG A 1 199 ? 12.766 22.391 19 1 98.25 199 ARG A CA 1
ATOM 1551 C C . ARG A 1 199 ? 12.297 23.266 17.844 1 98.25 199 ARG A C 1
ATOM 1553 O O . ARG A 1 199 ? 11.852 24.391 18.062 1 98.25 199 ARG A O 1
ATOM 1560 N N . ASN A 1 200 ? 12.43 22.75 16.594 1 98.5 200 ASN A N 1
ATOM 1561 C CA . ASN A 1 200 ? 11.961 23.469 15.414 1 98.5 200 ASN A CA 1
ATOM 1562 C C . ASN A 1 200 ? 10.469 23.766 15.5 1 98.5 200 ASN A C 1
ATOM 1564 O O . ASN A 1 200 ? 10.039 24.875 15.148 1 98.5 200 ASN A O 1
ATOM 1568 N N . PHE A 1 201 ? 9.75 22.797 15.969 1 98.81 201 PHE A N 1
ATOM 1569 C CA . PHE A 1 201 ? 8.297 22.938 16.047 1 98.81 201 PHE A CA 1
ATOM 1570 C C . PHE A 1 201 ? 7.914 24 17.078 1 98.81 201 PHE A C 1
ATOM 1572 O O . PHE A 1 201 ? 6.984 24.766 16.844 1 98.81 201 PHE A O 1
ATOM 1579 N N . ILE A 1 202 ? 8.625 24.031 18.203 1 98.81 202 ILE A N 1
ATOM 1580 C CA . ILE A 1 202 ? 8.414 25.047 19.219 1 98.81 202 ILE A CA 1
ATOM 1581 C C . ILE A 1 202 ? 8.617 26.438 18.625 1 98.81 202 ILE A C 1
ATOM 1583 O O . ILE A 1 202 ? 7.793 27.344 18.812 1 98.81 202 ILE A O 1
ATOM 1587 N N . GLU A 1 203 ? 9.688 26.609 17.859 1 98.56 203 GLU A N 1
ATOM 1588 C CA . GLU A 1 203 ? 9.953 27.891 17.203 1 98.56 203 GLU A CA 1
ATOM 1589 C C . GLU A 1 203 ? 8.82 28.281 16.266 1 98.56 203 GLU A C 1
ATOM 1591 O O . GLU A 1 203 ? 8.398 29.438 16.234 1 98.56 203 GLU A O 1
ATOM 1596 N N . LEU A 1 204 ? 8.344 27.328 15.547 1 98.81 204 LEU A N 1
ATOM 1597 C CA . LEU A 1 204 ? 7.246 27.562 14.617 1 98.81 204 LEU A CA 1
ATOM 1598 C C . LEU A 1 204 ? 5.984 27.984 15.359 1 98.81 204 LEU A C 1
ATOM 1600 O O . LEU A 1 204 ? 5.301 28.922 14.945 1 98.81 204 LEU A O 1
ATOM 1604 N N . LEU A 1 205 ? 5.668 27.297 16.469 1 98.88 205 LEU A N 1
ATOM 1605 C CA . LEU A 1 205 ? 4.449 27.562 17.234 1 98.88 205 LEU A CA 1
ATOM 1606 C C . LEU A 1 205 ? 4.488 28.938 17.859 1 98.88 205 LEU A C 1
ATOM 1608 O O . LEU A 1 205 ? 3.455 29.609 17.984 1 98.88 205 LEU A O 1
ATOM 1612 N N . LYS A 1 206 ? 5.688 29.391 18.266 1 98.44 206 LYS A N 1
ATOM 1613 C CA . LYS A 1 206 ? 5.832 30.703 18.875 1 98.44 206 LYS A CA 1
ATOM 1614 C C . LYS A 1 206 ? 5.516 31.812 17.859 1 98.44 206 LYS A C 1
ATOM 1616 O O . LYS A 1 206 ? 5.137 32.906 18.25 1 98.44 206 LYS A O 1
ATOM 1621 N N . GLU A 1 207 ? 5.691 31.531 16.609 1 98.5 207 GLU A N 1
ATOM 1622 C CA . GLU A 1 207 ? 5.426 32.5 15.555 1 98.5 207 GLU A CA 1
ATOM 1623 C C . GLU A 1 207 ? 3.998 32.375 15.031 1 98.5 207 GLU A C 1
ATOM 1625 O O . GLU A 1 207 ? 3.289 33.375 14.906 1 98.5 207 GLU A O 1
ATOM 1630 N N . VAL A 1 208 ? 3.516 31.141 14.773 1 98.75 208 VAL A N 1
ATOM 1631 C CA . VAL A 1 208 ? 2.225 30.891 14.141 1 98.75 208 VAL A CA 1
ATOM 1632 C C . VAL A 1 208 ? 1.105 31.047 15.164 1 98.75 208 VAL A C 1
ATOM 1634 O O . VAL A 1 208 ? 0.035 31.578 14.852 1 98.75 208 VAL A O 1
ATOM 1637 N N . LYS A 1 209 ? 1.29 30.547 16.391 1 98.5 209 LYS A N 1
ATOM 1638 C CA . LYS A 1 209 ? 0.381 30.609 17.531 1 98.5 209 LYS A CA 1
ATOM 1639 C C . LYS A 1 209 ? -1.018 30.141 17.141 1 98.5 209 LYS A C 1
ATOM 1641 O O . LYS A 1 209 ? -2.004 30.828 17.391 1 98.5 209 LYS A O 1
ATOM 1646 N N . PRO A 1 210 ? -1.144 28.922 16.609 1 98.69 210 PRO A N 1
ATOM 1647 C CA . PRO A 1 210 ? -2.473 28.375 16.328 1 98.69 210 PRO A CA 1
ATOM 1648 C C . PRO A 1 210 ? -3.287 28.109 17.578 1 98.69 210 PRO A C 1
ATOM 1650 O O . PRO A 1 210 ? -2.738 28.109 18.688 1 98.69 210 PRO A O 1
ATOM 1653 N N . LYS A 1 211 ? -4.59 27.984 17.422 1 98 211 LYS A N 1
ATOM 1654 C CA . LYS A 1 211 ? -5.43 27.625 18.562 1 98 211 LYS A CA 1
ATOM 1655 C C . LYS A 1 211 ? -5.184 26.172 19 1 98 211 LYS A C 1
ATOM 1657 O O . LYS A 1 211 ? -5.309 25.844 20.172 1 98 211 LYS A O 1
ATOM 1662 N N . LEU A 1 212 ? -4.855 25.312 18.047 1 98.31 212 LEU A N 1
ATOM 1663 C CA . LEU A 1 212 ? -4.555 23.906 18.281 1 98.31 212 LEU A CA 1
ATOM 1664 C C . LEU A 1 212 ? -3.434 23.422 17.375 1 98.31 212 LEU A C 1
ATOM 1666 O O . LEU A 1 212 ? -3.457 23.688 16.156 1 98.31 212 LEU A O 1
ATOM 1670 N N . ALA A 1 213 ? -2.43 22.828 17.953 1 98.81 213 ALA A N 1
ATOM 1671 C CA . ALA A 1 213 ? -1.358 22.203 17.203 1 98.81 213 ALA A CA 1
ATOM 1672 C C . ALA A 1 213 ? -1.39 20.688 17.359 1 98.81 213 ALA A C 1
ATOM 1674 O O . ALA A 1 213 ? -1.655 20.172 18.453 1 98.81 213 ALA A O 1
ATOM 1675 N N . ILE A 1 214 ? -1.141 19.922 16.266 1 98.81 214 ILE A N 1
ATOM 1676 C CA . ILE A 1 214 ? -1.131 18.453 16.297 1 98.81 214 ILE A CA 1
ATOM 1677 C C . ILE A 1 214 ? 0.147 17.938 15.648 1 98.81 214 ILE A C 1
ATOM 1679 O O . ILE A 1 214 ? 0.432 18.25 14.484 1 98.81 214 ILE A O 1
ATOM 1683 N N . MET A 1 215 ? 0.894 17.141 16.406 1 98.69 215 MET A N 1
ATOM 1684 C CA . MET A 1 215 ? 2.088 16.484 15.875 1 98.69 215 MET A CA 1
ATOM 1685 C C . MET A 1 215 ? 1.739 15.125 15.266 1 98.69 215 MET A C 1
ATOM 1687 O O . MET A 1 215 ? 0.919 14.383 15.805 1 98.69 215 MET A O 1
ATOM 1691 N N . THR A 1 216 ? 2.375 14.797 14.156 1 98.38 216 THR A N 1
ATOM 1692 C CA . THR A 1 216 ? 2.26 13.492 13.508 1 98.38 216 THR A CA 1
ATOM 1693 C C . THR A 1 216 ? 3.568 13.109 12.82 1 98.38 216 THR A C 1
ATOM 1695 O O . THR A 1 216 ? 4.594 13.766 13.023 1 98.38 216 THR A O 1
ATOM 1698 N N . HIS A 1 217 ? 3.576 11.977 12.094 1 98.25 217 HIS A N 1
ATOM 1699 C CA . HIS A 1 217 ? 4.723 11.539 11.305 1 98.25 217 HIS A CA 1
ATOM 1700 C C . HIS A 1 217 ? 5.918 11.219 12.195 1 98.25 217 HIS A C 1
ATOM 1702 O O . HIS A 1 217 ? 7.02 11.711 11.961 1 98.25 217 HIS A O 1
ATOM 1708 N N . PHE A 1 218 ? 5.715 10.438 13.211 1 95.31 218 PHE A N 1
ATOM 1709 C CA . PHE A 1 218 ? 6.703 10.172 14.25 1 95.31 218 PHE A CA 1
ATOM 1710 C C . PHE A 1 218 ? 7.73 9.148 13.773 1 95.31 218 PHE A C 1
ATOM 1712 O O . PHE A 1 218 ? 7.367 8.094 13.258 1 95.31 218 PHE A O 1
ATOM 1719 N N . GLY A 1 219 ? 8.969 9.516 13.93 1 92.44 219 GLY A N 1
ATOM 1720 C CA . GLY A 1 219 ? 10.039 8.547 13.719 1 92.44 219 GLY A CA 1
ATOM 1721 C C . GLY A 1 219 ? 10.266 7.648 14.922 1 92.44 219 GLY A C 1
ATOM 1722 O O . GLY A 1 219 ? 9.617 7.809 15.953 1 92.44 219 GLY A O 1
ATOM 1723 N N . LEU A 1 220 ? 11.211 6.785 14.828 1 86.5 220 LEU A N 1
ATOM 1724 C CA . LEU A 1 220 ? 11.453 5.785 15.859 1 86.5 220 LEU A CA 1
ATOM 1725 C C . LEU A 1 220 ? 11.969 6.438 17.141 1 86.5 220 LEU A C 1
ATOM 1727 O O . LEU A 1 220 ? 11.602 6.023 18.234 1 86.5 220 LEU A O 1
ATOM 1731 N N . LYS A 1 221 ? 12.773 7.426 17.031 1 89.75 221 LYS A N 1
ATOM 1732 C CA . LYS A 1 221 ? 13.312 8.094 18.219 1 89.75 221 LYS A CA 1
ATOM 1733 C C . LYS A 1 221 ? 12.219 8.844 18.969 1 89.75 221 LYS A C 1
ATOM 1735 O O . LYS A 1 221 ? 12.219 8.867 20.203 1 89.75 221 LYS A O 1
ATOM 1740 N N . MET A 1 222 ? 11.352 9.508 18.234 1 91.75 222 MET A N 1
ATOM 1741 C CA . MET A 1 222 ? 10.211 10.156 18.875 1 91.75 222 MET A CA 1
ATOM 1742 C C . MET A 1 222 ? 9.344 9.133 19.609 1 91.75 222 MET A C 1
ATOM 1744 O O . MET A 1 222 ? 8.938 9.359 20.75 1 91.75 222 MET A O 1
ATOM 1748 N N . LEU A 1 223 ? 9.117 8.008 18.891 1 85.88 223 LEU A N 1
ATOM 1749 C CA . LEU A 1 223 ? 8.273 6.965 19.469 1 85.88 223 LEU A CA 1
ATOM 1750 C C . LEU A 1 223 ? 8.914 6.391 20.719 1 85.88 223 LEU A C 1
ATOM 1752 O O . LEU A 1 223 ? 8.203 5.965 21.641 1 85.88 223 LEU A O 1
ATOM 1756 N N . SER A 1 224 ? 10.195 6.445 20.797 1 84.19 224 SER A N 1
ATOM 1757 C CA . SER A 1 224 ? 10.906 5.875 21.938 1 84.19 224 SER A CA 1
ATOM 1758 C C . SER A 1 224 ? 10.742 6.738 23.188 1 84.19 224 SER A C 1
ATOM 1760 O O . SER A 1 224 ? 10.859 6.246 24.312 1 84.19 224 SER A O 1
ATOM 1762 N N . ILE A 1 225 ? 10.516 8.031 23.125 1 86.69 225 ILE A N 1
ATOM 1763 C CA . ILE A 1 225 ? 10.406 8.914 24.281 1 86.69 225 ILE A CA 1
ATOM 1764 C C . ILE A 1 225 ? 8.938 9.242 24.547 1 86.69 225 ILE A C 1
ATOM 1766 O O . ILE A 1 225 ? 8.633 10.078 25.406 1 86.69 225 ILE A O 1
ATOM 1770 N N . ASP A 1 226 ? 8.031 8.664 23.781 1 86.5 226 ASP A N 1
ATOM 1771 C CA . ASP A 1 226 ? 6.586 8.867 23.875 1 86.5 226 ASP A CA 1
ATOM 1772 C C . ASP A 1 226 ? 6.188 10.242 23.344 1 86.5 226 ASP A C 1
ATOM 1774 O O . ASP A 1 226 ? 6.352 11.25 24.031 1 86.5 226 ASP A O 1
ATOM 1778 N N . PRO A 1 227 ? 5.551 10.312 22.312 1 93.69 227 PRO A N 1
ATOM 1779 C CA . PRO A 1 227 ? 5.16 11.578 21.703 1 93.69 227 PRO A CA 1
ATOM 1780 C C . PRO A 1 227 ? 4.195 12.383 22.562 1 93.69 227 PRO A C 1
ATOM 1782 O O . PRO A 1 227 ? 4.18 13.617 22.484 1 93.69 227 PRO A O 1
ATOM 1785 N N . ILE A 1 228 ? 3.445 11.781 23.453 1 93.94 228 ILE A N 1
ATOM 1786 C CA . ILE A 1 228 ? 2.479 12.461 24.297 1 93.94 228 ILE A CA 1
ATOM 1787 C C . ILE A 1 228 ? 3.213 13.359 25.297 1 93.94 228 ILE A C 1
ATOM 1789 O O . ILE A 1 228 ? 2.84 14.516 25.5 1 93.94 228 ILE A O 1
ATOM 1793 N N . ASP A 1 229 ? 4.234 12.766 25.875 1 94.81 229 ASP A N 1
ATOM 1794 C CA . ASP A 1 229 ? 5.027 13.539 26.812 1 94.81 229 ASP A CA 1
ATOM 1795 C C . ASP A 1 229 ? 5.707 14.719 26.125 1 94.81 229 ASP A C 1
ATOM 1797 O O . ASP A 1 229 ? 5.797 15.812 26.688 1 94.81 229 ASP A O 1
ATOM 1801 N N . GLU A 1 230 ? 6.188 14.438 24.969 1 96.12 230 GLU A N 1
ATOM 1802 C CA . GLU A 1 230 ? 6.832 15.508 24.203 1 96.12 230 GLU A CA 1
ATOM 1803 C C . GLU A 1 230 ? 5.84 16.609 23.859 1 96.12 230 GLU A C 1
ATOM 1805 O O . GLU A 1 230 ? 6.184 17.797 23.922 1 96.12 230 GLU A O 1
ATOM 1810 N N . ALA A 1 231 ? 4.617 16.297 23.516 1 98.06 231 ALA A N 1
ATOM 1811 C CA . ALA A 1 231 ? 3.582 17.281 23.203 1 98.06 231 ALA A CA 1
ATOM 1812 C C . ALA A 1 231 ? 3.236 18.125 24.422 1 98.06 231 ALA A C 1
ATOM 1814 O O . ALA A 1 231 ? 3.029 19.344 24.312 1 98.06 231 ALA A O 1
ATOM 1815 N N . LYS A 1 232 ? 3.18 17.516 25.578 1 97.5 232 LYS A N 1
ATOM 1816 C CA . LYS A 1 232 ? 2.92 18.25 26.828 1 97.5 232 LYS A CA 1
ATOM 1817 C C . LYS A 1 232 ? 4.016 19.266 27.109 1 97.5 232 LYS A C 1
ATOM 1819 O O . LYS A 1 232 ? 3.725 20.406 27.5 1 97.5 232 LYS A O 1
ATOM 1824 N N . ARG A 1 233 ? 5.188 18.812 26.922 1 98 233 ARG A N 1
ATOM 1825 C CA . ARG A 1 233 ? 6.32 19.719 27.125 1 98 233 ARG A CA 1
ATOM 1826 C C . ARG A 1 233 ? 6.238 20.906 26.172 1 98 233 ARG A C 1
ATOM 1828 O O . ARG A 1 233 ? 6.477 22.047 26.578 1 98 233 ARG A O 1
ATOM 1835 N N . ILE A 1 234 ? 5.91 20.641 24.969 1 98.69 234 ILE A N 1
ATOM 1836 C CA . ILE A 1 234 ? 5.805 21.688 23.953 1 98.69 234 ILE A CA 1
ATOM 1837 C C . ILE A 1 234 ? 4.676 22.656 24.328 1 98.69 234 ILE A C 1
ATOM 1839 O O . ILE A 1 234 ? 4.82 23.875 24.203 1 98.69 234 ILE A O 1
ATOM 1843 N N . THR A 1 235 ? 3.557 22.125 24.797 1 98.56 235 THR A N 1
ATOM 1844 C CA . THR A 1 235 ? 2.443 22.938 25.25 1 98.56 235 THR A CA 1
ATOM 1845 C C . THR A 1 235 ? 2.895 23.906 26.344 1 98.56 235 THR A C 1
ATOM 1847 O O . THR A 1 235 ? 2.592 25.094 26.297 1 98.56 235 THR A O 1
ATOM 1850 N N . LYS A 1 236 ? 3.598 23.406 27.281 1 98.44 236 LYS A N 1
ATOM 1851 C CA . LYS A 1 236 ? 4.066 24.219 28.406 1 98.44 236 LYS A CA 1
ATOM 1852 C C . LYS A 1 236 ? 5.023 25.312 27.938 1 98.44 236 LYS A C 1
ATOM 1854 O O . LYS A 1 236 ? 4.945 26.453 28.406 1 98.44 236 LYS A O 1
ATOM 1859 N N . GLU A 1 237 ? 5.82 24.969 27.047 1 98.44 237 GLU A N 1
ATOM 1860 C CA . GLU A 1 237 ? 6.867 25.875 26.609 1 98.44 237 GLU A CA 1
ATOM 1861 C C . GLU A 1 237 ? 6.301 26.984 25.719 1 98.44 237 GLU A C 1
ATOM 1863 O O . GLU A 1 237 ? 6.801 28.109 25.719 1 98.44 237 GLU A O 1
ATOM 1868 N N . THR A 1 238 ? 5.312 26.688 24.953 1 98.69 238 THR A N 1
ATOM 1869 C CA . THR A 1 238 ? 4.852 27.625 23.922 1 98.69 238 THR A CA 1
ATOM 1870 C C . THR A 1 238 ? 3.547 28.281 24.359 1 98.69 238 THR A C 1
ATOM 1872 O O . THR A 1 238 ? 3.176 29.328 23.812 1 98.69 238 THR A O 1
ATOM 1875 N N . GLY A 1 239 ? 2.805 27.703 25.234 1 98.19 239 GLY A N 1
ATOM 1876 C CA . GLY A 1 239 ? 1.468 28.156 25.594 1 98.19 239 GLY A CA 1
ATOM 1877 C C . GLY A 1 239 ? 0.414 27.75 24.578 1 98.19 239 GLY A C 1
ATOM 1878 O O . GLY A 1 239 ? -0.771 28.031 24.75 1 98.19 239 GLY A O 1
ATOM 1879 N N . VAL A 1 240 ? 0.818 27.109 23.469 1 98.44 240 VAL A N 1
ATOM 1880 C CA . VAL A 1 240 ? -0.093 26.609 22.438 1 98.44 240 VAL A CA 1
ATOM 1881 C C . VAL A 1 240 ? -0.52 25.188 22.781 1 98.44 240 VAL A C 1
ATOM 1883 O O . VAL A 1 240 ? 0.324 24.312 22.984 1 98.44 240 VAL A O 1
ATOM 1886 N N . LYS A 1 241 ? -1.868 24.953 22.906 1 98 241 LYS A N 1
ATOM 1887 C CA . LYS A 1 241 ? -2.326 23.578 23.094 1 98 241 LYS A CA 1
ATOM 1888 C C . LYS A 1 241 ? -1.804 22.656 21.984 1 98 241 LYS A C 1
ATOM 1890 O O . LYS A 1 241 ? -2.096 22.875 20.812 1 98 241 LYS A O 1
ATOM 1895 N N . THR A 1 242 ? -0.996 21.656 22.375 1 98.56 242 THR A N 1
ATOM 1896 C CA . THR A 1 242 ? -0.349 20.766 21.422 1 98.56 242 THR A CA 1
ATOM 1897 C C . THR A 1 242 ? -0.666 19.297 21.75 1 98.56 242 THR A C 1
ATOM 1899 O O . THR A 1 242 ? -0.557 18.875 22.906 1 98.56 242 THR A O 1
ATOM 1902 N N . LEU A 1 243 ? -1.078 18.547 20.719 1 98 243 LEU A N 1
ATOM 1903 C CA . LEU A 1 243 ? -1.373 17.125 20.859 1 98 243 LEU A CA 1
ATOM 1904 C C . LEU A 1 243 ? -0.425 16.297 20.016 1 98 243 LEU A C 1
ATOM 1906 O O . LEU A 1 243 ? 0.043 16.75 18.969 1 98 243 LEU A O 1
ATOM 1910 N N . ALA A 1 244 ? -0.107 15.109 20.484 1 97.5 244 ALA A N 1
ATOM 1911 C CA . ALA A 1 244 ? 0.484 14.062 19.656 1 97.5 244 ALA A CA 1
ATOM 1912 C C . ALA A 1 244 ? -0.592 13.141 19.078 1 97.5 244 ALA A C 1
ATOM 1914 O O . ALA A 1 244 ? -1.331 12.5 19.828 1 97.5 244 ALA A O 1
ATOM 1915 N N . ALA A 1 245 ? -0.645 13.156 17.766 1 97 245 ALA A N 1
ATOM 1916 C CA . ALA A 1 245 ? -1.607 12.25 17.125 1 97 245 ALA A CA 1
ATOM 1917 C C . ALA A 1 245 ? -1.262 10.797 17.422 1 97 245 ALA A C 1
ATOM 1919 O O . ALA A 1 245 ? -0.1 10.461 17.672 1 97 245 ALA A O 1
ATOM 1920 N N . PHE A 1 246 ? -2.275 9.961 17.469 1 91.75 246 PHE A N 1
ATOM 1921 C CA . PHE A 1 246 ? -2.084 8.523 17.578 1 91.75 246 PHE A CA 1
ATOM 1922 C C . PHE A 1 246 ? -2.975 7.781 16.578 1 91.75 246 PHE A C 1
ATOM 1924 O O . PHE A 1 246 ? -3.906 8.367 16.016 1 91.75 246 PHE A O 1
ATOM 1931 N N . ASP A 1 247 ? -2.596 6.57 16.234 1 90.56 247 ASP A N 1
ATOM 1932 C CA . ASP A 1 247 ? -3.332 5.789 15.25 1 90.56 247 ASP A CA 1
ATOM 1933 C C . ASP A 1 247 ? -4.789 5.609 15.672 1 90.56 247 ASP A C 1
ATOM 1935 O O . ASP A 1 247 ? -5.07 5.086 16.75 1 90.56 247 ASP A O 1
ATOM 1939 N N . GLY A 1 248 ? -5.695 6.094 14.82 1 91.75 248 GLY A N 1
ATOM 1940 C CA . GLY A 1 248 ? -7.113 6.004 15.133 1 91.75 248 GLY A CA 1
ATOM 1941 C C . GLY A 1 248 ? -7.633 7.199 15.906 1 91.75 248 GLY A C 1
ATOM 1942 O O . GLY A 1 248 ? -8.789 7.215 16.328 1 91.75 248 GLY A O 1
ATOM 1943 N N . MET A 1 249 ? -6.82 8.219 16.125 1 93.38 249 MET A N 1
ATOM 1944 C CA . MET A 1 249 ? -7.281 9.445 16.75 1 93.38 249 MET A CA 1
ATOM 1945 C C . MET A 1 249 ? -8.273 10.18 15.859 1 93.38 249 MET A C 1
ATOM 1947 O O . MET A 1 249 ? -8.008 10.398 14.68 1 93.38 249 MET A O 1
ATOM 1951 N N . SER A 1 250 ? -9.438 10.461 16.438 1 94.88 250 SER A N 1
ATOM 1952 C CA . SER A 1 250 ? -10.477 11.164 15.703 1 94.88 250 SER A CA 1
ATOM 1953 C C . SER A 1 250 ? -11.156 12.227 16.562 1 94.88 250 SER A C 1
ATOM 1955 O O . SER A 1 250 ? -11.312 12.039 17.781 1 94.88 250 SER A O 1
ATOM 1957 N N . PHE A 1 251 ? -11.477 13.383 15.938 1 94 251 PHE A N 1
ATOM 1958 C CA . PHE A 1 251 ? -12.219 14.398 16.672 1 94 251 PHE A CA 1
ATOM 1959 C C . PHE A 1 251 ? -13 15.289 15.719 1 94 251 PHE A C 1
ATOM 1961 O O . PHE A 1 251 ? -12.586 15.492 14.57 1 94 251 PHE A O 1
ATOM 1968 N N . GLU A 1 252 ? -14.109 15.781 16.203 1 95.88 252 GLU A N 1
ATOM 1969 C CA . GLU A 1 252 ? -14.883 16.797 15.492 1 95.88 252 GLU A CA 1
ATOM 1970 C C . GLU A 1 252 ? -14.305 18.188 15.734 1 95.88 252 GLU A C 1
ATOM 1972 O O . GLU A 1 252 ? -13.984 18.547 16.875 1 95.88 252 GLU A O 1
ATOM 1977 N N . VAL A 1 253 ? -14.141 18.906 14.648 1 95.25 253 VAL A N 1
ATOM 1978 C CA . VAL A 1 253 ? -13.578 20.25 14.75 1 95.25 253 VAL A CA 1
ATOM 1979 C C . VAL A 1 253 ? -14.68 21.234 15.148 1 95.25 253 VAL A C 1
ATOM 1981 O O . VAL A 1 253 ? -15.711 21.328 14.477 1 95.25 253 VAL A O 1
ATOM 1984 N N . ASN A 1 254 ? -14.438 21.875 16.281 1 89.88 254 ASN A N 1
ATOM 1985 C CA . ASN A 1 254 ? -15.242 23.031 16.672 1 89.88 254 ASN A CA 1
ATOM 1986 C C . ASN A 1 254 ? -14.648 24.328 16.141 1 89.88 254 ASN A C 1
ATOM 1988 O O . ASN A 1 254 ? -13.688 24.859 16.719 1 89.88 254 ASN A O 1
ATOM 1992 N N . THR A 1 255 ? -15.219 24.938 15.109 1 90.31 255 THR A N 1
ATOM 1993 C CA . THR A 1 255 ? -14.617 26.078 14.43 1 90.31 255 THR A CA 1
ATOM 1994 C C . THR A 1 255 ? -14.656 27.328 15.305 1 90.31 255 THR A C 1
ATOM 1996 O O . THR A 1 255 ? -13.898 28.266 15.094 1 90.31 255 THR A O 1
ATOM 1999 N N . GLN A 1 256 ? -15.523 27.328 16.312 1 90.12 256 GLN A N 1
ATOM 2000 C CA . GLN A 1 256 ? -15.625 28.469 17.203 1 90.12 256 GLN A CA 1
ATOM 2001 C C . GLN A 1 256 ? -14.578 28.391 18.312 1 90.12 256 GLN A C 1
ATOM 2003 O O . GLN A 1 256 ? -14.094 29.422 18.797 1 90.12 256 GLN A O 1
ATOM 2008 N N . ASN A 1 257 ? -14.273 27.203 18.672 1 90.81 257 ASN A N 1
ATOM 2009 C CA . ASN A 1 257 ? -13.25 26.938 19.688 1 90.81 257 ASN A CA 1
ATOM 2010 C C . ASN A 1 257 ? -12.461 25.672 19.375 1 90.81 257 ASN A C 1
ATOM 2012 O O . ASN A 1 257 ? -12.641 24.656 20.031 1 90.81 257 ASN A O 1
ATOM 2016 N N . PRO A 1 258 ? -11.516 25.859 18.531 1 88.88 258 PRO A N 1
ATOM 2017 C CA . PRO A 1 258 ? -10.805 24.672 18.062 1 88.88 258 PRO A CA 1
ATOM 2018 C C . PRO A 1 258 ? -10 23.984 19.172 1 88.88 258 PRO A C 1
ATOM 2020 O O . PRO A 1 258 ? -9.688 22.797 19.078 1 88.88 258 PRO A O 1
ATOM 2023 N N . ALA A 1 259 ? -9.734 24.688 20.188 1 88.56 259 ALA A N 1
ATOM 2024 C CA . ALA A 1 259 ? -8.961 24.125 21.297 1 88.56 259 ALA A CA 1
ATOM 2025 C C . ALA A 1 259 ? -9.82 23.203 22.156 1 88.56 259 ALA A C 1
ATOM 2027 O O . ALA A 1 259 ? -9.297 22.406 22.922 1 88.56 259 ALA A O 1
ATOM 2028 N N . ARG A 1 260 ? -11.094 23.422 22.047 1 87.44 260 ARG A N 1
ATOM 2029 C CA . ARG A 1 260 ? -12.008 22.531 22.75 1 87.44 260 ARG A CA 1
ATOM 2030 C C . ARG A 1 260 ? -12.32 21.297 21.922 1 87.44 260 ARG A C 1
ATOM 2032 O O . ARG A 1 260 ? -13.164 21.344 21.016 1 87.44 260 ARG A O 1
ATOM 2039 N N . ILE A 1 261 ? -11.539 20.234 22.188 1 89 261 ILE A N 1
ATOM 2040 C CA . ILE A 1 261 ? -11.656 19.047 21.344 1 89 261 ILE A CA 1
ATOM 2041 C C . ILE A 1 261 ? -12.07 17.859 22.219 1 89 261 ILE A C 1
ATOM 2043 O O . ILE A 1 261 ? -11.641 17.734 23.359 1 89 261 ILE A O 1
ATOM 2047 N N . ARG A 1 262 ? -12.969 17.125 21.688 1 89.69 262 ARG A N 1
ATOM 2048 C CA . ARG A 1 262 ? -13.273 15.805 22.234 1 89.69 262 ARG A CA 1
ATOM 2049 C C . ARG A 1 262 ? -12.672 14.695 21.375 1 89.69 262 ARG A C 1
ATOM 2051 O O . ARG A 1 262 ? -13.164 14.414 20.281 1 89.69 262 ARG A O 1
ATOM 2058 N N . ILE A 1 263 ? -11.648 14.078 21.906 1 92.19 263 ILE A N 1
ATOM 2059 C CA . ILE A 1 263 ? -10.898 13.078 21.156 1 92.19 263 ILE A CA 1
ATOM 2060 C C . ILE A 1 263 ? -11.578 11.711 21.297 1 92.19 263 ILE A C 1
ATOM 2062 O O . ILE A 1 263 ? -12.008 11.336 22.391 1 92.19 263 ILE A O 1
ATOM 2066 N N . LYS A 1 264 ? -11.711 11.086 20.172 1 90 264 LYS A N 1
ATOM 2067 C CA . LYS A 1 264 ? -12.164 9.703 20.125 1 90 264 LYS A CA 1
ATOM 2068 C C . LYS A 1 264 ? -11.062 8.773 19.641 1 90 264 LYS A C 1
ATOM 2070 O O . LYS A 1 264 ? -10.305 9.117 18.719 1 90 264 LYS A O 1
ATOM 2075 N N . THR A 1 265 ? -10.977 7.66 20.297 1 87.12 265 THR A N 1
ATOM 2076 C CA . THR A 1 265 ? -10.102 6.586 19.844 1 87.12 265 THR A CA 1
ATOM 2077 C C . THR A 1 265 ? -10.891 5.551 19.047 1 87.12 265 THR A C 1
ATOM 2079 O O . THR A 1 265 ? -11.719 4.828 19.609 1 87.12 265 THR A O 1
ATOM 2082 N N . LEU A 1 266 ? -10.562 5.551 17.797 1 82.25 266 LEU A N 1
ATOM 2083 C CA . LEU A 1 266 ? -11.281 4.59 16.969 1 82.25 266 LEU A CA 1
ATOM 2084 C C . LEU A 1 266 ? -10.719 3.186 17.141 1 82.25 266 LEU A C 1
ATOM 2086 O O . LEU A 1 266 ? -9.508 3.012 17.297 1 82.25 266 LEU A O 1
ATOM 2090 N N . LYS A 1 267 ? -11.625 2.18 17.141 1 76.25 267 LYS A N 1
ATOM 2091 C CA . LYS A 1 267 ? -11.25 0.78 17.312 1 76.25 267 LYS A CA 1
ATOM 2092 C C . LYS A 1 267 ? -11.297 0.029 15.977 1 76.25 267 LYS A C 1
ATOM 2094 O O . LYS A 1 267 ? -11.906 0.497 15.016 1 76.25 267 LYS A O 1
ATOM 2099 N N . ASP A 1 268 ? -10.469 -1.005 15.984 1 71.38 268 ASP A N 1
ATOM 2100 C CA . ASP A 1 268 ? -10.562 -1.899 14.828 1 71.38 268 ASP A CA 1
ATOM 2101 C C . ASP A 1 268 ? -11.961 -2.494 14.711 1 71.38 268 ASP A C 1
ATOM 2103 O O . ASP A 1 268 ? -12.43 -3.189 15.617 1 71.38 268 ASP A O 1
ATOM 2107 N N . VAL A 1 269 ? -12.742 -2.082 13.781 1 58.47 269 VAL A N 1
ATOM 2108 C CA . VAL A 1 269 ? -14.102 -2.586 13.641 1 58.47 269 VAL A CA 1
ATOM 2109 C C . VAL A 1 269 ? -14.086 -3.912 12.883 1 58.47 269 VAL A C 1
ATOM 2111 O O . VAL A 1 269 ? -15.047 -4.684 12.945 1 58.47 269 VAL A O 1
ATOM 2114 N N . ASN A 1 270 ? -13.125 -4.109 11.961 1 53.31 270 ASN A N 1
ATOM 2115 C CA . ASN A 1 270 ? -13.078 -5.312 11.133 1 53.31 270 ASN A CA 1
ATOM 2116 C C . ASN A 1 270 ? -12.227 -6.402 11.781 1 53.31 270 ASN A C 1
ATOM 2118 O O . ASN A 1 270 ? -11.797 -7.344 11.109 1 53.31 270 ASN A O 1
ATOM 2122 N N . SER A 1 271 ? -11.836 -6.188 13.055 1 48.38 271 SER A N 1
ATOM 2123 C CA . SER A 1 271 ? -11.008 -7.211 13.688 1 48.38 271 SER A CA 1
ATOM 2124 C C . SER A 1 271 ? -11.609 -8.602 13.508 1 48.38 271 SER A C 1
ATOM 2126 O O . SER A 1 271 ? -10.883 -9.586 13.375 1 48.38 271 SER A O 1
ATOM 2128 N N . GLN A 1 272 ? -12.906 -8.68 13.367 1 41.31 272 GLN A N 1
ATOM 2129 C CA . GLN A 1 272 ? -13.523 -9.992 13.172 1 41.31 272 GLN A CA 1
ATOM 2130 C C . GLN A 1 272 ? -13.445 -10.422 11.711 1 41.31 272 GLN A C 1
ATOM 2132 O O . GLN A 1 272 ? -13.352 -11.617 11.414 1 41.31 272 GLN A O 1
ATOM 2137 N N . ILE A 1 273 ? -13.594 -9.461 10.859 1 40.31 273 ILE A N 1
ATOM 2138 C CA . ILE A 1 273 ? -13.719 -9.789 9.445 1 40.31 273 ILE A CA 1
ATOM 2139 C C . ILE A 1 273 ? -12.359 -10.234 8.898 1 40.31 273 ILE A C 1
ATOM 2141 O O . ILE A 1 273 ? -12.297 -11.102 8.031 1 40.31 273 ILE A O 1
ATOM 2145 N N . HIS A 1 274 ? -11.32 -9.633 9.391 1 39.16 274 HIS A N 1
ATOM 2146 C CA . HIS A 1 274 ? -10.008 -9.984 8.867 1 39.16 274 HIS A CA 1
ATOM 2147 C C . HIS A 1 274 ? -9.398 -11.148 9.641 1 39.16 274 HIS A C 1
ATOM 2149 O O . HIS A 1 274 ? -8.219 -11.453 9.484 1 39.16 274 HIS A O 1
ATOM 2155 N N . SER A 1 275 ? -10.195 -11.664 10.578 1 35.03 275 SER A N 1
ATOM 2156 C CA . SER A 1 275 ? -9.734 -12.852 11.281 1 35.03 275 SER A CA 1
ATOM 2157 C C . SER A 1 275 ? -9.805 -14.086 10.391 1 35.03 275 SER A C 1
ATOM 2159 O O . SER A 1 275 ? -10.773 -14.266 9.641 1 35.03 275 SER A O 1
ATOM 2161 N N . SER A 1 276 ? -8.68 -14.609 10.023 1 34.31 276 SER A N 1
ATOM 2162 C CA . SER A 1 276 ? -8.523 -15.828 9.227 1 34.31 276 SER A CA 1
ATOM 2163 C C . SER A 1 276 ? -9.359 -16.969 9.805 1 34.31 276 SER A C 1
ATOM 2165 O O . SER A 1 276 ? -9.133 -18.141 9.469 1 34.31 276 SER A O 1
ATOM 2167 N N . ASN A 1 277 ? -10.227 -16.719 10.734 1 31.39 277 ASN A N 1
ATOM 2168 C CA . ASN A 1 277 ? -10.945 -17.906 11.203 1 31.39 277 ASN A CA 1
ATOM 2169 C C . ASN A 1 277 ? -11.781 -18.531 10.102 1 31.39 277 ASN A C 1
ATOM 2171 O O . ASN A 1 277 ? -12.508 -17.828 9.391 1 31.39 277 ASN A O 1
ATOM 2175 N N . ILE A 1 278 ? -11.453 -19.703 9.711 1 35.5 278 ILE A N 1
ATOM 2176 C CA . ILE A 1 278 ? -12.148 -20.547 8.742 1 35.5 278 ILE A CA 1
ATOM 2177 C C . ILE A 1 278 ? -13.65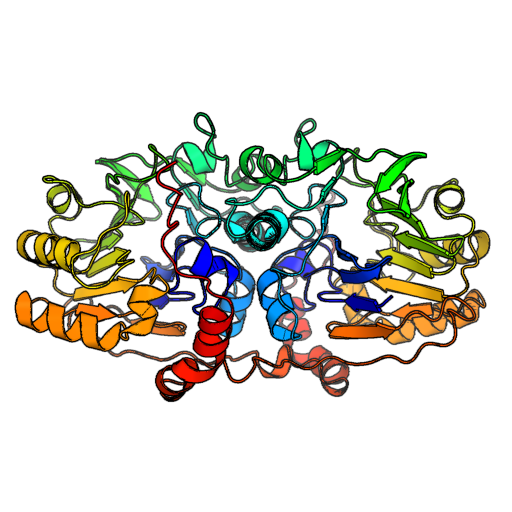6 -20.359 8.883 1 35.5 278 ILE A C 1
ATOM 2179 O O . ILE A 1 278 ? -14.383 -20.344 7.891 1 35.5 278 ILE A O 1
ATOM 2183 N N . ASP A 1 279 ? -14.062 -20.344 10.094 1 31.5 279 ASP A N 1
ATOM 2184 C CA . ASP A 1 279 ? -15.5 -20.234 10.328 1 31.5 279 ASP A CA 1
ATOM 2185 C C . ASP A 1 279 ? -16.031 -18.875 9.867 1 31.5 279 ASP A C 1
ATOM 2187 O O . ASP A 1 279 ? -17.219 -18.719 9.609 1 31.5 279 ASP A O 1
ATOM 2191 N N . LEU A 1 280 ? -15.266 -17.922 9.906 1 33.06 280 LEU A N 1
ATOM 2192 C CA . LEU A 1 280 ? -15.695 -16.609 9.43 1 33.06 280 LEU A CA 1
ATOM 2193 C C . LEU A 1 280 ? -15.781 -16.594 7.91 1 33.06 280 LEU A C 1
ATOM 2195 O O . LEU A 1 280 ? -16.422 -15.711 7.336 1 33.06 280 LEU A O 1
ATOM 2199 N N . ASN A 1 281 ? -15.031 -17.328 7.266 1 32.91 281 ASN A N 1
ATOM 2200 C CA . ASN A 1 281 ? -15.297 -17.469 5.836 1 32.91 281 ASN A CA 1
ATOM 2201 C C . ASN A 1 281 ? -16.766 -17.797 5.566 1 32.91 281 ASN A C 1
ATOM 2203 O O . ASN A 1 281 ? -17.312 -17.391 4.547 1 32.91 281 ASN A O 1
ATOM 2207 N N . ARG A 1 282 ? -17.281 -18.516 6.504 1 33.56 282 ARG A N 1
ATOM 2208 C CA . ARG A 1 282 ? -18.703 -18.797 6.359 1 33.56 282 ARG A CA 1
ATOM 2209 C C . ARG A 1 282 ? -19.547 -17.594 6.77 1 33.56 282 ARG A C 1
ATOM 2211 O O . ARG A 1 282 ? -20.609 -17.344 6.176 1 33.56 282 ARG A O 1
ATOM 2218 N N . MET A 1 283 ? -19.234 -16.922 7.824 1 29.81 283 MET A N 1
ATOM 2219 C CA . MET A 1 283 ? -20 -15.773 8.281 1 29.81 283 MET A CA 1
ATOM 2220 C C . MET A 1 283 ? -19.688 -14.531 7.449 1 29.81 283 MET A C 1
ATOM 2222 O O . MET A 1 283 ? -20.359 -13.516 7.559 1 29.81 283 MET A O 1
ATOM 2226 N N . GLU A 1 284 ? -18.578 -14.305 6.953 1 33.56 284 GLU A N 1
ATOM 2227 C CA . GLU A 1 284 ? -18.141 -13.211 6.086 1 33.56 284 GLU A CA 1
ATOM 2228 C C . GLU A 1 284 ? -19.062 -13.07 4.879 1 33.56 284 GLU A C 1
ATOM 2230 O O . GLU A 1 284 ? -18.969 -12.102 4.125 1 33.56 284 GLU A O 1
ATOM 2235 N N . ARG A 1 285 ? -19.797 -14.047 4.562 1 30.97 285 ARG A N 1
ATOM 2236 C CA . ARG A 1 285 ? -20.828 -13.922 3.543 1 30.97 285 ARG A CA 1
ATOM 2237 C C . ARG A 1 285 ? -21.781 -12.773 3.859 1 30.97 285 ARG A C 1
ATOM 2239 O O . ARG A 1 285 ? -22.328 -12.148 2.951 1 30.97 285 ARG A O 1
ATOM 2246 N N . LYS A 1 286 ? -22.094 -12.633 5.156 1 30.28 286 LYS A N 1
ATOM 2247 C CA . LYS A 1 286 ? -23.297 -11.844 5.398 1 30.28 286 LYS A CA 1
ATOM 2248 C C . LYS A 1 286 ? -22.984 -10.352 5.301 1 30.28 286 LYS A C 1
ATOM 2250 O O . LYS A 1 286 ? -23.797 -9.578 4.773 1 30.28 286 LYS A O 1
ATOM 2255 N N . ASN A 1 287 ? -22 -9.891 5.969 1 28.66 287 ASN A N 1
ATOM 2256 C CA . ASN A 1 287 ? -21.984 -8.445 6.141 1 28.66 287 ASN A CA 1
ATOM 2257 C C . ASN A 1 287 ? -21.438 -7.746 4.895 1 28.66 287 ASN A C 1
ATOM 2259 O O . ASN A 1 287 ? -21.953 -6.691 4.5 1 28.66 287 ASN A O 1
ATOM 2263 N N . THR A 1 288 ? -20.328 -8.211 4.41 1 31.69 288 THR A N 1
ATOM 2264 C CA . THR A 1 288 ? -19.734 -7.426 3.336 1 31.69 288 THR A CA 1
ATOM 2265 C C . THR A 1 288 ? -20.547 -7.559 2.053 1 31.69 288 THR A C 1
ATOM 2267 O O . THR A 1 288 ? -20.609 -6.629 1.247 1 31.69 288 THR A O 1
ATOM 2270 N N . TYR A 1 289 ? -21.078 -8.75 1.799 1 29.33 289 TYR A N 1
ATOM 2271 C CA . TYR A 1 289 ? -21.938 -8.977 0.642 1 29.33 289 TYR A CA 1
ATOM 2272 C C . TYR A 1 289 ? -23.172 -8.078 0.7 1 29.33 289 TYR A C 1
ATOM 2274 O O . TYR A 1 289 ? -23.578 -7.508 -0.314 1 29.33 289 TYR A O 1
ATOM 2282 N N . GLN A 1 290 ? -23.578 -8.125 1.886 1 29.73 290 GLN A N 1
ATOM 2283 C CA . GLN A 1 290 ? -24.844 -7.398 1.972 1 29.73 290 GLN A CA 1
ATOM 2284 C C . GLN A 1 290 ? -24.656 -5.914 1.68 1 29.73 290 GLN A C 1
ATOM 2286 O O . GLN A 1 290 ? -25.484 -5.289 1.022 1 29.73 290 GLN A O 1
ATOM 2291 N N . SER A 1 291 ? -23.594 -5.484 2.154 1 30.41 291 SER A N 1
ATOM 2292 C CA . SER A 1 291 ? -23.453 -4.059 1.884 1 30.41 291 SER A CA 1
ATOM 2293 C C . SER A 1 291 ? -23.047 -3.809 0.433 1 30.41 291 SER A C 1
ATOM 2295 O O . SER A 1 291 ? -23.469 -2.818 -0.168 1 30.41 291 SER A O 1
ATOM 2297 N N . SER A 1 292 ? -22.141 -4.648 -0.16 1 32.78 292 SER A N 1
ATOM 2298 C CA . SER A 1 292 ? -21.812 -4.469 -1.571 1 32.78 292 SER A CA 1
ATOM 2299 C C . SER A 1 292 ? -23.031 -4.719 -2.455 1 32.78 292 SER A C 1
ATOM 2301 O O . SER A 1 292 ? -23.219 -4.047 -3.473 1 32.78 292 SER A O 1
ATOM 2303 N N . LEU A 1 293 ? -23.766 -5.727 -2.145 1 32.59 293 LEU A N 1
ATOM 2304 C CA . LEU A 1 293 ? -25 -5.949 -2.875 1 32.59 293 LEU A CA 1
ATOM 2305 C C . LEU A 1 293 ? -25.953 -4.777 -2.695 1 32.59 293 LEU A C 1
ATOM 2307 O O . LEU A 1 293 ? -26.656 -4.391 -3.635 1 32.59 293 LEU A O 1
ATOM 2311 N N . LYS A 1 294 ? -26.016 -4.344 -1.548 1 33.91 294 LYS A N 1
ATOM 2312 C CA . LYS A 1 294 ? -26.938 -3.229 -1.363 1 33.91 294 LYS A CA 1
ATOM 2313 C C . LYS A 1 294 ? -26.5 -2.014 -2.178 1 33.91 294 LYS A C 1
ATOM 2315 O O . LYS A 1 294 ? -27.344 -1.228 -2.627 1 33.91 294 LYS A O 1
ATOM 2320 N N . ASN A 1 295 ? -25.094 -1.968 -2.254 1 32 295 ASN A N 1
ATOM 2321 C CA . ASN A 1 295 ? -24.672 -0.804 -3.023 1 32 295 ASN A CA 1
ATOM 2322 C C . ASN A 1 295 ? -24.578 -1.119 -4.516 1 32 295 ASN A C 1
ATOM 2324 O O . ASN A 1 295 ? -24.047 -0.323 -5.293 1 32 295 ASN A O 1
ATOM 2328 N N . GLY A 1 296 ? -25.188 -2.193 -5.09 1 34.56 296 GLY A N 1
ATOM 2329 C CA . GLY A 1 296 ? -25.25 -2.49 -6.512 1 34.56 296 GLY A CA 1
ATOM 2330 C C . GLY A 1 296 ? -23.891 -2.729 -7.129 1 34.56 296 GLY A C 1
ATOM 2331 O O . GLY A 1 296 ? -23.688 -2.492 -8.32 1 34.56 296 GLY A O 1
ATOM 2332 N N . GLU A 1 297 ? -22.984 -2.844 -6.43 1 34.44 297 GLU A N 1
ATOM 2333 C CA . GLU A 1 297 ? -21.656 -2.939 -7.016 1 34.44 297 GLU A CA 1
ATOM 2334 C C . GLU A 1 297 ? -21.438 -4.293 -7.688 1 34.44 297 GLU A C 1
ATOM 2336 O O . GLU A 1 297 ? -21.234 -5.301 -7.012 1 34.44 297 GLU A O 1
ATOM 2341 N N . ASN A 1 298 ? -22.25 -4.668 -8.609 1 31.77 298 ASN A N 1
ATOM 2342 C CA . ASN A 1 298 ? -22.047 -5.809 -9.492 1 31.77 298 ASN A CA 1
ATOM 2343 C C . ASN A 1 298 ? -20.672 -5.762 -10.148 1 31.77 298 ASN A C 1
ATOM 2345 O O . ASN A 1 298 ? -20.094 -4.684 -10.336 1 31.77 298 ASN A O 1
ATOM 2349 N N . ASP A 1 299 ? -19.922 -6.844 -9.938 1 33.75 299 ASP A N 1
ATOM 2350 C CA . ASP A 1 299 ? -18.672 -6.945 -10.68 1 33.75 299 ASP A CA 1
ATOM 2351 C C . ASP A 1 299 ? -18.75 -6.164 -11.992 1 33.75 299 ASP A C 1
ATOM 2353 O O . ASP A 1 299 ? -17.75 -5.586 -12.438 1 33.75 299 ASP A O 1
ATOM 2357 N N . GLU A 1 300 ? -19.406 -6.895 -13.125 1 31.45 300 GLU A N 1
ATOM 2358 C CA . GLU A 1 300 ? -19.422 -6.504 -14.531 1 31.45 300 GLU A CA 1
ATOM 2359 C C . GLU A 1 300 ? -20.109 -5.156 -14.727 1 31.45 300 GLU A C 1
ATOM 2361 O O . GLU A 1 300 ? -21.125 -4.875 -14.094 1 31.45 300 GLU A O 1
ATOM 2366 N N . LEU A 1 301 ? -19.359 -4.172 -15.281 1 29.06 301 LEU A N 1
ATOM 2367 C CA . LEU A 1 301 ? -19.844 -3.049 -16.062 1 29.06 301 LEU A CA 1
ATOM 2368 C C . LEU A 1 301 ? -21.047 -3.461 -16.906 1 29.06 301 LEU A C 1
ATOM 2370 O O . LEU A 1 301 ? -20.938 -4.332 -17.781 1 29.06 301 LEU A O 1
ATOM 2374 N N . THR A 1 302 ? -22.219 -3.611 -16.516 1 25.97 302 THR A N 1
ATOM 2375 C CA . THR A 1 302 ? -23.125 -3.27 -17.609 1 25.97 302 THR A CA 1
ATOM 2376 C C . THR A 1 302 ? -22.703 -1.975 -18.281 1 25.97 302 THR A C 1
ATOM 2378 O O . THR A 1 302 ? -22.984 -0.882 -17.797 1 25.97 302 THR A O 1
ATOM 2381 N N . ILE A 1 303 ? -21.5 -1.784 -18.844 1 26.61 303 ILE A N 1
ATOM 2382 C CA . ILE A 1 303 ? -21.328 -0.704 -19.812 1 26.61 303 ILE A CA 1
ATOM 2383 C C . ILE A 1 303 ? -22.547 -0.64 -20.734 1 26.61 303 ILE A C 1
ATOM 2385 O O . ILE A 1 303 ? -22.984 -1.66 -21.266 1 26.61 303 ILE A O 1
ATOM 2389 N N . GLY A 1 304 ? -23.375 0.37 -20.688 1 21.8 304 GLY A N 1
ATOM 2390 C CA . GLY A 1 304 ? -24.484 0.752 -21.531 1 21.8 304 GLY A CA 1
ATOM 2391 C C . GLY A 1 304 ? -24.266 0.406 -23 1 21.8 304 GLY A C 1
ATOM 2392 O O . GLY A 1 304 ? -23.156 0.556 -23.516 1 21.8 304 GLY A O 1
ATOM 2393 N N . LYS A 1 305 ? -25 -0.533 -23.625 1 23.73 305 LYS A N 1
ATOM 2394 C CA . LYS A 1 305 ? -25.406 -0.486 -25.031 1 23.73 305 LYS A CA 1
ATOM 2395 C C . LYS A 1 305 ? -25.656 0.95 -25.484 1 23.73 305 LYS A C 1
ATOM 2397 O O . LYS A 1 305 ? -26.5 1.191 -26.359 1 23.73 305 LYS A O 1
ATOM 2402 N N . ASN A 1 306 ? -25.047 2.051 -24.859 1 18.53 306 ASN A N 1
ATOM 2403 C CA . ASN A 1 306 ? -25.281 3.068 -25.875 1 18.53 306 ASN A CA 1
ATOM 2404 C C . ASN A 1 306 ? -24.344 2.896 -27.062 1 18.53 306 ASN A C 1
ATOM 2406 O O . ASN A 1 306 ? -23.141 2.648 -26.875 1 18.53 306 ASN A O 1
ATOM 2410 N N . MET B 1 1 ? 10.93 -25.531 1.739 1 95.62 1 MET B N 1
ATOM 2411 C CA . MET B 1 1 ? 10.211 -24.531 0.959 1 95.62 1 MET B CA 1
ATOM 2412 C C . MET B 1 1 ? 8.773 -24.391 1.45 1 95.62 1 MET B C 1
ATOM 2414 O O . MET B 1 1 ? 8.133 -25.375 1.797 1 95.62 1 MET B O 1
ATOM 2418 N N . LYS B 1 2 ? 8.328 -23.109 1.628 1 97.5 2 LYS B N 1
ATOM 2419 C CA . LYS B 1 2 ? 7 -22.797 2.156 1 97.5 2 LYS B CA 1
ATOM 2420 C C . LYS B 1 2 ? 6.273 -21.797 1.262 1 97.5 2 LYS B C 1
ATOM 2422 O O . LYS B 1 2 ? 6.875 -20.844 0.771 1 97.5 2 LYS B O 1
ATOM 2427 N N . ILE B 1 3 ? 4.988 -22.078 1.03 1 98.5 3 ILE B N 1
ATOM 2428 C CA . ILE B 1 3 ? 4.145 -21.141 0.294 1 98.5 3 ILE B CA 1
ATOM 2429 C C . ILE B 1 3 ? 3.078 -20.578 1.223 1 98.5 3 ILE B C 1
ATOM 2431 O O . ILE B 1 3 ? 2.422 -21.312 1.957 1 98.5 3 ILE B O 1
ATOM 2435 N N . THR B 1 4 ? 2.982 -19.25 1.248 1 98.38 4 THR B N 1
ATOM 2436 C CA . THR B 1 4 ? 2.004 -18.562 2.082 1 98.38 4 THR B CA 1
ATOM 2437 C C . THR B 1 4 ? 1.236 -17.531 1.271 1 98.38 4 THR B C 1
ATOM 2439 O O . THR B 1 4 ? 1.837 -16.734 0.546 1 98.38 4 THR B O 1
ATOM 2442 N N . PHE B 1 5 ? -0.07 -17.578 1.419 1 97.81 5 PHE B N 1
ATOM 2443 C CA . PHE B 1 5 ? -0.903 -16.594 0.741 1 97.81 5 PHE B CA 1
ATOM 2444 C C . PHE B 1 5 ? -1.276 -15.453 1.687 1 97.81 5 PHE B C 1
ATOM 2446 O O . PHE B 1 5 ? -1.969 -15.672 2.684 1 97.81 5 PHE B O 1
ATOM 2453 N N . LEU B 1 6 ? -0.828 -14.219 1.322 1 96.94 6 LEU B N 1
ATOM 2454 C CA . LEU B 1 6 ? -1.081 -13.039 2.146 1 96.94 6 LEU B CA 1
ATOM 2455 C C . LEU B 1 6 ? -2.316 -12.289 1.658 1 96.94 6 LEU B C 1
ATOM 2457 O O . LEU B 1 6 ? -2.76 -11.336 2.297 1 96.94 6 LEU B O 1
ATOM 2461 N N . GLY B 1 7 ? -2.816 -12.664 0.613 1 95.62 7 GLY B N 1
ATOM 2462 C CA . GLY B 1 7 ? -4.047 -12.18 0.008 1 95.62 7 GLY B CA 1
ATOM 2463 C C . GLY B 1 7 ? -4.461 -12.977 -1.216 1 95.62 7 GLY B C 1
ATOM 2464 O O . GLY B 1 7 ? -3.627 -13.312 -2.057 1 95.62 7 GLY B O 1
ATOM 2465 N N . THR B 1 8 ? -5.766 -13.273 -1.275 1 96.62 8 THR B N 1
ATOM 2466 C CA . THR B 1 8 ? -6.203 -14.195 -2.32 1 96.62 8 THR B CA 1
ATOM 2467 C C . THR B 1 8 ? -7.324 -13.57 -3.15 1 96.62 8 THR B C 1
ATOM 2469 O O . THR B 1 8 ? -7.941 -14.242 -3.979 1 96.62 8 THR B O 1
ATOM 2472 N N . GLY B 1 9 ? -7.57 -12.25 -2.836 1 94 9 GLY B N 1
ATOM 2473 C CA . GLY B 1 9 ? -8.477 -11.492 -3.684 1 94 9 GLY B CA 1
ATOM 2474 C C . GLY B 1 9 ? -7.801 -10.898 -4.906 1 94 9 GLY B C 1
ATOM 2475 O O . GLY B 1 9 ? -6.582 -10.742 -4.926 1 94 9 GLY B O 1
ATOM 2476 N N . GLY B 1 10 ? -8.625 -10.664 -5.879 1 92.19 10 GLY B N 1
ATOM 2477 C CA . GLY B 1 10 ? -8.055 -10.062 -7.074 1 92.19 10 GLY B CA 1
ATOM 2478 C C . GLY B 1 10 ? -9.062 -9.258 -7.875 1 92.19 10 GLY B C 1
ATOM 2479 O O . GLY B 1 10 ? -10.273 -9.422 -7.699 1 92.19 10 GLY B O 1
ATOM 2480 N N . GLY B 1 11 ? -8.422 -8.438 -8.734 1 91.56 11 GLY B N 1
ATOM 2481 C CA . GLY B 1 11 ? -9.242 -7.52 -9.5 1 91.56 11 GLY B CA 1
ATOM 2482 C C . GLY B 1 11 ? -9.508 -6.211 -8.781 1 91.56 11 GLY B C 1
ATOM 2483 O O . GLY B 1 11 ? -9.359 -6.133 -7.559 1 91.56 11 GLY B O 1
ATOM 2484 N N . ARG B 1 12 ? -9.953 -5.258 -9.547 1 88.62 12 ARG B N 1
ATOM 2485 C CA . ARG B 1 12 ? -10.055 -3.896 -9.031 1 88.62 12 ARG B CA 1
ATOM 2486 C C . ARG B 1 12 ? -11.055 -3.816 -7.891 1 88.62 12 ARG B C 1
ATOM 2488 O O . ARG B 1 12 ? -10.789 -3.193 -6.859 1 88.62 12 ARG B O 1
ATOM 2495 N N . PHE B 1 13 ? -12.133 -4.52 -7.98 1 87.56 13 PHE B N 1
ATOM 2496 C CA . PHE B 1 13 ? -13.195 -4.352 -6.992 1 87.56 13 PHE B CA 1
ATOM 2497 C C . PHE B 1 13 ? -12.891 -5.145 -5.73 1 87.56 13 PHE B C 1
ATOM 2499 O O . PHE B 1 13 ? -13.195 -4.699 -4.621 1 87.56 13 PHE B O 1
ATOM 2506 N N . SER B 1 14 ? -12.297 -6.301 -5.953 1 86.75 14 SER B N 1
ATOM 2507 C CA . SER B 1 14 ? -11.836 -7.039 -4.781 1 86.75 14 SER B CA 1
ATOM 2508 C C . SER B 1 14 ? -10.727 -6.285 -4.051 1 86.75 14 SER B C 1
ATOM 2510 O O . SER B 1 14 ? -10.688 -6.273 -2.82 1 86.75 14 SER B O 1
ATOM 2512 N N . ALA B 1 15 ? -9.867 -5.668 -4.809 1 92 15 ALA B N 1
ATOM 2513 C CA . ALA B 1 15 ? -8.773 -4.91 -4.207 1 92 15 ALA B CA 1
ATOM 2514 C C . ALA B 1 15 ? -9.297 -3.717 -3.418 1 92 15 ALA B C 1
ATOM 2516 O O . ALA B 1 15 ? -8.875 -3.48 -2.283 1 92 15 ALA B O 1
ATOM 2517 N N . ILE B 1 16 ? -10.289 -3.02 -3.982 1 93.06 16 ILE B N 1
ATOM 2518 C CA . ILE B 1 16 ? -10.859 -1.834 -3.355 1 93.06 16 ILE B CA 1
ATOM 2519 C C . ILE B 1 16 ? -11.617 -2.232 -2.092 1 93.06 16 ILE B C 1
ATOM 2521 O O . ILE B 1 16 ? -11.461 -1.599 -1.044 1 93.06 16 ILE B O 1
ATOM 2525 N N . SER B 1 17 ? -12.297 -3.342 -2.172 1 87.81 17 SER B N 1
ATOM 2526 C CA . SER B 1 17 ? -13.203 -3.705 -1.085 1 87.81 17 SER B CA 1
ATOM 2527 C C . SER B 1 17 ? -12.461 -4.426 0.035 1 87.81 17 SER B C 1
ATOM 2529 O O . SER B 1 17 ? -12.906 -4.422 1.185 1 87.81 17 SER B O 1
ATOM 2531 N N . GLN B 1 18 ? -11.453 -5.055 -0.319 1 88 18 GLN B N 1
ATOM 2532 C CA . GLN B 1 18 ? -10.664 -5.855 0.61 1 88 18 GLN B CA 1
ATOM 2533 C C . GLN B 1 18 ? -11.516 -6.914 1.293 1 88 18 GLN B C 1
ATOM 2535 O O . GLN B 1 18 ? -11.25 -7.301 2.432 1 88 18 GLN B O 1
ATOM 2540 N N . ARG B 1 19 ? -12.555 -7.293 0.566 1 82.88 19 ARG B N 1
ATOM 2541 C CA . ARG B 1 19 ? -13.305 -8.43 1.073 1 82.88 19 ARG B CA 1
ATOM 2542 C C . ARG B 1 19 ? -12.414 -9.664 1.215 1 82.88 19 ARG B C 1
ATOM 2544 O O . ARG B 1 19 ? -12.617 -10.484 2.109 1 82.88 19 ARG B O 1
ATOM 2551 N N . ARG B 1 20 ? -11.602 -9.734 0.335 1 87.62 20 ARG B N 1
ATOM 2552 C CA . ARG B 1 20 ? -10.453 -10.633 0.377 1 87.62 20 ARG B CA 1
ATOM 2553 C C . ARG B 1 20 ? -9.148 -9.852 0.281 1 87.62 20 ARG B C 1
ATOM 2555 O O . ARG B 1 20 ? -9.039 -8.906 -0.509 1 87.62 20 ARG B O 1
ATOM 2562 N N . MET B 1 21 ? -8.211 -10.211 1.228 1 92.12 21 MET B N 1
ATOM 2563 C CA . MET B 1 21 ? -6.934 -9.508 1.206 1 92.12 21 MET B CA 1
ATOM 2564 C C . MET B 1 21 ? -6.262 -9.641 -0.157 1 92.12 21 MET B C 1
ATOM 2566 O O . MET B 1 21 ? -6.582 -10.555 -0.925 1 92.12 21 MET B O 1
ATOM 2570 N N . THR B 1 22 ? -5.355 -8.734 -0.47 1 95.88 22 THR B N 1
ATOM 2571 C CA . THR B 1 22 ? -4.746 -8.742 -1.796 1 95.88 22 THR B CA 1
ATOM 2572 C C . THR B 1 22 ? -3.227 -8.648 -1.694 1 95.88 22 THR B C 1
ATOM 2574 O O . THR B 1 22 ? -2.576 -8.055 -2.561 1 95.88 22 THR B O 1
ATOM 2577 N N . GLY B 1 23 ? -2.676 -9.195 -0.654 1 95.44 23 GLY B N 1
ATOM 2578 C CA . GLY B 1 23 ? -1.255 -9.086 -0.367 1 95.44 23 GLY B CA 1
ATOM 2579 C C . GLY B 1 23 ? -0.402 -10.016 -1.209 1 95.44 23 GLY B C 1
ATOM 2580 O O . GLY B 1 23 ? 0.822 -10.039 -1.064 1 95.44 23 GLY B O 1
ATOM 2581 N N . GLY B 1 24 ? -1.029 -10.773 -2.141 1 98.38 24 GLY B N 1
ATOM 2582 C CA . GLY B 1 24 ? -0.249 -11.711 -2.934 1 98.38 24 GLY B CA 1
ATOM 2583 C C . GLY B 1 24 ? 0.179 -12.938 -2.152 1 98.38 24 GLY B C 1
ATOM 2584 O O . GLY B 1 24 ? -0.567 -13.438 -1.304 1 98.38 24 GLY B O 1
ATOM 2585 N N . PHE B 1 25 ? 1.361 -13.562 -2.574 1 98.75 25 PHE B N 1
ATOM 2586 C CA . PHE B 1 25 ? 1.81 -14.75 -1.853 1 98.75 25 PHE B CA 1
ATOM 2587 C C . PHE B 1 25 ? 3.33 -14.773 -1.751 1 98.75 25 PHE B C 1
ATOM 2589 O O . PHE B 1 25 ? 4.016 -14 -2.416 1 98.75 25 PHE B O 1
ATOM 2596 N N . ARG B 1 26 ? 3.793 -15.602 -0.853 1 98.81 26 ARG B N 1
ATOM 2597 C CA . ARG B 1 26 ? 5.219 -15.742 -0.588 1 98.81 26 ARG B CA 1
ATOM 2598 C C . ARG B 1 26 ? 5.691 -17.156 -0.879 1 98.81 26 ARG B C 1
ATOM 2600 O O . ARG B 1 26 ? 4.941 -18.125 -0.695 1 98.81 26 ARG B O 1
ATOM 2607 N N . ILE B 1 27 ? 6.84 -17.281 -1.408 1 98.75 27 ILE B N 1
ATOM 2608 C CA . ILE B 1 27 ? 7.617 -18.516 -1.446 1 98.75 27 ILE B CA 1
ATOM 2609 C C . ILE B 1 27 ? 8.859 -18.375 -0.572 1 98.75 27 ILE B C 1
ATOM 2611 O O . ILE B 1 27 ? 9.789 -17.641 -0.916 1 98.75 27 ILE B O 1
ATOM 2615 N N . ASP B 1 28 ? 8.859 -19.031 0.573 1 98.44 28 ASP B N 1
ATOM 2616 C CA . ASP B 1 28 ? 9.945 -18.891 1.542 1 98.44 28 ASP B CA 1
ATOM 2617 C C . ASP B 1 28 ? 10.844 -20.125 1.545 1 98.44 28 ASP B C 1
ATOM 2619 O O . ASP B 1 28 ? 10.383 -21.234 1.294 1 98.44 28 ASP B O 1
ATOM 2623 N N . ASN B 1 29 ? 12.055 -19.875 1.821 1 98 29 ASN B N 1
ATOM 2624 C CA . ASN B 1 29 ? 13.078 -20.891 1.93 1 98 29 ASN B CA 1
ATOM 2625 C C . ASN B 1 29 ? 13.25 -21.656 0.619 1 98 29 ASN B C 1
ATOM 2627 O O . ASN B 1 29 ? 13.414 -22.875 0.624 1 98 29 ASN B O 1
ATOM 2631 N N . LEU B 1 30 ? 13.016 -21.062 -0.487 1 98 30 LEU B N 1
ATOM 2632 C CA . LEU B 1 30 ? 13.43 -21.578 -1.788 1 98 30 LEU B CA 1
ATOM 2633 C C . LEU B 1 30 ? 14.93 -21.438 -1.978 1 98 30 LEU B C 1
ATOM 2635 O O . LEU B 1 30 ? 15.422 -20.344 -2.275 1 98 30 LEU B O 1
ATOM 2639 N N . ASN B 1 31 ? 15.648 -22.5 -1.833 1 97.44 31 ASN B N 1
ATOM 2640 C CA . ASN B 1 31 ? 17.109 -22.469 -1.777 1 97.44 31 ASN B CA 1
ATOM 2641 C C . ASN B 1 31 ? 17.609 -21.453 -0.745 1 97.44 31 ASN B C 1
ATOM 2643 O O . ASN B 1 31 ? 18.516 -20.672 -1.024 1 97.44 31 ASN B O 1
ATOM 2647 N N . GLY B 1 32 ? 16.953 -21.312 0.346 1 97.81 32 GLY B N 1
ATOM 2648 C CA . GLY B 1 32 ? 17.344 -20.469 1.462 1 97.81 32 GLY B CA 1
ATOM 2649 C C . GLY B 1 32 ? 16.891 -19.031 1.3 1 97.81 32 GLY B C 1
ATOM 2650 O O . GLY B 1 32 ? 17.234 -18.172 2.109 1 97.81 32 GLY B O 1
ATOM 2651 N N . LYS B 1 33 ? 16.078 -18.719 0.262 1 98.62 33 LYS B N 1
ATOM 2652 C CA . LYS B 1 33 ? 15.688 -17.344 -0.045 1 98.62 33 LYS B CA 1
ATOM 2653 C C . LYS B 1 33 ? 14.172 -17.172 0.06 1 98.62 33 LYS B C 1
ATOM 2655 O O . LYS B 1 33 ? 13.414 -18.125 -0.145 1 98.62 33 LYS B O 1
ATOM 2660 N N . ASN B 1 34 ? 13.742 -15.953 0.398 1 98.88 34 ASN B N 1
ATOM 2661 C CA . ASN B 1 34 ? 12.336 -15.602 0.55 1 98.88 34 ASN B CA 1
ATOM 2662 C C . ASN B 1 34 ? 11.883 -14.609 -0.52 1 98.88 34 ASN B C 1
ATOM 2664 O O . ASN B 1 34 ? 12.555 -13.602 -0.756 1 98.88 34 ASN B O 1
ATOM 2668 N N . TYR B 1 35 ? 10.758 -14.93 -1.208 1 98.88 35 TYR B N 1
ATOM 2669 C CA . TYR B 1 35 ? 10.266 -14.094 -2.295 1 98.88 35 TYR B CA 1
ATOM 2670 C C . TYR B 1 35 ? 8.812 -13.703 -2.066 1 98.88 35 TYR B C 1
ATOM 2672 O O . TYR B 1 35 ? 8.016 -14.508 -1.579 1 98.88 35 TYR B O 1
ATOM 2680 N N . HIS B 1 36 ? 8.492 -12.461 -2.305 1 98.94 36 HIS B N 1
ATOM 2681 C CA . HIS B 1 36 ? 7.113 -11.977 -2.307 1 98.94 36 HIS B CA 1
ATOM 2682 C C . HIS B 1 36 ? 6.617 -11.734 -3.729 1 98.94 36 HIS B C 1
ATOM 2684 O O . HIS B 1 36 ? 7.262 -11.031 -4.508 1 98.94 36 HIS B O 1
ATOM 2690 N N . VAL B 1 37 ? 5.488 -12.398 -4.109 1 98.94 37 VAL B N 1
ATOM 2691 C CA . VAL B 1 37 ? 4.965 -12.359 -5.473 1 98.94 37 VAL B CA 1
ATOM 2692 C C . VAL B 1 37 ? 3.688 -11.523 -5.512 1 98.94 37 VAL B C 1
ATOM 2694 O O . VAL B 1 37 ? 2.732 -11.797 -4.781 1 98.94 37 VAL B O 1
ATOM 2697 N N . ASP B 1 38 ? 3.646 -10.477 -6.316 1 98.88 38 ASP B N 1
ATOM 2698 C CA . ASP B 1 38 ? 2.506 -9.617 -6.605 1 98.88 38 ASP B CA 1
ATOM 2699 C C . ASP B 1 38 ? 1.942 -9.008 -5.32 1 98.88 38 ASP B C 1
ATOM 2701 O O . ASP B 1 38 ? 0.761 -9.18 -5.016 1 98.88 38 ASP B O 1
ATOM 2705 N N . PRO B 1 39 ? 2.799 -8.219 -4.641 1 98.75 39 PRO B N 1
ATOM 2706 C CA . PRO B 1 39 ? 2.348 -7.582 -3.4 1 98.75 39 PRO B CA 1
ATOM 2707 C C . PRO B 1 39 ? 1.418 -6.395 -3.65 1 98.75 39 PRO B C 1
ATOM 2709 O O . PRO B 1 39 ? 1.877 -5.254 -3.74 1 98.75 39 PRO B O 1
ATOM 2712 N N . GLY B 1 40 ? 0.119 -6.66 -3.625 1 98.38 40 GLY B N 1
ATOM 2713 C CA . GLY B 1 40 ? -0.885 -5.625 -3.812 1 98.38 40 GLY B CA 1
ATOM 2714 C C . GLY B 1 40 ? -1.143 -4.812 -2.559 1 98.38 40 GLY B C 1
ATOM 2715 O O . GLY B 1 40 ? -0.337 -4.828 -1.625 1 98.38 40 GLY B O 1
ATOM 2716 N N . PRO B 1 41 ? -2.27 -4.055 -2.523 1 97.94 41 PRO B N 1
ATOM 2717 C CA . PRO B 1 41 ? -2.6 -3.215 -1.37 1 97.94 41 PRO B CA 1
ATOM 2718 C C . PRO B 1 41 ? -2.691 -4.008 -0.068 1 97.94 41 PRO B C 1
ATOM 2720 O O . PRO B 1 41 ? -3.381 -5.031 -0.011 1 97.94 41 PRO B O 1
ATOM 2723 N N . GLY B 1 42 ? -1.926 -3.492 0.958 1 96.38 42 GLY B N 1
ATOM 2724 C CA . GLY B 1 42 ? -1.975 -4.105 2.275 1 96.38 42 GLY B CA 1
ATOM 2725 C C . GLY B 1 42 ? -0.909 -5.168 2.479 1 96.38 42 GLY B C 1
ATOM 2726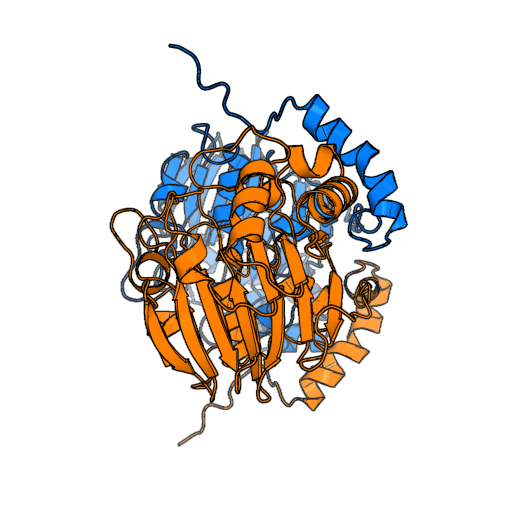 O O . GLY B 1 42 ? -0.763 -5.707 3.578 1 96.38 42 GLY B O 1
ATOM 2727 N N . ALA B 1 43 ? -0.079 -5.461 1.473 1 98.19 43 ALA B N 1
ATOM 2728 C CA . ALA B 1 43 ? 0.901 -6.539 1.562 1 98.19 43 ALA B CA 1
ATOM 2729 C C . ALA B 1 43 ? 1.826 -6.344 2.76 1 98.19 43 ALA B C 1
ATOM 2731 O O . ALA B 1 43 ? 2.111 -7.293 3.494 1 98.19 43 ALA B O 1
ATOM 2732 N N . LEU B 1 44 ? 2.318 -5.133 2.971 1 97.5 44 LEU B N 1
ATOM 2733 C CA . LEU B 1 44 ? 3.205 -4.867 4.098 1 97.5 44 LEU B CA 1
ATOM 2734 C C . LEU B 1 44 ? 2.514 -5.184 5.422 1 97.5 44 LEU B C 1
ATOM 2736 O O . LEU B 1 44 ? 3.059 -5.91 6.25 1 97.5 44 LEU B O 1
ATOM 2740 N N . VAL B 1 45 ? 1.307 -4.672 5.574 1 93 45 VAL B N 1
ATOM 2741 C CA . VAL B 1 45 ? 0.544 -4.844 6.805 1 93 45 VAL B CA 1
ATOM 2742 C C . VAL B 1 45 ? 0.25 -6.324 7.027 1 93 45 VAL B C 1
ATOM 2744 O O . VAL B 1 45 ? 0.406 -6.832 8.141 1 93 45 VAL B O 1
ATOM 2747 N N . ARG B 1 46 ? -0.117 -7.059 5.961 1 93.06 46 ARG B N 1
ATOM 2748 C CA . ARG B 1 46 ? -0.447 -8.477 6.051 1 93.06 46 ARG B CA 1
ATOM 2749 C C . ARG B 1 46 ? 0.791 -9.312 6.367 1 93.06 46 ARG B C 1
ATOM 2751 O O . ARG B 1 46 ? 0.702 -10.328 7.059 1 93.06 46 ARG B O 1
ATOM 2758 N N . THR B 1 47 ? 1.958 -8.867 5.863 1 94.81 47 THR B N 1
ATOM 2759 C CA . THR B 1 47 ? 3.211 -9.531 6.215 1 94.81 47 THR B CA 1
ATOM 2760 C C . THR B 1 47 ? 3.391 -9.586 7.727 1 94.81 47 THR B C 1
ATOM 2762 O O . THR B 1 47 ? 3.643 -10.648 8.289 1 94.81 47 THR B O 1
ATOM 2765 N N . TYR B 1 48 ? 3.186 -8.5 8.375 1 89.38 48 TYR B N 1
ATOM 2766 C CA . TYR B 1 48 ? 3.322 -8.461 9.82 1 89.38 48 TYR B CA 1
ATOM 2767 C C . TYR B 1 48 ? 2.162 -9.188 10.5 1 89.38 48 TYR B C 1
ATOM 2769 O O . TYR B 1 48 ? 2.355 -9.883 11.5 1 89.38 48 TYR B O 1
ATOM 2777 N N . GLN B 1 49 ? 0.97 -9.008 9.953 1 86.75 49 GLN B N 1
ATOM 2778 C CA . GLN B 1 49 ? -0.222 -9.648 10.492 1 86.75 49 GLN B CA 1
ATOM 2779 C C . GLN B 1 49 ? -0.019 -11.156 10.633 1 86.75 49 GLN B C 1
ATOM 2781 O O . GLN B 1 49 ? -0.436 -11.758 11.625 1 86.75 49 GLN B O 1
ATOM 2786 N N . PHE B 1 50 ? 0.651 -11.727 9.688 1 88.94 50 PHE B N 1
ATOM 2787 C CA . PHE B 1 50 ? 0.784 -13.172 9.656 1 88.94 50 PHE B CA 1
ATOM 2788 C C . PHE B 1 50 ? 2.131 -13.609 10.219 1 88.94 50 PHE B C 1
ATOM 2790 O O . PHE B 1 50 ? 2.553 -14.75 10.023 1 88.94 50 PHE B O 1
ATOM 2797 N N . GLY B 1 51 ? 2.898 -12.656 10.797 1 87.44 51 GLY B N 1
ATOM 2798 C CA . GLY B 1 51 ? 4.051 -13 11.609 1 87.44 51 GLY B CA 1
ATOM 2799 C C . GLY B 1 51 ? 5.352 -13.016 10.828 1 87.44 51 GLY B C 1
ATOM 2800 O O . GLY B 1 51 ? 6.34 -13.602 11.266 1 87.44 51 GLY B O 1
ATOM 2801 N N . PHE B 1 52 ? 5.363 -12.453 9.68 1 92.44 52 PHE B N 1
ATOM 2802 C CA . PHE B 1 52 ? 6.582 -12.375 8.883 1 92.44 52 PHE B CA 1
ATOM 2803 C C . PHE B 1 52 ? 7.262 -11.023 9.07 1 92.44 52 PHE B C 1
ATOM 2805 O O . PHE B 1 52 ? 6.672 -10.094 9.625 1 92.44 52 PHE B O 1
ATOM 2812 N N . ASP B 1 53 ? 8.508 -10.93 8.758 1 92.56 53 ASP B N 1
ATOM 2813 C CA . ASP B 1 53 ? 9.305 -9.711 8.719 1 92.56 53 ASP B CA 1
ATOM 2814 C C . ASP B 1 53 ? 9.703 -9.359 7.285 1 92.56 53 ASP B C 1
ATOM 2816 O O . ASP B 1 53 ? 10.461 -10.094 6.645 1 92.56 53 ASP B O 1
ATOM 2820 N N . PRO B 1 54 ? 9.172 -8.242 6.762 1 95.62 54 PRO B N 1
ATOM 2821 C CA . PRO B 1 54 ? 9.453 -7.898 5.367 1 95.62 54 PRO B CA 1
ATOM 2822 C C . PRO B 1 54 ? 10.945 -7.672 5.109 1 95.62 54 PRO B C 1
ATOM 2824 O O . PRO B 1 54 ? 11.383 -7.695 3.955 1 95.62 54 PRO B O 1
ATOM 2827 N N . ARG B 1 55 ? 11.742 -7.426 6.137 1 96.19 55 ARG B N 1
ATOM 2828 C CA . ARG B 1 55 ? 13.172 -7.199 5.988 1 96.19 55 ARG B CA 1
ATOM 2829 C C . ARG B 1 55 ? 13.898 -8.492 5.621 1 96.19 55 ARG B C 1
ATOM 2831 O O . ARG B 1 55 ? 15.055 -8.461 5.195 1 96.19 55 ARG B O 1
ATOM 2838 N N . ASN B 1 56 ? 13.156 -9.633 5.758 1 97.56 56 ASN B N 1
ATOM 2839 C CA . ASN B 1 56 ? 13.75 -10.938 5.48 1 97.56 56 ASN B CA 1
ATOM 2840 C C . ASN B 1 56 ? 13.531 -11.352 4.027 1 97.56 56 ASN B C 1
ATOM 2842 O O . ASN B 1 56 ? 13.883 -12.469 3.639 1 97.56 56 ASN B O 1
ATOM 2846 N N . LEU B 1 57 ? 13.07 -10.477 3.232 1 98.75 57 LEU B N 1
ATOM 2847 C CA . LEU B 1 57 ? 12.875 -10.773 1.818 1 98.75 57 LEU B CA 1
ATOM 2848 C C . LEU B 1 57 ? 14.203 -10.758 1.072 1 98.75 57 LEU B C 1
ATOM 2850 O O . LEU B 1 57 ? 15.094 -9.969 1.395 1 98.75 57 LEU B O 1
ATOM 2854 N N . ASP B 1 58 ? 14.266 -11.641 0.1 1 98.81 58 ASP B N 1
ATOM 2855 C CA . ASP B 1 58 ? 15.422 -11.688 -0.794 1 98.81 58 ASP B CA 1
ATOM 2856 C C . ASP B 1 58 ? 15.031 -11.289 -2.217 1 98.81 58 ASP B C 1
ATOM 2858 O O . ASP B 1 58 ? 15.891 -11.141 -3.084 1 98.81 58 ASP B O 1
ATOM 2862 N N . GLY B 1 59 ? 13.719 -11.141 -2.453 1 98.88 59 GLY B N 1
ATOM 2863 C CA . GLY B 1 59 ? 13.266 -10.719 -3.768 1 98.88 59 GLY B CA 1
ATOM 2864 C C . GLY B 1 59 ? 11.797 -10.359 -3.805 1 98.88 59 GLY B C 1
ATOM 2865 O O . GLY B 1 59 ? 11.016 -10.852 -2.984 1 98.88 59 GLY B O 1
ATOM 2866 N N . VAL B 1 60 ? 11.438 -9.484 -4.707 1 98.88 60 VAL B N 1
ATOM 2867 C CA . VAL B 1 60 ? 10.062 -9.094 -5 1 98.88 60 VAL B CA 1
ATOM 2868 C C . VAL B 1 60 ? 9.773 -9.305 -6.484 1 98.88 60 VAL B C 1
ATOM 2870 O O . VAL B 1 60 ? 10.547 -8.867 -7.344 1 98.88 60 VAL B O 1
ATOM 2873 N N . PHE B 1 61 ? 8.695 -10.047 -6.781 1 98.69 61 PHE B N 1
ATOM 2874 C CA . PHE B 1 61 ? 8.25 -10.289 -8.148 1 98.69 61 PHE B CA 1
ATOM 2875 C C . PHE B 1 61 ? 6.918 -9.602 -8.414 1 98.69 61 PHE B C 1
ATOM 2877 O O . PHE B 1 61 ? 5.961 -9.781 -7.656 1 98.69 61 PHE B O 1
ATOM 2884 N N . VAL B 1 62 ? 6.828 -8.805 -9.469 1 98.81 62 VAL B N 1
ATOM 2885 C CA . VAL B 1 62 ? 5.578 -8.188 -9.898 1 98.81 62 VAL B CA 1
ATOM 2886 C C . VAL B 1 62 ? 5.25 -8.602 -11.328 1 98.81 62 VAL B C 1
ATOM 2888 O O . VAL B 1 62 ? 6.004 -8.305 -12.258 1 98.81 62 VAL B O 1
ATOM 2891 N N . SER B 1 63 ? 4.129 -9.227 -11.477 1 98.75 63 SER B N 1
ATOM 2892 C CA . SER B 1 63 ? 3.777 -9.883 -12.727 1 98.75 63 SER B CA 1
ATOM 2893 C C . SER B 1 63 ? 3.404 -8.867 -13.797 1 98.75 63 SER B C 1
ATOM 2895 O O . SER B 1 63 ? 3.756 -9.031 -14.969 1 98.75 63 SER B O 1
ATOM 2897 N N . HIS B 1 64 ? 2.615 -7.844 -13.406 1 98.62 64 HIS B N 1
ATOM 2898 C CA . HIS B 1 64 ? 2.162 -6.855 -14.375 1 98.62 64 HIS B CA 1
ATOM 2899 C C . HIS B 1 64 ? 1.72 -5.57 -13.695 1 98.62 64 HIS B C 1
ATOM 2901 O O . HIS B 1 64 ? 1.655 -5.504 -12.461 1 98.62 64 HIS B O 1
ATOM 2907 N N . ALA B 1 65 ? 1.433 -4.551 -14.523 1 97.5 65 ALA B N 1
ATOM 2908 C CA . ALA B 1 65 ? 1.263 -3.191 -14.023 1 97.5 65 ALA B CA 1
ATOM 2909 C C . ALA B 1 65 ? -0.197 -2.912 -13.672 1 97.5 65 ALA B C 1
ATOM 2911 O O . ALA B 1 65 ? -0.79 -1.955 -14.18 1 97.5 65 ALA B O 1
ATOM 2912 N N . HIS B 1 66 ? -0.779 -3.68 -12.828 1 97.81 66 HIS B N 1
ATOM 2913 C CA . HIS B 1 66 ? -2.049 -3.393 -12.172 1 97.81 66 HIS B CA 1
ATOM 2914 C C . HIS B 1 66 ? -1.854 -3.176 -10.672 1 97.81 66 HIS B C 1
ATOM 2916 O O . HIS B 1 66 ? -1.057 -3.871 -10.039 1 97.81 66 HIS B O 1
ATOM 2922 N N . THR B 1 67 ? -2.602 -2.293 -10.109 1 97.12 67 THR B N 1
ATOM 2923 C CA . THR B 1 67 ? -2.432 -1.82 -8.742 1 97.12 67 THR B CA 1
ATOM 2924 C C . THR B 1 67 ? -2.539 -2.977 -7.754 1 97.12 67 THR B C 1
ATOM 2926 O O . THR B 1 67 ? -1.823 -3.01 -6.75 1 97.12 67 THR B O 1
ATOM 2929 N N . ASP B 1 68 ? -3.463 -3.885 -8.008 1 97.12 68 ASP B N 1
ATOM 2930 C CA . ASP B 1 68 ? -3.668 -4.98 -7.066 1 97.12 68 ASP B CA 1
ATOM 2931 C C . ASP B 1 68 ? -2.506 -5.969 -7.109 1 97.12 68 ASP B C 1
ATOM 2933 O O . ASP B 1 68 ? -2.469 -6.926 -6.332 1 97.12 68 ASP B O 1
ATOM 2937 N N . HIS B 1 69 ? -1.48 -5.691 -7.945 1 98.56 69 HIS B N 1
ATOM 2938 C CA . HIS B 1 69 ? -0.324 -6.578 -8.008 1 98.56 69 HIS B CA 1
ATOM 2939 C C . HIS B 1 69 ? 0.951 -5.852 -7.598 1 98.56 69 HIS B C 1
ATOM 2941 O O . HIS B 1 69 ? 1.94 -6.488 -7.227 1 98.56 69 HIS B O 1
ATOM 2947 N N . TYR B 1 70 ? 1.004 -4.512 -7.648 1 98.25 70 TYR B N 1
ATOM 2948 C CA . TYR B 1 70 ? 2.297 -3.871 -7.445 1 98.25 70 TYR B CA 1
ATOM 2949 C C . TYR B 1 70 ? 2.225 -2.842 -6.32 1 98.25 70 TYR B C 1
ATOM 2951 O O . TYR B 1 70 ? 3.242 -2.254 -5.945 1 98.25 70 TYR B O 1
ATOM 2959 N N . ASN B 1 71 ? 1.132 -2.605 -5.711 1 98.38 71 ASN B N 1
ATOM 2960 C CA . ASN B 1 71 ? 0.854 -1.472 -4.836 1 98.38 71 ASN B CA 1
ATOM 2961 C C . ASN B 1 71 ? 1.898 -1.348 -3.73 1 98.38 71 ASN B C 1
ATOM 2963 O O . ASN B 1 71 ? 2.346 -0.244 -3.416 1 98.38 71 ASN B O 1
ATOM 2967 N N . ASP B 1 72 ? 2.275 -2.463 -3.113 1 98.75 72 ASP B N 1
ATOM 2968 C CA . ASP B 1 72 ? 3.184 -2.404 -1.972 1 98.75 72 ASP B CA 1
ATOM 2969 C C . ASP B 1 72 ? 4.59 -2.852 -2.363 1 98.75 72 ASP B C 1
ATOM 2971 O O . ASP B 1 72 ? 5.438 -3.078 -1.499 1 98.75 72 ASP B O 1
ATOM 2975 N N . ALA B 1 73 ? 4.891 -2.975 -3.672 1 98.81 73 ALA B N 1
ATOM 2976 C CA . ALA B 1 73 ? 6.195 -3.455 -4.117 1 98.81 73 ALA B CA 1
ATOM 2977 C C . ALA B 1 73 ? 7.312 -2.537 -3.629 1 98.81 73 ALA B C 1
ATOM 2979 O O . ALA B 1 73 ? 8.32 -3.006 -3.094 1 98.81 73 ALA B O 1
ATOM 2980 N N . GLU B 1 74 ? 7.121 -1.228 -3.725 1 98.5 74 GLU B N 1
ATOM 2981 C CA . GLU B 1 74 ? 8.188 -0.282 -3.402 1 98.5 74 GLU B CA 1
ATOM 2982 C C . GLU B 1 74 ? 8.508 -0.304 -1.911 1 98.5 74 GLU B C 1
ATOM 2984 O O . GLU B 1 74 ? 9.68 -0.302 -1.525 1 98.5 74 GLU B O 1
ATOM 2989 N N . ILE B 1 75 ? 7.477 -0.361 -1.059 1 98.62 75 ILE B N 1
ATOM 2990 C CA . ILE B 1 75 ? 7.734 -0.352 0.377 1 98.62 75 ILE B CA 1
ATOM 2991 C C . ILE B 1 75 ? 8.391 -1.666 0.792 1 98.62 75 ILE B C 1
ATOM 2993 O O . ILE B 1 75 ? 9.227 -1.689 1.698 1 98.62 75 ILE B O 1
ATOM 2997 N N . LEU B 1 76 ? 8.062 -2.76 0.125 1 98.81 76 LEU B N 1
ATOM 2998 C CA . LEU B 1 76 ? 8.703 -4.031 0.434 1 98.81 76 LEU B CA 1
ATOM 2999 C C . LEU B 1 76 ? 10.156 -4.035 -0.032 1 98.81 76 LEU B C 1
ATOM 3001 O O . LEU B 1 76 ? 11.016 -4.637 0.613 1 98.81 76 LEU B O 1
ATOM 3005 N N . ILE B 1 77 ? 10.438 -3.4 -1.167 1 98.81 77 ILE B N 1
ATOM 3006 C CA . ILE B 1 77 ? 11.812 -3.256 -1.635 1 98.81 77 ILE B CA 1
ATOM 3007 C C . ILE B 1 77 ? 12.609 -2.41 -0.643 1 98.81 77 ILE B C 1
ATOM 3009 O O . ILE B 1 77 ? 13.766 -2.721 -0.341 1 98.81 77 ILE B O 1
ATOM 3013 N N . GLU B 1 78 ? 11.984 -1.315 -0.121 1 98.56 78 GLU B N 1
ATOM 3014 C CA . GLU B 1 78 ? 12.641 -0.534 0.922 1 98.56 78 GLU B CA 1
ATOM 3015 C C . GLU B 1 78 ? 12.961 -1.398 2.139 1 98.56 78 GLU B C 1
ATOM 3017 O O . GLU B 1 78 ? 14.039 -1.272 2.729 1 98.56 78 GLU B O 1
ATOM 3022 N N . ALA B 1 79 ? 12.039 -2.262 2.496 1 98.19 79 ALA B N 1
ATOM 3023 C CA . ALA B 1 79 ? 12.289 -3.158 3.621 1 98.19 79 ALA B CA 1
ATOM 3024 C C . ALA B 1 79 ? 13.438 -4.109 3.318 1 98.19 79 ALA B C 1
ATOM 3026 O O . ALA B 1 79 ? 14.375 -4.242 4.117 1 98.19 79 ALA B O 1
ATOM 3027 N N . MET B 1 80 ? 13.406 -4.68 2.152 1 98.5 80 MET B N 1
ATOM 3028 C CA . MET B 1 80 ? 14.391 -5.652 1.686 1 98.5 80 MET B CA 1
ATOM 3029 C C . MET B 1 80 ? 15.789 -5.047 1.669 1 98.5 80 MET B C 1
ATOM 3031 O O . MET B 1 80 ? 16.766 -5.707 2.033 1 98.5 80 MET B O 1
ATOM 3035 N N . THR B 1 81 ? 15.906 -3.783 1.366 1 98.44 81 THR B N 1
ATOM 3036 C CA . THR B 1 81 ? 17.188 -3.105 1.201 1 98.44 81 THR B CA 1
ATOM 3037 C C . THR B 1 81 ? 17.5 -2.24 2.418 1 98.44 81 THR B C 1
ATOM 3039 O O . THR B 1 81 ? 18.375 -1.377 2.361 1 98.44 81 THR B O 1
ATOM 3042 N N . ARG B 1 82 ? 16.781 -2.393 3.465 1 95.31 82 ARG B N 1
ATOM 3043 C CA . ARG B 1 82 ? 16.984 -1.642 4.699 1 95.31 82 ARG B CA 1
ATOM 3044 C C . ARG B 1 82 ? 16.891 -0.14 4.449 1 95.31 82 ARG B C 1
ATOM 3046 O O . ARG B 1 82 ? 17.812 0.609 4.793 1 95.31 82 ARG B O 1
ATOM 3053 N N . GLY B 1 83 ? 15.688 0.229 3.873 1 95.38 83 GLY B N 1
ATOM 3054 C CA . GLY B 1 83 ? 15.445 1.64 3.623 1 95.38 83 GLY B CA 1
ATOM 3055 C C . GLY B 1 83 ? 16.281 2.197 2.482 1 95.38 83 GLY B C 1
ATOM 3056 O O . GLY B 1 83 ? 16.703 3.354 2.523 1 95.38 83 GLY B O 1
ATOM 3057 N N . MET B 1 84 ? 16.672 1.323 1.569 1 96.31 84 MET B N 1
ATOM 3058 C CA . MET B 1 84 ? 17.469 1.695 0.4 1 96.31 84 MET B CA 1
ATOM 3059 C C . MET B 1 84 ? 18.875 2.113 0.806 1 96.31 84 MET B C 1
ATOM 3061 O O . MET B 1 84 ? 19.469 3.004 0.192 1 96.31 84 MET B O 1
ATOM 3065 N N . THR B 1 85 ? 19.359 1.58 1.871 1 95.38 85 THR B N 1
ATOM 3066 C CA . THR B 1 85 ? 20.703 1.9 2.336 1 95.38 85 THR B CA 1
ATOM 3067 C C . THR B 1 85 ? 21.688 0.771 2.006 1 95.38 85 THR B C 1
ATOM 3069 O O . THR B 1 85 ? 22.891 0.923 2.158 1 95.38 85 THR B O 1
ATOM 3072 N N . LYS B 1 86 ? 21.188 -0.386 1.503 1 97.19 86 LYS B N 1
ATOM 3073 C CA . LYS B 1 86 ? 22 -1.546 1.156 1 97.19 86 LYS B CA 1
ATOM 3074 C C . LYS B 1 86 ? 21.672 -2.049 -0.246 1 97.19 86 LYS B C 1
ATOM 3076 O O . LYS B 1 86 ? 20.516 -2.035 -0.661 1 97.19 86 LYS B O 1
ATOM 3081 N N . GLU B 1 87 ? 22.75 -2.434 -0.961 1 98.25 87 GLU B N 1
ATOM 3082 C CA . GLU B 1 87 ? 22.531 -3.197 -2.188 1 98.25 87 GLU B CA 1
ATOM 3083 C C . GLU B 1 87 ? 22.156 -4.645 -1.88 1 98.25 87 GLU B C 1
ATOM 3085 O O . GLU B 1 87 ? 22.984 -5.406 -1.367 1 98.25 87 GLU B O 1
ATOM 3090 N N . TYR B 1 88 ? 20.922 -4.934 -2.154 1 98.62 88 TYR B N 1
ATOM 3091 C CA . TYR B 1 88 ? 20.531 -6.277 -1.75 1 98.62 88 TYR B CA 1
ATOM 3092 C C . TYR B 1 88 ? 19.312 -6.754 -2.545 1 98.62 88 TYR B C 1
ATOM 3094 O O . TYR B 1 88 ? 18.484 -5.949 -2.951 1 98.62 88 TYR B O 1
ATOM 3102 N N . GLY B 1 89 ? 19.219 -8.078 -2.797 1 98.62 89 GLY B N 1
ATOM 3103 C CA . GLY B 1 89 ? 18.016 -8.758 -3.262 1 98.62 89 GLY B CA 1
ATOM 3104 C C . GLY B 1 89 ? 17.781 -8.594 -4.75 1 98.62 89 GLY B C 1
ATOM 3105 O O . GLY B 1 89 ? 18.656 -8.133 -5.48 1 98.62 89 GLY B O 1
ATOM 3106 N N . VAL B 1 90 ? 16.594 -9.109 -5.184 1 98.62 90 VAL B N 1
ATOM 3107 C CA . VAL B 1 90 ? 16.219 -9.133 -6.594 1 98.62 90 VAL B CA 1
ATOM 3108 C C . VAL B 1 90 ? 14.859 -8.461 -6.777 1 98.62 90 VAL B C 1
ATOM 3110 O O . VAL B 1 90 ? 13.953 -8.641 -5.961 1 98.62 90 VAL B O 1
ATOM 3113 N N . VAL B 1 91 ? 14.781 -7.633 -7.762 1 98.75 91 VAL B N 1
ATOM 3114 C CA . VAL B 1 91 ? 13.508 -7.102 -8.242 1 98.75 91 VAL B CA 1
ATOM 3115 C C . VAL B 1 91 ? 13.203 -7.664 -9.625 1 98.75 91 VAL B C 1
ATOM 3117 O O . VAL B 1 91 ? 13.945 -7.41 -10.586 1 98.75 91 VAL B O 1
ATOM 3120 N N . LEU B 1 92 ? 12.203 -8.5 -9.672 1 98.44 92 LEU B N 1
ATOM 3121 C CA . LEU B 1 92 ? 11.789 -9.156 -10.906 1 98.44 92 LEU B CA 1
ATOM 3122 C C . LEU B 1 92 ? 10.43 -8.641 -11.367 1 98.44 92 LEU B C 1
ATOM 3124 O O . LEU B 1 92 ? 9.523 -8.461 -10.555 1 98.44 92 LEU B O 1
ATOM 3128 N N . GLY B 1 93 ? 10.266 -8.344 -12.547 1 98 93 GLY B N 1
ATOM 3129 C CA . GLY B 1 93 ? 9.016 -7.891 -13.133 1 98 93 GLY B CA 1
ATOM 3130 C C . GLY B 1 93 ? 9.031 -7.883 -14.648 1 98 93 GLY B C 1
ATOM 3131 O O . GLY B 1 93 ? 10.023 -8.289 -15.266 1 98 93 GLY B O 1
ATOM 3132 N N . ASN B 1 94 ? 7.898 -7.562 -15.258 1 98.12 94 ASN B N 1
ATOM 3133 C CA . ASN B 1 94 ? 7.859 -7.406 -16.703 1 98.12 94 ASN B CA 1
ATOM 3134 C C . ASN B 1 94 ? 8.312 -6.008 -17.125 1 98.12 94 ASN B C 1
ATOM 3136 O O . ASN B 1 94 ? 8.68 -5.191 -16.281 1 98.12 94 ASN B O 1
ATOM 3140 N N . LYS B 1 95 ? 8.328 -5.762 -18.406 1 97.88 95 LYS B N 1
ATOM 3141 C CA . LYS B 1 95 ? 8.766 -4.488 -18.969 1 97.88 95 LYS B CA 1
ATOM 3142 C C . LYS B 1 95 ? 7.895 -3.336 -18.469 1 97.88 95 LYS B C 1
ATOM 3144 O O . LYS B 1 95 ? 8.414 -2.285 -18.078 1 97.88 95 LYS B O 1
ATOM 3149 N N . SER B 1 96 ? 6.598 -3.486 -18.453 1 97.94 96 SER B N 1
ATOM 3150 C CA . SER B 1 96 ? 5.688 -2.434 -18.016 1 97.94 96 SER B CA 1
ATOM 3151 C C . SER B 1 96 ? 5.965 -2.025 -16.578 1 97.94 96 SER B C 1
ATOM 3153 O O . SER B 1 96 ? 5.977 -0.836 -16.25 1 97.94 96 SER B O 1
ATOM 3155 N N . VAL B 1 97 ? 6.227 -2.982 -15.703 1 97.81 97 VAL B N 1
ATOM 3156 C CA . VAL B 1 97 ? 6.414 -2.766 -14.273 1 97.81 97 VAL B CA 1
ATOM 3157 C C . VAL B 1 97 ? 7.742 -2.053 -14.031 1 97.81 97 VAL B C 1
ATOM 3159 O O . VAL B 1 97 ? 7.82 -1.136 -13.203 1 97.81 97 VAL B O 1
ATOM 3162 N N . LEU B 1 98 ? 8.789 -2.453 -14.758 1 97.69 98 LEU B N 1
ATOM 3163 C CA . LEU B 1 98 ? 10.141 -2.02 -14.406 1 97.69 98 LEU B CA 1
ATOM 3164 C C . LEU B 1 98 ? 10.57 -0.834 -15.266 1 97.69 98 LEU B C 1
ATOM 3166 O O . LEU B 1 98 ? 11.328 0.025 -14.805 1 97.69 98 LEU B O 1
ATOM 3170 N N . ASP B 1 99 ? 10.031 -0.715 -16.531 1 96 99 ASP B N 1
ATOM 3171 C CA . ASP B 1 99 ? 10.539 0.295 -17.453 1 96 99 ASP B CA 1
ATOM 3172 C C . ASP B 1 99 ? 9.406 1.17 -17.984 1 96 99 ASP B C 1
ATOM 3174 O O . ASP B 1 99 ? 9.648 2.248 -18.531 1 96 99 ASP B O 1
ATOM 3178 N N . GLY B 1 100 ? 8.211 0.751 -17.766 1 94.5 100 GLY B N 1
ATOM 3179 C CA . GLY B 1 100 ? 7.113 1.377 -18.484 1 94.5 100 GLY B CA 1
ATOM 3180 C C . GLY B 1 100 ? 6.973 0.883 -19.906 1 94.5 100 GLY B C 1
ATOM 3181 O O . GLY B 1 100 ? 7.965 0.539 -20.547 1 94.5 100 GLY B O 1
ATOM 3182 N N . TYR B 1 101 ? 5.777 0.71 -20.328 1 95.81 101 TYR B N 1
ATOM 3183 C CA . TYR B 1 101 ? 5.453 0.297 -21.688 1 95.81 101 TYR B CA 1
ATOM 3184 C C . TYR B 1 101 ? 4.129 0.901 -22.141 1 95.81 101 TYR B C 1
ATOM 3186 O O . TYR B 1 101 ? 3.066 0.518 -21.656 1 95.81 101 TYR B O 1
ATOM 3194 N N . GLU B 1 102 ? 4.215 1.85 -23.078 1 94 102 GLU B N 1
AT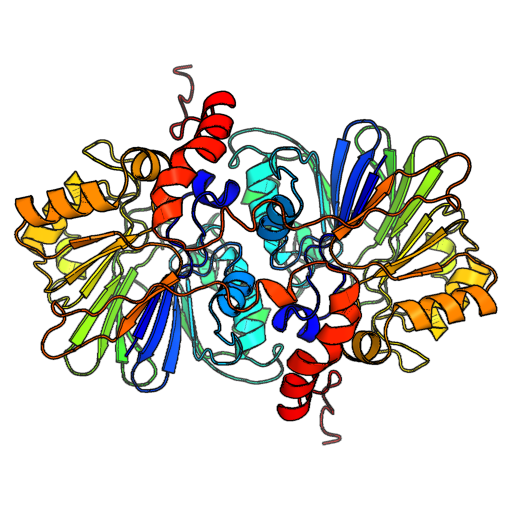OM 3195 C CA . GLU B 1 102 ? 3.029 2.576 -23.531 1 94 102 GLU B CA 1
ATOM 3196 C C . GLU B 1 102 ? 2.328 3.262 -22.359 1 94 102 GLU B C 1
ATOM 3198 O O . GLU B 1 102 ? 2.939 4.051 -21.641 1 94 102 GLU B O 1
ATOM 3203 N N . LYS B 1 103 ? 1.094 2.889 -22.078 1 91 103 LYS B N 1
ATOM 3204 C CA . LYS B 1 103 ? 0.346 3.555 -21.016 1 91 103 LYS B CA 1
ATOM 3205 C C . LYS B 1 103 ? 0.512 2.822 -19.688 1 91 103 LYS B C 1
ATOM 3207 O O . LYS B 1 103 ? -0.038 3.242 -18.672 1 91 103 LYS B O 1
ATOM 3212 N N . TRP B 1 104 ? 1.286 1.789 -19.734 1 91.62 104 TRP B N 1
ATOM 3213 C CA . TRP B 1 104 ? 1.376 0.939 -18.547 1 91.62 104 TRP B CA 1
ATOM 3214 C C . TRP B 1 104 ? 2.648 1.234 -17.766 1 91.62 104 TRP B C 1
ATOM 3216 O O . TRP B 1 104 ? 3.752 1.165 -18.297 1 91.62 104 TRP B O 1
ATOM 3226 N N . GLY B 1 105 ? 2.451 1.489 -16.359 1 88.81 105 GLY B N 1
ATOM 3227 C CA . GLY B 1 105 ? 3.576 1.652 -15.453 1 88.81 105 GLY B CA 1
ATOM 3228 C C . GLY B 1 105 ? 4.383 2.906 -15.719 1 88.81 105 GLY B C 1
ATOM 3229 O O . GLY B 1 105 ? 3.875 3.867 -16.297 1 88.81 105 GLY B O 1
ATOM 3230 N N . PRO B 1 106 ? 5.621 2.871 -15.227 1 94.19 106 PRO B N 1
ATOM 3231 C CA . PRO B 1 106 ? 6.199 1.816 -14.398 1 94.19 106 PRO B CA 1
ATOM 3232 C C . PRO B 1 106 ? 5.473 1.649 -13.062 1 94.19 106 PRO B C 1
ATOM 3234 O O . PRO B 1 106 ? 4.898 2.609 -12.547 1 94.19 106 PRO B O 1
ATOM 3237 N N . GLY B 1 107 ? 5.406 0.446 -12.531 1 95.44 107 GLY B N 1
ATOM 3238 C CA . GLY B 1 107 ? 4.828 0.137 -11.234 1 95.44 107 GLY B CA 1
ATOM 3239 C C . GLY B 1 107 ? 5.828 0.246 -10.094 1 95.44 107 GLY B C 1
ATOM 3240 O O . GLY B 1 107 ? 5.441 0.329 -8.93 1 95.44 107 GLY B O 1
ATOM 3241 N N . ILE B 1 108 ? 7.07 0.23 -10.43 1 97 108 ILE B N 1
ATOM 3242 C CA . ILE B 1 108 ? 8.18 0.41 -9.5 1 97 108 ILE B CA 1
ATOM 3243 C C . ILE B 1 108 ? 9.109 1.505 -10.016 1 97 108 ILE B C 1
ATOM 3245 O O . ILE B 1 108 ? 9.555 1.462 -11.164 1 97 108 ILE B O 1
ATOM 3249 N N . SER B 1 109 ? 9.398 2.531 -9.195 1 95.38 109 SER B N 1
ATOM 3250 C CA . SER B 1 109 ? 10.195 3.672 -9.625 1 95.38 109 SER B CA 1
ATOM 3251 C C . SER B 1 109 ? 11.648 3.266 -9.883 1 95.38 109 SER B C 1
ATOM 3253 O O . SER B 1 109 ? 12.117 2.254 -9.359 1 95.38 109 SER B O 1
ATOM 3255 N N . LYS B 1 110 ? 12.391 4.051 -10.695 1 94.44 110 LYS B N 1
ATOM 3256 C CA . LYS B 1 110 ? 13.805 3.809 -10.945 1 94.44 110 LYS B CA 1
ATOM 3257 C C . LYS B 1 110 ? 14.609 3.826 -9.648 1 94.44 110 LYS B C 1
ATOM 3259 O O . LYS B 1 110 ? 15.562 3.059 -9.492 1 94.44 110 LYS B O 1
ATOM 3264 N N . TYR B 1 111 ? 14.219 4.727 -8.773 1 95.25 111 TYR B N 1
ATOM 3265 C CA . TYR B 1 111 ? 14.867 4.805 -7.465 1 95.25 111 TYR B CA 1
ATOM 3266 C C . TYR B 1 111 ? 14.781 3.471 -6.734 1 95.25 111 TYR B C 1
ATOM 3268 O O . TYR B 1 111 ? 15.789 2.957 -6.25 1 95.25 111 TYR B O 1
ATOM 3276 N N . HIS B 1 112 ? 13.641 2.816 -6.734 1 97.25 112 HIS B N 1
ATOM 3277 C CA . HIS B 1 112 ? 13.422 1.599 -5.965 1 97.25 112 HIS B CA 1
ATOM 3278 C C . HIS B 1 112 ? 14.031 0.387 -6.664 1 97.25 112 HIS B C 1
ATOM 3280 O O . HIS B 1 112 ? 14.188 -0.673 -6.055 1 97.25 112 HIS B O 1
ATOM 3286 N N . GLN B 1 113 ? 14.398 0.51 -7.867 1 97.38 113 GLN B N 1
ATOM 3287 C CA . GLN B 1 113 ? 15.055 -0.567 -8.602 1 97.38 113 GLN B CA 1
ATOM 3288 C C . GLN B 1 113 ? 16.578 -0.476 -8.461 1 97.38 113 GLN B C 1
ATOM 3290 O O . GLN B 1 113 ? 17.297 -1.404 -8.844 1 97.38 113 GLN B O 1
ATOM 3295 N N . SER B 1 114 ? 17.094 0.593 -7.883 1 97.38 114 SER B N 1
ATOM 3296 C CA . SER B 1 114 ? 18.5 0.962 -8.039 1 97.38 114 SER B CA 1
ATOM 3297 C C . SER B 1 114 ? 19.375 0.234 -7.027 1 97.38 114 SER B C 1
ATOM 3299 O O . SER B 1 114 ? 20.594 0.225 -7.156 1 97.38 114 SER B O 1
ATOM 3301 N N . HIS B 1 115 ? 18.812 -0.466 -5.988 1 98.25 115 HIS B N 1
ATOM 3302 C CA . HIS B 1 115 ? 19.609 -1.077 -4.941 1 98.25 115 HIS B CA 1
ATOM 3303 C C . HIS B 1 115 ? 19.453 -2.594 -4.938 1 98.25 115 HIS B C 1
ATOM 3305 O O . HIS B 1 115 ? 19.75 -3.25 -3.934 1 98.25 115 HIS B O 1
ATOM 3311 N N . SER B 1 116 ? 18.891 -3.186 -5.996 1 98.69 116 SER B N 1
ATOM 3312 C CA . SER B 1 116 ? 18.688 -4.621 -6.156 1 98.69 116 SER B CA 1
ATOM 3313 C C . SER B 1 116 ? 19.031 -5.07 -7.574 1 98.69 116 SER B C 1
ATOM 3315 O O . SER B 1 116 ? 19.109 -4.25 -8.492 1 98.69 116 SER B O 1
ATOM 3317 N N . LYS B 1 117 ? 19.375 -6.332 -7.707 1 98.56 117 LYS B N 1
ATOM 3318 C CA . LYS B 1 117 ? 19.531 -6.859 -9.055 1 98.56 117 LYS B CA 1
ATOM 3319 C C . LYS B 1 117 ? 18.188 -6.898 -9.789 1 98.56 117 LYS B C 1
ATOM 3321 O O . LYS B 1 117 ? 17.219 -7.465 -9.281 1 98.56 117 LYS B O 1
ATOM 3326 N N . LYS B 1 118 ? 18.172 -6.281 -10.891 1 97.94 118 LYS B N 1
ATOM 3327 C CA . LYS B 1 118 ? 16.953 -6.137 -11.672 1 97.94 118 LYS B CA 1
ATOM 3328 C C . LYS B 1 118 ? 16.859 -7.207 -12.758 1 97.94 118 LYS B C 1
ATOM 3330 O O . LYS B 1 118 ? 17.828 -7.438 -13.492 1 97.94 118 LYS B O 1
ATOM 3335 N N . TYR B 1 119 ? 15.734 -7.891 -12.898 1 98.25 119 TYR B N 1
ATOM 3336 C CA . TYR B 1 119 ? 15.461 -8.844 -13.969 1 98.25 119 TYR B CA 1
ATOM 3337 C C . TYR B 1 119 ? 14.156 -8.492 -14.688 1 98.25 119 TYR B C 1
ATOM 3339 O O . TYR B 1 119 ? 13.086 -8.508 -14.086 1 98.25 119 TYR B O 1
ATOM 3347 N N . VAL B 1 120 ? 14.258 -8.164 -15.914 1 98.12 120 VAL B N 1
ATOM 3348 C CA . VAL B 1 120 ? 13.07 -8.008 -16.75 1 98.12 120 VAL B CA 1
ATOM 3349 C C . VAL B 1 120 ? 12.688 -9.352 -17.359 1 98.12 120 VAL B C 1
ATOM 3351 O O . VAL B 1 120 ? 13.414 -9.883 -18.203 1 98.12 120 VAL B O 1
ATOM 3354 N N . LEU B 1 121 ? 11.602 -9.906 -17 1 98.19 121 LEU B N 1
ATOM 3355 C CA . LEU B 1 121 ? 11.188 -11.227 -17.422 1 98.19 121 LEU B CA 1
ATOM 3356 C C . LEU B 1 121 ? 10.242 -11.133 -18.625 1 98.19 121 LEU B C 1
ATOM 3358 O O . LEU B 1 121 ? 9.344 -10.297 -18.641 1 98.19 121 LEU B O 1
ATOM 3362 N N . GLU B 1 122 ? 10.461 -11.961 -19.594 1 98.25 122 GLU B N 1
ATOM 3363 C CA . GLU B 1 122 ? 9.617 -12.102 -20.781 1 98.25 122 GLU B CA 1
ATOM 3364 C C . GLU B 1 122 ? 9.219 -13.555 -21 1 98.25 122 GLU B C 1
ATOM 3366 O O . GLU B 1 122 ? 9.867 -14.469 -20.484 1 98.25 122 GLU B O 1
ATOM 3371 N N . PRO B 1 123 ? 8.133 -13.75 -21.734 1 98.38 123 PRO B N 1
ATOM 3372 C CA . PRO B 1 123 ? 7.742 -15.133 -22 1 98.38 123 PRO B CA 1
ATOM 3373 C C . PRO B 1 123 ? 8.883 -15.969 -22.594 1 98.38 123 PRO B C 1
ATOM 3375 O O . PRO B 1 123 ? 9.578 -15.516 -23.5 1 98.38 123 PRO B O 1
ATOM 3378 N N . ASN B 1 124 ? 9.18 -17.062 -22 1 98.19 124 ASN B N 1
ATOM 3379 C CA . ASN B 1 124 ? 10.148 -18.062 -22.406 1 98.19 124 ASN B CA 1
ATOM 3380 C C . ASN B 1 124 ? 11.578 -17.641 -22.078 1 98.19 124 ASN B C 1
ATOM 3382 O O . ASN B 1 124 ? 12.516 -18.422 -22.25 1 98.19 124 ASN B O 1
ATOM 3386 N N . GLN B 1 125 ? 11.719 -16.422 -21.656 1 98.06 125 GLN B N 1
ATOM 3387 C CA . GLN B 1 125 ? 13.023 -16.031 -21.141 1 98.06 125 GLN B CA 1
ATOM 3388 C C . GLN B 1 125 ? 13.328 -16.766 -19.828 1 98.06 125 GLN B C 1
ATOM 3390 O O . GLN B 1 125 ? 12.461 -16.906 -18.969 1 98.06 125 GLN B O 1
ATOM 3395 N N . VAL B 1 126 ? 14.57 -17.266 -19.766 1 98.38 126 VAL B N 1
ATOM 3396 C CA . VAL B 1 126 ? 14.977 -18 -18.578 1 98.38 126 VAL B CA 1
ATOM 3397 C C . VAL B 1 126 ? 16.078 -17.234 -17.844 1 98.38 126 VAL B C 1
ATOM 3399 O O . VAL B 1 126 ? 17.078 -16.844 -18.469 1 98.38 126 VAL B O 1
ATOM 3402 N N . GLU B 1 127 ? 15.906 -16.969 -16.594 1 98.19 127 GLU B N 1
ATOM 3403 C CA . GLU B 1 127 ? 16.906 -16.344 -15.734 1 98.19 127 GLU B CA 1
ATOM 3404 C C . GLU B 1 127 ? 17.328 -17.281 -14.602 1 98.19 127 GLU B C 1
ATOM 3406 O O . GLU B 1 127 ? 16.516 -18.062 -14.109 1 98.19 127 GLU B O 1
ATOM 3411 N N . ASN B 1 128 ? 18.578 -17.25 -14.297 1 98.19 128 ASN B N 1
ATOM 3412 C CA . ASN B 1 128 ? 19.047 -17.922 -13.094 1 98.19 128 ASN B CA 1
ATOM 3413 C C . ASN B 1 128 ? 19.062 -16.984 -11.891 1 98.19 128 ASN B C 1
ATOM 3415 O O . ASN B 1 128 ? 19.812 -16.016 -11.867 1 98.19 128 ASN B O 1
ATOM 3419 N N . ILE B 1 129 ? 18.234 -17.25 -10.938 1 98 129 ILE B N 1
ATOM 3420 C CA . ILE B 1 129 ? 18.094 -16.391 -9.766 1 98 129 ILE B CA 1
ATOM 3421 C C . ILE B 1 129 ? 18.359 -17.203 -8.5 1 98 129 ILE B C 1
ATOM 3423 O O . ILE B 1 129 ? 17.547 -18.047 -8.117 1 98 129 ILE B O 1
ATOM 3427 N N . ASN B 1 130 ? 19.406 -16.938 -7.836 1 97.56 130 ASN B N 1
ATOM 3428 C CA . ASN B 1 130 ? 19.781 -17.562 -6.566 1 97.56 130 ASN B CA 1
ATOM 3429 C C . ASN B 1 130 ? 19.719 -19.078 -6.645 1 97.56 130 ASN B C 1
ATOM 3431 O O . ASN B 1 130 ? 19.156 -19.719 -5.758 1 97.56 130 ASN B O 1
ATOM 3435 N N . GLY B 1 131 ? 20.094 -19.672 -7.746 1 97.31 131 GLY B N 1
ATOM 3436 C CA . GLY B 1 131 ? 20.188 -21.109 -7.887 1 97.31 131 GLY B CA 1
ATOM 3437 C C . GLY B 1 131 ? 18.922 -21.75 -8.422 1 97.31 131 GLY B C 1
ATOM 3438 O O . GLY B 1 131 ? 18.828 -22.969 -8.5 1 97.31 131 GLY B O 1
ATOM 3439 N N . CYS B 1 132 ? 17.969 -20.938 -8.781 1 97.75 132 CYS B N 1
ATOM 3440 C CA . CYS B 1 132 ? 16.734 -21.422 -9.383 1 97.75 132 CYS B CA 1
ATOM 3441 C C . CYS B 1 132 ? 16.594 -20.922 -10.812 1 97.75 132 CYS B C 1
ATOM 3443 O O . CYS B 1 132 ? 16.938 -19.766 -11.117 1 97.75 132 CYS B O 1
ATOM 3445 N N . SER B 1 133 ? 16.125 -21.781 -11.664 1 98.5 133 SER B N 1
ATOM 3446 C CA . SER B 1 133 ? 15.766 -21.359 -13.008 1 98.5 133 SER B CA 1
ATOM 3447 C C . SER B 1 133 ? 14.359 -20.781 -13.055 1 98.5 133 SER B C 1
ATOM 3449 O O . SER B 1 133 ? 13.398 -21.453 -12.68 1 98.5 133 SER B O 1
ATOM 3451 N N . VAL B 1 134 ? 14.266 -19.531 -13.477 1 98.75 134 VAL B N 1
ATOM 3452 C CA . VAL B 1 134 ? 12.969 -18.859 -13.547 1 98.75 134 VAL B CA 1
ATOM 3453 C C . VAL B 1 134 ? 12.641 -18.531 -15 1 98.75 134 VAL B C 1
ATOM 3455 O O . VAL B 1 134 ? 13.32 -17.719 -15.641 1 98.75 134 VAL B O 1
ATOM 3458 N N . LYS B 1 135 ? 11.609 -19.156 -15.5 1 98.88 135 LYS B N 1
ATOM 3459 C CA . LYS B 1 135 ? 11.141 -18.938 -16.859 1 98.88 135 LYS B CA 1
ATOM 3460 C C . 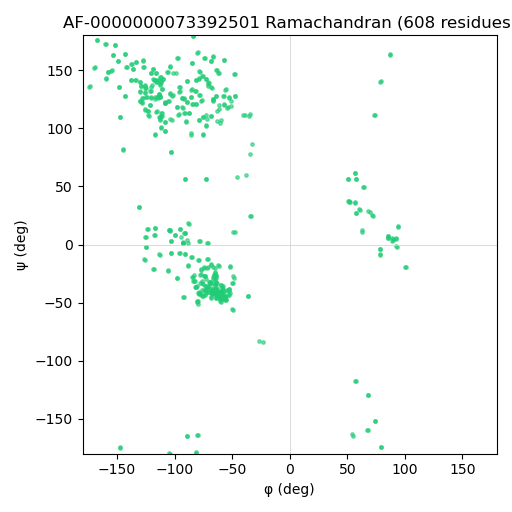LYS B 1 135 ? 9.891 -18.078 -16.891 1 98.88 135 LYS B C 1
ATOM 3462 O O . LYS B 1 135 ? 8.945 -18.328 -16.141 1 98.88 135 LYS B O 1
ATOM 3467 N N . GLY B 1 136 ? 9.906 -17.031 -17.719 1 98.81 136 GLY B N 1
ATOM 3468 C CA . GLY B 1 136 ? 8.688 -16.266 -17.922 1 98.81 136 GLY B CA 1
ATOM 3469 C C . GLY B 1 136 ? 7.625 -17.016 -18.703 1 98.81 136 GLY B C 1
ATOM 3470 O O . GLY B 1 136 ? 7.938 -17.734 -19.641 1 98.81 136 GLY B O 1
ATOM 3471 N N . THR B 1 137 ? 6.387 -16.891 -18.281 1 98.88 137 THR B N 1
ATOM 3472 C CA . THR B 1 137 ? 5.266 -17.516 -18.969 1 98.88 137 THR B CA 1
ATOM 3473 C C . THR B 1 137 ? 4.344 -16.469 -19.578 1 98.88 137 THR B C 1
ATOM 3475 O O . THR B 1 137 ? 4.105 -15.414 -18.984 1 98.88 137 THR B O 1
ATOM 3478 N N . LYS B 1 138 ? 3.842 -16.734 -20.734 1 98.69 138 LYS B N 1
ATOM 3479 C CA . LYS B 1 138 ? 3.021 -15.773 -21.469 1 98.69 138 LYS B CA 1
ATOM 3480 C C . LYS B 1 138 ? 1.641 -15.633 -20.828 1 98.69 138 LYS B C 1
ATOM 3482 O O . LYS B 1 138 ? 1.071 -16.609 -20.344 1 98.69 138 LYS B O 1
ATOM 3487 N N . THR B 1 139 ? 1.157 -14.398 -20.844 1 98.69 139 THR B N 1
ATOM 3488 C CA . THR B 1 139 ? -0.206 -14.102 -20.406 1 98.69 139 THR B CA 1
ATOM 3489 C C . THR B 1 139 ? -0.949 -13.312 -21.484 1 98.69 139 THR B C 1
ATOM 3491 O O . THR B 1 139 ? -0.329 -12.758 -22.406 1 98.69 139 THR B O 1
ATOM 3494 N N . VAL B 1 140 ? -2.209 -13.414 -21.547 1 98.38 140 VAL B N 1
ATOM 3495 C CA . VAL B 1 140 ? -3.098 -12.547 -22.312 1 98.38 140 VAL B CA 1
ATOM 3496 C C . VAL B 1 140 ? -3.949 -11.711 -21.359 1 98.38 140 VAL B C 1
ATOM 3498 O O . VAL B 1 140 ? -4.898 -12.219 -20.766 1 98.38 140 VAL B O 1
ATOM 3501 N N . HIS B 1 141 ? -3.576 -10.477 -21.172 1 97.75 141 HIS B N 1
ATOM 3502 C CA . HIS B 1 141 ? -4.164 -9.594 -20.172 1 97.75 141 HIS B CA 1
ATOM 3503 C C . HIS B 1 141 ? -4.066 -8.133 -20.594 1 97.75 141 HIS B C 1
ATOM 3505 O O . HIS B 1 141 ? -3.633 -7.84 -21.719 1 97.75 141 HIS B O 1
ATOM 3511 N N . GLY B 1 142 ? -4.711 -7.219 -19.859 1 95 142 GLY B N 1
ATOM 3512 C CA . GLY B 1 142 ? -4.699 -5.801 -20.188 1 95 142 GLY B CA 1
ATOM 3513 C C . GLY B 1 142 ? -3.307 -5.258 -20.438 1 95 142 GLY B C 1
ATOM 3514 O O . GLY B 1 142 ? -3.049 -4.652 -21.469 1 95 142 GLY B O 1
ATOM 3515 N N . ASP B 1 143 ? -2.422 -5.43 -19.484 1 96.38 143 ASP B N 1
ATOM 3516 C CA . ASP B 1 143 ? -1.003 -5.164 -19.703 1 96.38 143 ASP B CA 1
ATOM 3517 C C . ASP B 1 143 ? -0.402 -6.18 -20.672 1 96.38 143 ASP B C 1
ATOM 3519 O O . ASP B 1 143 ? -0.248 -7.355 -20.328 1 96.38 143 ASP B O 1
ATOM 3523 N N . PRO B 1 144 ? -0.053 -5.734 -21.875 1 97.12 144 PRO B N 1
ATOM 3524 C CA . PRO B 1 144 ? 0.378 -6.691 -22.891 1 97.12 144 PRO B CA 1
ATOM 3525 C C . PRO B 1 144 ? 1.719 -7.344 -22.562 1 97.12 144 PRO B C 1
ATOM 3527 O O . PRO B 1 144 ? 2.082 -8.359 -23.156 1 97.12 144 PRO B O 1
ATOM 3530 N N . GLU B 1 145 ? 2.42 -6.719 -21.656 1 97.94 145 GLU B N 1
ATOM 3531 C CA . GLU B 1 145 ? 3.725 -7.254 -21.281 1 97.94 145 GLU B CA 1
ATOM 3532 C C . GLU B 1 145 ? 3.613 -8.18 -20.078 1 97.94 145 GLU B C 1
ATOM 3534 O O . GLU B 1 145 ? 4.625 -8.648 -19.547 1 97.94 145 GLU B O 1
ATOM 3539 N N . GLY B 1 146 ? 2.371 -8.398 -19.547 1 98.31 146 GLY B N 1
ATOM 3540 C CA . GLY B 1 146 ? 2.168 -9.25 -18.391 1 98.31 146 GLY B CA 1
ATOM 3541 C C . GLY B 1 146 ? 2.879 -10.586 -18.5 1 98.31 146 GLY B C 1
ATOM 3542 O O . GLY B 1 146 ? 3.023 -11.125 -19.609 1 98.31 146 GLY B O 1
ATOM 3543 N N . VAL B 1 147 ? 3.346 -11.117 -17.344 1 98.75 147 VAL B N 1
ATOM 3544 C CA . VAL B 1 147 ? 4.098 -12.367 -17.359 1 98.75 147 VAL B CA 1
ATOM 3545 C C . VAL B 1 147 ? 3.84 -13.141 -16.078 1 98.75 147 VAL B C 1
ATOM 3547 O O . VAL B 1 147 ? 3.703 -12.547 -15 1 98.75 147 VAL B O 1
ATOM 3550 N N . GLY B 1 148 ? 3.615 -14.438 -16.188 1 98.81 148 GLY B N 1
ATOM 3551 C CA . GLY B 1 148 ? 3.799 -15.352 -15.062 1 98.81 148 GLY B CA 1
ATOM 3552 C C . GLY B 1 148 ? 5.203 -15.914 -14.977 1 98.81 148 GLY B C 1
ATOM 3553 O O . GLY B 1 148 ? 6.141 -15.352 -15.547 1 98.81 148 GLY B O 1
ATOM 3554 N N . PHE B 1 149 ? 5.316 -17.031 -14.141 1 98.88 149 PHE B N 1
ATOM 3555 C CA . PHE B 1 149 ? 6.641 -17.641 -14.094 1 98.88 149 PHE B CA 1
ATOM 3556 C C . PHE B 1 149 ? 6.535 -19.141 -13.852 1 98.88 149 PHE B C 1
ATOM 3558 O O . PHE B 1 149 ? 5.488 -19.641 -13.438 1 98.88 149 PHE B O 1
ATOM 3565 N N . GLN B 1 150 ? 7.516 -19.859 -14.211 1 98.88 150 GLN B N 1
ATOM 3566 C CA . GLN B 1 150 ? 7.801 -21.219 -13.758 1 98.88 150 GLN B CA 1
ATOM 3567 C C . GLN B 1 150 ? 9.188 -21.312 -13.141 1 98.88 150 GLN B C 1
ATOM 3569 O O . GLN B 1 150 ? 10.195 -21.062 -13.812 1 98.88 150 GLN B O 1
ATOM 3574 N N . ILE B 1 151 ? 9.242 -21.594 -11.875 1 98.75 151 ILE B N 1
ATOM 3575 C CA . ILE B 1 151 ? 10.492 -21.766 -11.148 1 98.75 151 ILE B CA 1
ATOM 3576 C C . ILE B 1 151 ? 10.875 -23.25 -11.125 1 98.75 151 ILE B C 1
ATOM 3578 O O . ILE B 1 151 ? 10.062 -24.094 -10.766 1 98.75 151 ILE B O 1
ATOM 3582 N N . ASP B 1 152 ? 12.031 -23.516 -11.555 1 98.56 152 ASP B N 1
ATOM 3583 C CA . ASP B 1 152 ? 12.602 -24.859 -11.477 1 98.56 152 ASP B CA 1
ATOM 3584 C C . ASP B 1 152 ? 13.711 -24.938 -10.43 1 98.56 152 ASP B C 1
ATOM 3586 O O . ASP B 1 152 ? 14.781 -24.344 -10.617 1 98.56 152 ASP B O 1
ATOM 3590 N N . TYR B 1 153 ? 13.406 -25.531 -9.344 1 97.56 153 TYR B N 1
ATOM 3591 C CA . TYR B 1 153 ? 14.383 -25.766 -8.281 1 97.56 153 TYR B CA 1
ATOM 3592 C C . TYR B 1 153 ? 14.742 -27.25 -8.195 1 97.56 153 TYR B C 1
ATOM 3594 O O . TYR B 1 153 ? 14.031 -28.031 -7.574 1 97.56 153 TYR B O 1
ATOM 3602 N N . ARG B 1 154 ? 15.891 -27.641 -8.828 1 95.94 154 ARG B N 1
ATOM 3603 C CA . ARG B 1 154 ? 16.422 -29 -8.82 1 95.94 154 ARG B CA 1
ATOM 3604 C C . ARG B 1 154 ? 15.391 -29.984 -9.359 1 95.94 154 ARG B C 1
ATOM 3606 O O . ARG B 1 154 ? 15.156 -31.047 -8.766 1 95.94 154 ARG B O 1
ATOM 3613 N N . GLY B 1 155 ? 14.641 -29.594 -10.32 1 97.06 155 GLY B N 1
ATOM 3614 C CA . GLY B 1 155 ? 13.703 -30.484 -10.992 1 97.06 155 GLY B CA 1
ATOM 3615 C C . GLY B 1 155 ? 12.273 -30.312 -10.516 1 97.06 155 GLY B C 1
ATOM 3616 O O . GLY B 1 155 ? 11.336 -30.75 -11.172 1 97.06 155 GLY B O 1
ATOM 3617 N N . PHE B 1 156 ? 12.109 -29.719 -9.328 1 97.69 156 PHE B N 1
ATOM 3618 C CA . PHE B 1 156 ? 10.773 -29.422 -8.82 1 97.69 156 PHE B CA 1
ATOM 3619 C C . PHE B 1 156 ? 10.281 -28.078 -9.359 1 97.69 156 PHE B C 1
ATOM 3621 O O . PHE B 1 156 ? 10.945 -27.062 -9.203 1 97.69 156 PHE B O 1
ATOM 3628 N N . LYS B 1 157 ? 9.078 -28.109 -9.969 1 98.62 157 LYS B N 1
ATOM 3629 C CA . LYS B 1 157 ? 8.648 -26.906 -10.695 1 98.62 157 LYS B CA 1
ATOM 3630 C C . LYS B 1 157 ? 7.387 -26.312 -10.07 1 98.62 157 LYS B C 1
ATOM 3632 O O . LYS B 1 157 ? 6.398 -27.031 -9.859 1 98.62 157 LYS B O 1
ATOM 3637 N N . ILE B 1 158 ? 7.449 -25.016 -9.742 1 98.75 158 ILE B N 1
ATOM 3638 C CA . ILE B 1 158 ? 6.293 -24.219 -9.344 1 98.75 158 ILE B CA 1
ATOM 3639 C C . ILE B 1 158 ? 5.941 -23.234 -10.445 1 98.75 158 ILE B C 1
ATOM 3641 O O . ILE B 1 158 ? 6.781 -22.438 -10.867 1 98.75 158 ILE B O 1
ATOM 3645 N N . SER B 1 159 ? 4.738 -23.312 -10.93 1 98.94 159 SER B N 1
ATOM 3646 C CA . SER B 1 159 ? 4.273 -22.391 -11.953 1 98.94 159 SER B CA 1
ATOM 3647 C C . SER B 1 159 ? 3.221 -21.438 -11.398 1 98.94 159 SER B C 1
ATOM 3649 O O . SER B 1 159 ? 2.42 -21.812 -10.539 1 98.94 159 SER B O 1
ATOM 3651 N N . TYR B 1 160 ? 3.277 -20.203 -11.844 1 98.94 160 TYR B N 1
ATOM 3652 C CA . TYR B 1 160 ? 2.311 -19.156 -11.547 1 98.94 160 TYR B CA 1
ATOM 3653 C C . TYR B 1 160 ? 1.807 -18.5 -12.82 1 98.94 160 TYR B C 1
ATOM 3655 O O . TYR B 1 160 ? 2.59 -17.906 -13.578 1 98.94 160 TYR B O 1
ATOM 3663 N N . THR B 1 161 ? 0.541 -18.531 -13 1 98.88 161 THR B N 1
ATOM 3664 C CA . THR B 1 161 ? -0.024 -18.047 -14.25 1 98.88 161 THR B CA 1
ATOM 3665 C C . THR B 1 161 ? -0.065 -16.516 -14.266 1 98.88 161 THR B C 1
ATOM 3667 O O . THR B 1 161 ? -0.052 -15.898 -15.336 1 98.88 161 THR B O 1
ATOM 3670 N N . SER B 1 162 ? -0.123 -15.914 -13.086 1 98.44 162 SER B N 1
ATOM 3671 C CA . SER B 1 162 ? -0.547 -14.523 -12.992 1 98.44 162 SER B CA 1
ATOM 3672 C C . SER B 1 162 ? -1.906 -14.312 -13.648 1 98.44 162 SER B C 1
ATOM 3674 O O . SER B 1 162 ? -2.705 -15.25 -13.75 1 98.44 162 SER B O 1
ATOM 3676 N N . ASP B 1 163 ? -2.273 -13.039 -13.922 1 98.5 163 ASP B N 1
ATOM 3677 C CA . ASP B 1 163 ? -3.537 -12.758 -14.594 1 98.5 163 ASP B CA 1
ATOM 3678 C C . ASP B 1 163 ? -3.438 -13.062 -16.094 1 98.5 163 ASP B C 1
ATOM 3680 O O . ASP B 1 163 ? -2.578 -12.508 -16.781 1 98.5 163 ASP B O 1
ATOM 3684 N N . THR B 1 164 ? -4.359 -13.93 -16.578 1 98.69 164 THR B N 1
ATOM 3685 C CA . THR B 1 164 ? -4.359 -14.242 -18 1 98.69 164 THR B CA 1
ATOM 3686 C C . THR B 1 164 ? -5.711 -14.805 -18.422 1 98.69 164 THR B C 1
ATOM 3688 O O . THR B 1 164 ? -6.371 -15.508 -17.656 1 98.69 164 THR B O 1
ATOM 3691 N N . GLY B 1 165 ? -6.082 -14.406 -19.625 1 98.25 165 GLY B N 1
ATOM 3692 C CA . GLY B 1 165 ? -7.109 -15.203 -20.281 1 98.25 165 GLY B CA 1
ATOM 3693 C C . GLY B 1 165 ? -6.59 -16.531 -20.812 1 98.25 165 GLY B C 1
ATOM 3694 O O . GLY B 1 165 ? -5.379 -16.734 -20.891 1 98.25 165 GLY B O 1
ATOM 3695 N N . TYR B 1 166 ? -7.59 -17.422 -21.031 1 97.94 166 TYR B N 1
ATOM 3696 C CA . TYR B 1 166 ? -7.203 -18.703 -21.641 1 97.94 166 TYR B CA 1
ATOM 3697 C C . TYR B 1 166 ? -6.82 -18.516 -23.094 1 97.94 166 TYR B C 1
ATOM 3699 O O . TYR B 1 166 ? -7.445 -17.734 -23.812 1 97.94 166 TYR B O 1
ATOM 3707 N N . PHE B 1 167 ? -5.789 -19.109 -23.562 1 97.88 167 PHE B N 1
ATOM 3708 C CA . PHE B 1 167 ? -5.418 -19.234 -24.969 1 97.88 167 PHE B CA 1
ATOM 3709 C C . PHE B 1 167 ? -4.828 -20.594 -25.266 1 97.88 167 PHE B C 1
ATOM 3711 O O . PHE B 1 167 ? -4.359 -21.297 -24.344 1 97.88 167 PHE B O 1
ATOM 3718 N N . GLU B 1 168 ? -4.906 -21.141 -26.438 1 95.62 168 GLU B N 1
ATOM 3719 C CA . GLU B 1 168 ? -4.664 -22.516 -26.844 1 95.62 168 GLU B CA 1
ATOM 3720 C C . GLU B 1 168 ? -3.301 -23 -26.344 1 95.62 168 GLU B C 1
ATOM 3722 O O . GLU B 1 168 ? -3.168 -24.141 -25.875 1 95.62 168 GLU B O 1
ATOM 3727 N N . ASP B 1 169 ? -2.236 -22.219 -26.391 1 97.5 169 ASP B N 1
ATOM 3728 C CA . ASP B 1 169 ? -0.887 -22.672 -26.062 1 97.5 169 ASP B CA 1
ATOM 3729 C C . ASP B 1 169 ? -0.546 -22.359 -24.609 1 97.5 169 ASP B C 1
ATOM 3731 O O . ASP B 1 169 ? 0.601 -22.516 -24.188 1 97.5 169 ASP B O 1
ATOM 3735 N N . LEU B 1 170 ? -1.489 -22 -23.766 1 98.75 170 LEU B N 1
ATOM 3736 C CA . LEU B 1 170 ? -1.235 -21.625 -22.375 1 98.75 170 LEU B CA 1
ATOM 3737 C C . LEU B 1 170 ? -0.581 -22.766 -21.609 1 98.75 170 LEU B C 1
ATOM 3739 O O . LEU B 1 170 ? 0.368 -22.547 -20.844 1 98.75 170 LEU B O 1
ATOM 3743 N N . HIS B 1 171 ? -1.052 -24.016 -21.859 1 98.75 171 HIS B N 1
ATOM 3744 C CA . HIS B 1 171 ? -0.578 -25.188 -21.125 1 98.75 171 HIS B CA 1
ATOM 3745 C C . HIS B 1 171 ? 0.901 -25.438 -21.406 1 98.75 171 HIS B C 1
ATOM 3747 O O . HIS B 1 171 ? 1.617 -25.953 -20.547 1 98.75 171 HIS B O 1
ATOM 3753 N N . LYS B 1 172 ? 1.41 -25.047 -22.594 1 98.81 172 LYS B N 1
ATOM 3754 C CA . LYS B 1 172 ? 2.803 -25.281 -22.953 1 98.81 172 LYS B CA 1
ATOM 3755 C C . LYS B 1 172 ? 3.754 -24.516 -22.047 1 98.81 172 LYS B C 1
ATOM 3757 O O . LYS B 1 172 ? 4.863 -24.969 -21.766 1 98.81 172 LYS B O 1
ATOM 3762 N N . TYR B 1 173 ? 3.336 -23.375 -21.594 1 98.81 173 TYR B N 1
ATOM 3763 C CA . TYR B 1 173 ? 4.172 -22.531 -20.75 1 98.81 173 TYR B CA 1
ATOM 3764 C C . TYR B 1 173 ? 4.273 -23.109 -19.328 1 98.81 173 TYR B C 1
ATOM 3766 O O . TYR B 1 173 ? 5.176 -22.75 -18.578 1 98.81 173 TYR B O 1
ATOM 3774 N N . HIS B 1 174 ? 3.365 -23.969 -18.922 1 98.88 174 HIS B N 1
ATOM 3775 C CA . HIS B 1 174 ? 3.301 -24.484 -17.562 1 98.88 174 HIS B CA 1
ATOM 3776 C C . HIS B 1 174 ? 3.527 -26 -17.531 1 98.88 174 HIS B C 1
ATOM 3778 O O . HIS B 1 174 ? 3.33 -26.625 -16.484 1 98.88 174 HIS B O 1
ATOM 3784 N N . GLU B 1 175 ? 3.908 -26.547 -18.703 1 98.44 175 GLU B N 1
ATOM 3785 C CA . GLU B 1 175 ? 4.141 -27.969 -18.812 1 98.44 175 GLU B CA 1
ATOM 3786 C C . GLU B 1 175 ? 5.172 -28.453 -17.781 1 98.44 175 GLU B C 1
ATOM 3788 O O . GLU B 1 175 ? 6.199 -27.797 -17.594 1 98.44 175 GLU B O 1
ATOM 3793 N N . GLY B 1 176 ? 4.855 -29.547 -17.109 1 98.25 176 GLY B N 1
ATOM 3794 C CA . GLY B 1 176 ? 5.797 -30.141 -16.172 1 98.25 176 GLY B CA 1
ATOM 3795 C C . GLY B 1 176 ? 5.68 -29.578 -14.773 1 98.25 176 GLY B C 1
ATOM 3796 O O . GLY B 1 176 ? 6.383 -30.031 -13.859 1 98.25 176 GLY B O 1
ATOM 3797 N N . ALA B 1 177 ? 4.758 -28.703 -14.508 1 98.69 177 ALA B N 1
ATOM 3798 C CA . ALA B 1 177 ? 4.59 -28.094 -13.188 1 98.69 177 ALA B CA 1
ATOM 3799 C C . ALA B 1 177 ? 4.203 -29.156 -12.148 1 98.69 177 ALA B C 1
ATOM 3801 O O . ALA B 1 177 ? 3.295 -29.953 -12.383 1 98.69 177 ALA B O 1
ATOM 3802 N N . ASP B 1 178 ? 4.949 -29.188 -11.047 1 98.56 178 ASP B N 1
ATOM 3803 C CA . ASP B 1 178 ? 4.523 -29.969 -9.891 1 98.56 178 ASP B CA 1
ATOM 3804 C C . ASP B 1 178 ? 3.4 -29.266 -9.133 1 98.56 178 ASP B C 1
ATOM 3806 O O . ASP B 1 178 ? 2.426 -29.906 -8.727 1 98.56 178 ASP B O 1
ATOM 3810 N N . ILE B 1 179 ? 3.545 -27.969 -8.922 1 98.75 179 ILE B N 1
ATOM 3811 C CA . ILE B 1 179 ? 2.516 -27.109 -8.344 1 98.75 179 ILE B CA 1
ATOM 3812 C C . ILE B 1 179 ? 2.158 -26 -9.328 1 98.75 179 ILE B C 1
ATOM 3814 O O . ILE B 1 179 ? 3.043 -25.344 -9.867 1 98.75 179 ILE B O 1
ATOM 3818 N N . LEU B 1 180 ? 0.904 -25.891 -9.617 1 98.94 180 LEU B N 1
ATOM 3819 C CA . LEU B 1 180 ? 0.409 -24.812 -10.461 1 98.94 180 LEU B CA 1
ATOM 3820 C C . LEU B 1 180 ? -0.476 -23.859 -9.664 1 98.94 180 LEU B C 1
ATOM 3822 O O . LEU B 1 180 ? -1.558 -24.234 -9.211 1 98.94 180 LEU B O 1
ATOM 3826 N N . ILE B 1 181 ? 0.008 -22.625 -9.398 1 98.94 181 ILE B N 1
ATOM 3827 C CA . ILE B 1 181 ? -0.776 -21.547 -8.812 1 98.94 181 ILE B CA 1
ATOM 3828 C C . ILE B 1 181 ? -1.401 -20.703 -9.922 1 98.94 181 ILE B C 1
ATOM 3830 O O . ILE B 1 181 ? -0.698 -20.203 -10.797 1 98.94 181 ILE B O 1
ATOM 3834 N N . ALA B 1 182 ? -2.705 -20.531 -9.875 1 98.88 182 ALA B N 1
ATOM 3835 C CA . ALA B 1 182 ? -3.371 -19.859 -10.992 1 98.88 182 ALA B CA 1
ATOM 3836 C C . ALA B 1 182 ? -4.359 -18.812 -10.492 1 98.88 182 ALA B C 1
ATOM 3838 O O . ALA B 1 182 ? -5.047 -19.016 -9.492 1 98.88 182 ALA B O 1
ATOM 3839 N N . SER B 1 183 ? -4.414 -17.719 -11.195 1 98.56 183 SER B N 1
ATOM 3840 C CA . SER B 1 183 ? -5.457 -16.719 -11 1 98.56 183 SER B CA 1
ATOM 3841 C C . SER B 1 183 ? -6.762 -17.141 -11.664 1 98.56 183 SER B C 1
ATOM 3843 O O . SER B 1 183 ? -6.867 -17.141 -12.891 1 98.56 183 SER B O 1
ATOM 3845 N N . VAL B 1 184 ? -7.715 -17.516 -10.875 1 98.25 184 VAL B N 1
ATOM 3846 C CA . VAL B 1 184 ? -9.031 -17.922 -11.359 1 98.25 184 VAL B CA 1
ATOM 3847 C C . VAL B 1 184 ? -10.094 -16.953 -10.82 1 98.25 184 VAL B C 1
ATOM 3849 O O . VAL B 1 184 ? -10.672 -17.188 -9.758 1 98.25 184 VAL B O 1
ATOM 3852 N N . LEU B 1 185 ? -10.398 -16.016 -11.57 1 97.06 185 LEU B N 1
ATOM 3853 C CA . LEU B 1 185 ? -11.133 -14.836 -11.117 1 97.06 185 LEU B CA 1
ATOM 3854 C C . LEU B 1 185 ? -12.617 -15.141 -10.961 1 97.06 185 LEU B C 1
ATOM 3856 O O . LEU B 1 185 ? -13.242 -14.727 -9.984 1 97.06 185 LEU B O 1
ATOM 3860 N N . ARG B 1 186 ? -13.156 -15.859 -11.922 1 96.06 186 ARG B N 1
ATOM 3861 C CA . ARG B 1 186 ? -14.602 -16.078 -11.984 1 96.06 186 ARG B CA 1
ATOM 3862 C C . ARG B 1 186 ? -14.93 -17.562 -11.922 1 96.06 186 ARG B C 1
ATOM 3864 O O . ARG B 1 186 ? -14.164 -18.391 -12.414 1 96.06 186 ARG B O 1
ATOM 3871 N N . PRO B 1 187 ? -16.047 -17.844 -11.328 1 95.62 187 PRO B N 1
ATOM 3872 C CA . PRO B 1 187 ? -16.5 -19.234 -11.344 1 95.62 187 PRO B CA 1
ATOM 3873 C C . PRO B 1 187 ? -17.172 -19.625 -12.656 1 95.62 187 PRO B C 1
ATOM 3875 O O . PRO B 1 187 ? -17.484 -18.75 -13.477 1 95.62 187 PRO B O 1
ATOM 3878 N N . GLY B 1 188 ? -17.312 -20.812 -12.828 1 95.25 188 GLY B N 1
ATOM 3879 C CA . GLY B 1 188 ? -18.125 -21.328 -13.922 1 95.25 188 GLY B CA 1
ATOM 3880 C C . GLY B 1 188 ? -17.531 -21.062 -15.289 1 95.25 188 GLY B C 1
ATOM 3881 O O . GLY B 1 188 ? -16.359 -21.359 -15.531 1 95.25 188 GLY B O 1
ATOM 3882 N N . ASN B 1 189 ? -18.391 -20.484 -16.219 1 93.69 189 ASN B N 1
ATOM 3883 C CA . ASN B 1 189 ? -17.984 -20.359 -17.625 1 93.69 189 ASN B CA 1
ATOM 3884 C C . ASN B 1 189 ? -18.062 -18.906 -18.094 1 93.69 189 ASN B C 1
ATOM 3886 O O . ASN B 1 189 ? -18.031 -18.641 -19.297 1 93.69 189 ASN B O 1
ATOM 3890 N N . LYS B 1 190 ? -18.188 -18.062 -17.219 1 86.62 190 LYS B N 1
ATOM 3891 C CA . LYS B 1 190 ? -18.297 -16.656 -17.578 1 86.62 190 LYS B CA 1
ATOM 3892 C C . LYS B 1 190 ? -16.969 -15.922 -17.328 1 86.62 190 LYS B C 1
ATOM 3894 O O . LYS B 1 190 ? -16.875 -15.125 -16.391 1 86.62 190 LYS B O 1
ATOM 3899 N N . SER B 1 191 ? -16.125 -16.125 -18.281 1 85.94 191 SER B N 1
ATOM 3900 C CA . SER B 1 191 ? -14.828 -15.461 -18.141 1 85.94 191 SER B CA 1
ATOM 3901 C C . SER B 1 191 ? -14.914 -13.984 -18.516 1 85.94 191 SER B C 1
ATOM 3903 O O . SER B 1 191 ? -15.836 -13.57 -19.219 1 85.94 191 SER B O 1
ATOM 3905 N N . ILE B 1 192 ? -14.062 -13.195 -17.844 1 90.06 192 ILE B N 1
ATOM 3906 C CA . ILE B 1 192 ? -13.844 -11.812 -18.25 1 90.06 192 ILE B CA 1
ATOM 3907 C C . ILE B 1 192 ? -12.539 -11.711 -19.031 1 90.06 192 ILE B C 1
ATOM 3909 O O . ILE B 1 192 ? -11.625 -12.508 -18.844 1 90.06 192 ILE B O 1
ATOM 3913 N N . ARG B 1 193 ? -12.562 -10.789 -19.953 1 91.5 193 ARG B N 1
ATOM 3914 C CA . ARG B 1 193 ? -11.383 -10.586 -20.781 1 91.5 193 ARG B CA 1
ATOM 3915 C C . ARG B 1 193 ? -10.117 -10.516 -19.922 1 91.5 193 ARG B C 1
ATOM 3917 O O . ARG B 1 193 ? -10.062 -9.773 -18.953 1 91.5 193 ARG B O 1
ATOM 3924 N N . GLY B 1 194 ? -9.148 -11.328 -20.281 1 96.88 194 GLY B N 1
ATOM 3925 C CA . GLY B 1 194 ? -7.844 -11.258 -19.641 1 96.88 194 GLY B CA 1
ATOM 3926 C C . GLY B 1 194 ? -7.766 -12.07 -18.359 1 96.88 194 GLY B C 1
ATOM 3927 O O . GLY B 1 194 ? -6.762 -12.016 -17.641 1 96.88 194 GLY B O 1
ATOM 3928 N N . HIS B 1 195 ? -8.844 -12.844 -18.031 1 98 195 HIS B N 1
ATOM 3929 C CA . HIS B 1 195 ? -8.836 -13.641 -16.812 1 98 195 HIS B CA 1
ATOM 3930 C C . HIS B 1 195 ? -9.383 -15.039 -17.062 1 98 195 HIS B C 1
ATOM 3932 O O . HIS B 1 195 ? -10.25 -15.234 -17.922 1 98 195 HIS B O 1
ATOM 3938 N N . LEU B 1 196 ? -8.938 -16.016 -16.312 1 98.19 196 LEU B N 1
ATOM 3939 C CA . LEU B 1 196 ? -9.469 -17.375 -16.328 1 98.19 196 LEU B CA 1
ATOM 3940 C C . LEU B 1 196 ? -10.734 -17.484 -15.492 1 98.19 196 LEU B C 1
ATOM 3942 O O . LEU B 1 196 ? -10.844 -16.859 -14.438 1 98.19 196 LEU B O 1
ATOM 3946 N N . CYS B 1 197 ? -11.641 -18.234 -15.961 1 97.88 197 CYS B N 1
ATOM 3947 C CA . CYS B 1 197 ? -12.727 -18.75 -15.133 1 97.88 197 CYS B CA 1
ATOM 3948 C C . CYS B 1 197 ? -12.516 -20.219 -14.812 1 97.88 197 CYS B C 1
ATOM 3950 O O . CYS B 1 197 ? -11.523 -20.812 -15.242 1 97.88 197 CYS B O 1
ATOM 3952 N N . SER B 1 198 ? -13.391 -20.828 -14.094 1 98.25 198 SER B N 1
ATOM 3953 C CA . SER B 1 198 ? -13.25 -22.234 -13.688 1 98.25 198 SER B CA 1
ATOM 3954 C C . SER B 1 198 ? -13.164 -23.156 -14.898 1 98.25 198 SER B C 1
ATOM 3956 O O . SER B 1 198 ? -12.352 -24.078 -14.922 1 98.25 198 SER B O 1
ATOM 3958 N N . ARG B 1 199 ? -13.961 -22.875 -15.852 1 98.25 199 ARG B N 1
ATOM 3959 C CA . ARG B 1 199 ? -13.945 -23.703 -17.047 1 98.25 199 ARG B CA 1
ATOM 3960 C C . ARG B 1 199 ? -12.578 -23.672 -17.734 1 98.25 199 ARG B C 1
ATOM 3962 O O . ARG B 1 199 ? -12.039 -24.703 -18.125 1 98.25 199 ARG B O 1
ATOM 3969 N N . ASN B 1 200 ? -12.031 -22.438 -17.891 1 98.5 200 ASN B N 1
ATOM 3970 C CA . ASN B 1 200 ? -10.703 -22.281 -18.484 1 98.5 200 ASN B CA 1
ATOM 3971 C C . ASN B 1 200 ? -9.641 -23.016 -17.688 1 98.5 200 ASN B C 1
ATOM 3973 O O . ASN B 1 200 ? -8.758 -23.656 -18.25 1 98.5 200 ASN B O 1
ATOM 3977 N N . PHE B 1 201 ? -9.773 -22.922 -16.391 1 98.81 201 PHE B N 1
ATOM 3978 C CA . PHE B 1 201 ? -8.797 -23.547 -15.5 1 98.81 201 PHE B CA 1
ATOM 3979 C C . PHE B 1 201 ? -8.852 -25.062 -15.609 1 98.81 201 PHE B C 1
ATOM 3981 O O . PHE B 1 201 ? -7.82 -25.734 -15.602 1 98.81 201 PHE B O 1
ATOM 3988 N N . ILE B 1 202 ? -10.055 -25.625 -15.711 1 98.81 202 ILE B N 1
ATOM 3989 C CA . ILE B 1 202 ? -10.25 -27.047 -15.906 1 98.81 202 ILE B CA 1
ATOM 3990 C C . ILE B 1 202 ? -9.539 -27.5 -17.188 1 98.81 202 ILE B C 1
ATOM 3992 O O . ILE B 1 202 ? -8.805 -28.5 -17.172 1 98.81 202 ILE B O 1
ATOM 3996 N N . GLU B 1 203 ? -9.719 -26.766 -18.25 1 98.5 203 GLU B N 1
ATOM 3997 C CA . GLU B 1 203 ? -9.055 -27.078 -19.516 1 98.5 203 GLU B CA 1
ATOM 3998 C C . GLU B 1 203 ? -7.539 -27.062 -19.359 1 98.5 203 GLU B C 1
ATOM 4000 O O . GLU B 1 203 ? -6.852 -27.953 -19.859 1 98.5 203 GLU B O 1
ATOM 4005 N N . LEU B 1 204 ? -7.055 -26.109 -18.656 1 98.81 204 LEU B N 1
ATOM 4006 C CA . LEU B 1 204 ? -5.621 -26 -18.422 1 98.81 204 LEU B CA 1
ATOM 4007 C C . LEU B 1 204 ? -5.109 -27.188 -17.625 1 98.81 204 LEU B C 1
ATOM 4009 O O . LEU B 1 204 ? -4.07 -27.766 -17.953 1 98.81 204 LEU B O 1
ATOM 4013 N N . LEU B 1 205 ? -5.848 -27.578 -16.562 1 98.88 205 LEU B N 1
ATOM 4014 C CA . LEU B 1 205 ? -5.43 -28.672 -15.68 1 98.88 205 LEU B CA 1
ATOM 4015 C C . LEU B 1 205 ? -5.414 -30 -16.422 1 98.88 205 LEU B C 1
ATOM 4017 O O . LEU B 1 205 ? -4.574 -30.859 -16.141 1 98.88 205 LEU B O 1
ATOM 4021 N N . LYS B 1 206 ? -6.348 -30.172 -17.359 1 98.44 206 LYS B N 1
ATOM 4022 C CA . LYS B 1 206 ? -6.41 -31.422 -18.141 1 98.44 206 LYS B CA 1
ATOM 4023 C C . LYS B 1 206 ? -5.176 -31.578 -19.016 1 98.44 206 LYS B C 1
ATOM 4025 O O . LYS B 1 206 ? -4.809 -32.688 -19.375 1 98.44 206 LYS B O 1
ATOM 4030 N N . GLU B 1 207 ? -4.566 -30.484 -19.375 1 98.5 207 GLU B N 1
ATOM 4031 C CA . GLU B 1 207 ? -3.377 -30.516 -20.219 1 98.5 207 GLU B CA 1
ATOM 4032 C C . GLU B 1 207 ? -2.104 -30.547 -19.375 1 98.5 207 GLU B C 1
ATOM 4034 O O . GLU B 1 207 ? -1.209 -31.359 -19.625 1 98.5 207 GLU B O 1
ATOM 4039 N N . VAL B 1 208 ? -2.014 -29.703 -18.328 1 98.75 208 VAL B N 1
ATOM 4040 C CA . VAL B 1 208 ? -0.796 -29.547 -17.531 1 98.75 208 VAL B CA 1
ATOM 4041 C C . VAL B 1 208 ? -0.66 -30.703 -16.547 1 98.75 208 VAL B C 1
ATOM 4043 O O . VAL B 1 208 ? 0.445 -31.188 -16.312 1 98.75 208 VAL B O 1
ATOM 4046 N N . LYS B 1 209 ? -1.751 -31.125 -15.914 1 98.5 209 LYS B N 1
ATOM 4047 C CA . LYS B 1 209 ? -1.863 -32.219 -14.961 1 98.5 209 LYS B CA 1
ATOM 4048 C C . LYS B 1 209 ? -0.812 -32.094 -13.867 1 98.5 209 LYS B C 1
ATOM 4050 O O . LYS B 1 209 ? -0.074 -33.062 -13.602 1 98.5 209 LYS B O 1
ATOM 4055 N N . PRO B 1 210 ? -0.775 -30.984 -13.156 1 98.69 210 PRO B N 1
ATOM 4056 C CA . PRO B 1 210 ? 0.141 -30.859 -12.016 1 98.69 210 PRO B CA 1
ATOM 4057 C C . PRO B 1 210 ? -0.22 -31.797 -10.875 1 98.69 210 PRO B C 1
ATOM 4059 O O . PRO B 1 210 ? -1.32 -32.375 -10.852 1 98.69 210 PRO B O 1
ATOM 4062 N N . LYS B 1 211 ? 0.731 -32.031 -9.977 1 97.94 211 LYS B N 1
ATOM 4063 C CA . LYS B 1 211 ? 0.44 -32.844 -8.797 1 97.94 211 LYS B CA 1
ATOM 4064 C C . LYS B 1 211 ? -0.486 -32.094 -7.84 1 97.94 211 LYS B C 1
ATOM 4066 O O . LYS B 1 211 ? -1.279 -32.719 -7.125 1 97.94 211 LYS B O 1
ATOM 4071 N N . LEU B 1 212 ? -0.372 -30.781 -7.801 1 98.31 212 LEU B N 1
ATOM 4072 C CA . LEU B 1 212 ? -1.193 -29.906 -6.969 1 98.31 212 LEU B CA 1
ATOM 4073 C C . LEU B 1 212 ? -1.512 -28.594 -7.695 1 98.31 212 LEU B C 1
ATOM 4075 O O . LEU B 1 212 ? -0.62 -27.969 -8.273 1 98.31 212 LEU B O 1
ATOM 4079 N N . ALA B 1 213 ? -2.775 -28.266 -7.746 1 98.81 213 ALA B N 1
ATOM 4080 C CA . ALA B 1 213 ? -3.213 -26.984 -8.289 1 98.81 213 ALA B CA 1
ATOM 4081 C C . ALA B 1 213 ? -3.799 -26.094 -7.191 1 98.81 213 ALA B C 1
ATOM 4083 O O . ALA B 1 213 ? -4.5 -26.594 -6.297 1 98.81 213 ALA B O 1
ATOM 4084 N N . ILE B 1 214 ? -3.502 -24.781 -7.227 1 98.81 214 ILE B N 1
ATOM 4085 C CA . ILE B 1 214 ? -4.008 -23.828 -6.238 1 98.81 214 ILE B CA 1
ATOM 4086 C C . ILE B 1 214 ? -4.621 -22.625 -6.953 1 98.81 214 ILE B C 1
ATOM 4088 O O . ILE B 1 214 ? -3.951 -21.953 -7.746 1 98.81 214 ILE B O 1
ATOM 4092 N N . MET B 1 215 ? -5.887 -22.359 -6.641 1 98.69 215 MET B N 1
ATOM 4093 C CA . MET B 1 215 ? -6.578 -21.172 -7.16 1 98.69 215 MET B CA 1
ATOM 4094 C C . MET B 1 215 ? -6.379 -19.984 -6.238 1 98.69 215 MET B C 1
ATOM 4096 O O . MET B 1 215 ? -6.422 -20.125 -5.012 1 98.69 215 MET B O 1
ATOM 4100 N N . THR B 1 216 ? -6.191 -18.812 -6.809 1 98.38 216 THR B N 1
ATOM 4101 C CA . THR B 1 216 ? -6.117 -17.547 -6.082 1 98.38 216 THR B CA 1
ATOM 4102 C C . THR B 1 216 ? -6.684 -16.406 -6.918 1 98.38 216 THR B C 1
ATOM 4104 O O . THR B 1 216 ? -7.297 -16.641 -7.961 1 98.38 216 THR B O 1
ATOM 4107 N N . HIS B 1 217 ? -6.57 -15.156 -6.422 1 98.31 217 HIS B N 1
ATOM 4108 C CA . HIS B 1 217 ? -6.98 -13.961 -7.145 1 98.31 217 HIS B CA 1
ATOM 4109 C C . HIS B 1 217 ? -8.484 -13.953 -7.406 1 98.31 217 HIS B C 1
ATOM 4111 O O . HIS B 1 217 ? -8.922 -13.766 -8.539 1 98.31 217 HIS B O 1
ATOM 4117 N N . PHE B 1 218 ? -9.266 -14.195 -6.387 1 95.31 218 PHE B N 1
ATOM 4118 C CA . PHE B 1 218 ? -10.703 -14.391 -6.492 1 95.31 218 PHE B CA 1
ATOM 4119 C C . PHE B 1 218 ? -11.422 -13.055 -6.645 1 95.31 218 PHE B C 1
ATOM 4121 O O . PHE B 1 218 ? -11.195 -12.125 -5.863 1 95.31 218 PHE B O 1
ATOM 4128 N N . GLY B 1 219 ? -12.258 -12.992 -7.652 1 92.44 219 GLY B N 1
ATOM 4129 C CA . GLY B 1 219 ? -13.156 -11.859 -7.773 1 92.44 219 GLY B CA 1
ATOM 4130 C C . GLY B 1 219 ? -14.398 -11.992 -6.906 1 92.44 219 GLY B C 1
ATOM 4131 O O . GLY B 1 219 ? -14.586 -13 -6.23 1 92.44 219 GLY B O 1
ATOM 4132 N N . LEU B 1 220 ? -15.25 -11.039 -6.969 1 86.44 220 LEU B N 1
ATOM 4133 C CA . LEU B 1 220 ? -16.422 -10.984 -6.105 1 86.44 220 LEU B CA 1
ATOM 4134 C C . LEU B 1 220 ? -17.391 -12.117 -6.438 1 86.44 220 LEU B C 1
ATOM 4136 O O . LEU B 1 220 ? -18 -12.703 -5.539 1 86.44 220 LEU B O 1
ATOM 4140 N N . LYS B 1 221 ? -17.562 -12.445 -7.668 1 89.69 221 LYS B N 1
ATOM 4141 C CA . LYS B 1 221 ? -18.484 -13.508 -8.07 1 89.69 221 LYS B CA 1
ATOM 4142 C C . LYS B 1 221 ? -17.984 -14.867 -7.59 1 89.69 221 LYS B C 1
ATOM 4144 O O . LYS B 1 221 ? -18.781 -15.711 -7.172 1 89.69 221 LYS B O 1
ATOM 4149 N N . MET B 1 222 ? -16.688 -15.094 -7.73 1 91.81 222 MET B N 1
ATOM 4150 C CA . MET B 1 222 ? -16.125 -16.328 -7.195 1 91.81 222 MET B CA 1
ATOM 4151 C C . MET B 1 222 ? -16.344 -16.422 -5.691 1 91.81 222 MET B C 1
ATOM 4153 O O . MET B 1 222 ? -16.75 -17.484 -5.18 1 91.81 222 MET B O 1
ATOM 4157 N N . LEU B 1 223 ? -16.094 -15.273 -5.02 1 85.69 223 LEU B N 1
ATOM 4158 C CA . LEU B 1 223 ? -16.234 -15.25 -3.566 1 85.69 223 LEU B CA 1
ATOM 4159 C C . LEU B 1 223 ? -17.672 -15.5 -3.16 1 85.69 223 LEU B C 1
ATOM 4161 O O . LEU B 1 223 ? -17.938 -16.062 -2.094 1 85.69 223 LEU B O 1
ATOM 4165 N N . SER B 1 224 ? -18.578 -15.172 -4.016 1 84 224 SER B N 1
ATOM 4166 C CA . SER B 1 224 ? -20 -15.328 -3.703 1 84 224 SER B CA 1
ATOM 4167 C C . SER B 1 224 ? -20.422 -16.797 -3.75 1 84 224 SER B C 1
ATOM 4169 O O . SER B 1 224 ? -21.391 -17.188 -3.104 1 84 224 SER B O 1
ATOM 4171 N N . ILE B 1 225 ? -19.812 -17.672 -4.496 1 86.81 225 ILE B N 1
ATOM 4172 C CA . ILE B 1 225 ? -20.219 -19.078 -4.621 1 86.81 225 ILE B CA 1
ATOM 4173 C C . ILE B 1 225 ? -19.281 -19.953 -3.787 1 86.81 225 ILE B C 1
ATOM 4175 O O . ILE B 1 225 ? -19.359 -21.188 -3.84 1 86.81 225 ILE B O 1
ATOM 4179 N N . ASP B 1 226 ? -18.344 -19.359 -3.064 1 86.56 226 ASP B N 1
ATOM 4180 C CA . ASP B 1 226 ? -17.359 -20.031 -2.225 1 86.56 226 ASP B CA 1
ATOM 4181 C C . ASP B 1 226 ? -16.281 -20.703 -3.072 1 86.56 226 ASP B C 1
ATOM 4183 O O . ASP B 1 226 ? -16.516 -21.781 -3.637 1 86.56 226 ASP B O 1
ATOM 4187 N N . PRO B 1 227 ? -15.164 -20.281 -3.053 1 93.56 227 PRO B N 1
ATOM 4188 C CA . PRO B 1 227 ? -14.07 -20.828 -3.863 1 93.56 227 PRO B CA 1
ATOM 4189 C C . PRO B 1 227 ? -13.719 -22.25 -3.48 1 93.56 227 PRO B C 1
ATOM 4191 O O . PRO B 1 227 ? -13.25 -23.031 -4.324 1 93.56 227 PRO B O 1
ATOM 4194 N N . ILE B 1 228 ? -13.984 -22.703 -2.273 1 93.75 228 ILE B N 1
ATOM 4195 C CA . ILE B 1 228 ? -13.656 -24.047 -1.809 1 93.75 228 ILE B CA 1
ATOM 4196 C C . ILE B 1 228 ? -14.516 -25.062 -2.547 1 93.75 228 ILE B C 1
ATOM 4198 O O . ILE B 1 228 ? -14.008 -26.094 -3.016 1 93.75 228 ILE B O 1
ATOM 4202 N N . ASP B 1 229 ? -15.781 -24.719 -2.619 1 94.81 229 ASP B N 1
ATOM 4203 C CA . ASP B 1 229 ? -16.688 -25.609 -3.336 1 94.81 229 ASP B CA 1
ATOM 4204 C C . ASP B 1 229 ? -16.312 -25.703 -4.812 1 94.81 229 ASP B C 1
ATOM 4206 O O . ASP B 1 229 ? -16.391 -26.781 -5.41 1 94.81 229 ASP B O 1
ATOM 4210 N N . GLU B 1 230 ? -15.969 -24.594 -5.34 1 96.19 230 GLU B N 1
ATOM 4211 C CA . GLU B 1 230 ? -15.555 -24.578 -6.742 1 96.19 230 GLU B CA 1
ATOM 4212 C C . GLU B 1 230 ? -14.297 -25.406 -6.957 1 96.19 230 GLU B C 1
ATOM 4214 O O . GLU B 1 230 ? -14.18 -26.125 -7.953 1 96.19 230 GLU B O 1
ATOM 4219 N N . ALA B 1 231 ? -13.344 -25.359 -6.066 1 98.06 231 ALA B N 1
ATOM 4220 C CA . ALA B 1 231 ? -12.109 -26.141 -6.152 1 98.06 231 ALA B CA 1
ATOM 4221 C C . ALA B 1 231 ? -12.398 -27.641 -6.07 1 98.06 231 ALA B C 1
ATOM 4223 O O . ALA B 1 231 ? -11.789 -28.438 -6.789 1 98.06 231 ALA B O 1
ATOM 4224 N N . LYS B 1 232 ? -13.32 -28.031 -5.227 1 97.5 232 LYS B N 1
ATOM 4225 C CA . LYS B 1 232 ? -13.719 -29.422 -5.113 1 97.5 232 LYS B CA 1
ATOM 4226 C C . LYS B 1 232 ? -14.312 -29.938 -6.426 1 97.5 232 LYS B C 1
ATOM 4228 O O . LYS B 1 232 ? -14 -31.047 -6.859 1 97.5 232 LYS B O 1
ATOM 4233 N N . ARG B 1 233 ? -15.141 -29.141 -6.953 1 98 233 ARG B N 1
ATOM 4234 C CA . ARG B 1 233 ? -15.75 -29.5 -8.234 1 98 233 ARG B CA 1
ATOM 4235 C C . ARG B 1 233 ? -14.68 -29.688 -9.305 1 98 233 ARG B C 1
ATOM 4237 O O . ARG B 1 233 ? -14.734 -30.641 -10.086 1 98 233 ARG B O 1
ATOM 4244 N N . ILE B 1 234 ? -13.75 -28.797 -9.328 1 98.69 234 ILE B N 1
ATOM 4245 C CA . ILE B 1 234 ? -12.672 -28.859 -10.312 1 98.69 234 ILE B CA 1
ATOM 4246 C C . ILE B 1 234 ? -11.828 -30.109 -10.086 1 98.69 234 ILE B C 1
ATOM 4248 O O . ILE B 1 234 ? -11.445 -30.781 -11.047 1 98.69 234 ILE B O 1
ATOM 4252 N N . THR B 1 235 ? -11.547 -30.422 -8.828 1 98.56 235 THR B N 1
ATOM 4253 C CA . THR B 1 235 ? -10.812 -31.641 -8.5 1 98.56 235 THR B CA 1
ATOM 4254 C C . THR B 1 235 ? -11.523 -32.875 -9.062 1 98.56 235 THR B C 1
ATOM 4256 O O . THR B 1 235 ? -10.891 -33.719 -9.688 1 98.56 235 THR B O 1
ATOM 4259 N N . LYS B 1 236 ? -12.789 -32.938 -8.859 1 98.44 236 LYS B N 1
ATOM 4260 C CA . LYS B 1 236 ? -13.586 -34.094 -9.328 1 98.44 236 LYS B CA 1
ATOM 4261 C C . LYS B 1 236 ? -13.562 -34.188 -10.844 1 98.44 236 LYS B C 1
ATOM 4263 O O . LYS B 1 236 ? -13.445 -35.281 -11.398 1 98.44 236 LYS B O 1
ATOM 4268 N N . GLU B 1 237 ? -13.633 -33.094 -11.445 1 98.44 237 GLU B N 1
ATOM 4269 C CA . GLU B 1 237 ? -13.758 -33.062 -12.898 1 98.44 237 GLU B CA 1
ATOM 4270 C C . GLU B 1 237 ? -12.422 -33.375 -13.578 1 98.44 237 GLU B C 1
ATOM 4272 O O . GLU B 1 237 ? -12.398 -33.969 -14.656 1 98.44 237 GLU B O 1
ATOM 4277 N N . THR B 1 238 ? -11.352 -33 -13 1 98.69 238 THR B N 1
ATOM 4278 C CA . THR B 1 238 ? -10.062 -33.094 -13.68 1 98.69 238 THR B CA 1
ATOM 4279 C C . THR B 1 238 ? -9.234 -34.25 -13.125 1 98.69 238 THR B C 1
ATOM 4281 O O . THR B 1 238 ? -8.281 -34.688 -13.766 1 98.69 238 THR B O 1
ATOM 4284 N N . GLY B 1 239 ? -9.5 -34.688 -11.938 1 98.19 239 GLY B N 1
ATOM 4285 C CA . GLY B 1 239 ? -8.68 -35.656 -11.242 1 98.19 239 GLY B CA 1
ATOM 4286 C C . GLY B 1 239 ? -7.43 -35.062 -10.625 1 98.19 239 GLY B C 1
ATOM 4287 O O . GLY B 1 239 ? -6.645 -35.75 -9.984 1 98.19 239 GLY B O 1
ATOM 4288 N N . VAL B 1 240 ? -7.188 -33.75 -10.859 1 98.44 240 VAL B N 1
ATOM 4289 C CA . VAL B 1 240 ? -6.059 -33.031 -10.281 1 98.44 240 VAL B CA 1
ATOM 4290 C C . VAL B 1 240 ? -6.457 -32.438 -8.93 1 98.44 240 VAL B C 1
ATOM 4292 O O . VAL B 1 240 ? -7.453 -31.734 -8.82 1 98.44 240 VAL B O 1
ATOM 4295 N N . LYS B 1 241 ? -5.707 -32.812 -7.836 1 98 241 LYS B N 1
ATOM 4296 C CA . LYS B 1 241 ? -5.969 -32.156 -6.547 1 98 241 LYS B CA 1
ATOM 4297 C C . LYS B 1 241 ? -5.898 -30.656 -6.66 1 98 241 LYS B C 1
ATOM 4299 O O . LYS B 1 241 ? -4.859 -30.094 -7.016 1 98 241 LYS B O 1
ATOM 4304 N N . THR B 1 242 ? -7.035 -29.984 -6.379 1 98.56 242 THR B N 1
ATOM 4305 C CA . THR B 1 242 ? -7.148 -28.547 -6.535 1 98.56 242 THR B CA 1
ATOM 4306 C C . THR B 1 242 ? -7.617 -27.891 -5.234 1 98.56 242 THR B C 1
ATOM 4308 O O . THR B 1 242 ? -8.586 -28.344 -4.625 1 98.56 242 THR B O 1
ATOM 4311 N N . LEU B 1 243 ? -6.902 -26.844 -4.809 1 97.94 243 LEU B N 1
ATOM 4312 C CA . LEU B 1 243 ? -7.262 -26.094 -3.609 1 97.94 243 LEU B CA 1
ATOM 4313 C C . LEU B 1 243 ? -7.625 -24.641 -3.959 1 97.94 243 LEU B C 1
ATOM 4315 O O . LEU B 1 243 ? -7.109 -24.094 -4.934 1 97.94 243 LEU B O 1
ATOM 4319 N N . ALA B 1 244 ? -8.531 -24.078 -3.213 1 97.44 244 ALA B N 1
ATOM 4320 C CA . ALA B 1 244 ? -8.734 -22.625 -3.184 1 97.44 244 ALA B CA 1
ATOM 4321 C C . ALA B 1 244 ? -7.93 -21.984 -2.061 1 97.44 244 ALA B C 1
ATOM 4323 O O . ALA B 1 244 ? -8.125 -22.297 -0.885 1 97.44 244 ALA B O 1
ATOM 4324 N N . ALA B 1 245 ? -7.027 -21.125 -2.484 1 96.94 245 ALA B N 1
ATOM 4325 C CA . ALA B 1 245 ? -6.258 -20.422 -1.464 1 96.94 245 ALA B CA 1
ATOM 4326 C C . ALA B 1 245 ? -7.16 -19.531 -0.609 1 96.94 245 ALA B C 1
ATOM 4328 O O . ALA B 1 245 ? -8.227 -19.109 -1.061 1 96.94 245 ALA B O 1
ATOM 4329 N N . PHE B 1 246 ? -6.777 -19.344 0.626 1 91.56 246 PHE B N 1
ATOM 4330 C CA . PHE B 1 246 ? -7.445 -18.406 1.507 1 91.56 246 PHE B CA 1
ATOM 4331 C C . PHE B 1 246 ? -6.434 -17.531 2.244 1 91.56 246 PHE B C 1
ATOM 4333 O O . PHE B 1 246 ? -5.238 -17.844 2.268 1 91.56 246 PHE B O 1
ATOM 4340 N N . ASP B 1 247 ? -6.852 -16.375 2.691 1 90.31 247 ASP B N 1
ATOM 4341 C CA . ASP B 1 247 ? -5.961 -15.438 3.359 1 90.31 247 ASP B CA 1
ATOM 4342 C C . ASP B 1 247 ? -5.301 -16.078 4.578 1 90.31 247 ASP B C 1
ATOM 4344 O O . ASP B 1 247 ? -5.988 -16.547 5.488 1 90.31 247 ASP B O 1
ATOM 4348 N N . GLY B 1 248 ? -3.969 -16.109 4.555 1 91.56 248 GLY B N 1
ATOM 4349 C CA . GLY B 1 248 ? -3.236 -16.734 5.648 1 91.56 248 GLY B CA 1
ATOM 4350 C C . GLY B 1 248 ? -2.998 -18.219 5.453 1 91.56 248 GLY B C 1
ATOM 4351 O O . GLY B 1 248 ? -2.486 -18.891 6.348 1 91.56 248 GLY B O 1
ATOM 4352 N N . MET B 1 249 ? -3.363 -18.766 4.309 1 93.19 249 MET B N 1
ATOM 4353 C CA . MET B 1 249 ? -3.062 -20.172 3.996 1 93.19 249 MET B CA 1
ATOM 4354 C C . MET B 1 249 ? -1.56 -20.375 3.848 1 93.19 249 MET B C 1
ATOM 4356 O O . MET B 1 249 ? -0.893 -19.641 3.115 1 93.19 249 MET B O 1
ATOM 4360 N N . SER B 1 250 ? -1.054 -21.328 4.621 1 94.94 250 SER B N 1
ATOM 4361 C CA . SER B 1 250 ? 0.372 -21.641 4.578 1 94.94 250 SER B CA 1
ATOM 4362 C C . SER B 1 250 ? 0.613 -23.141 4.605 1 94.94 250 SER B C 1
ATOM 4364 O O . SER B 1 250 ? -0.127 -23.891 5.258 1 94.94 250 SER B O 1
ATOM 4366 N N . PHE B 1 251 ? 1.617 -23.594 3.822 1 93.94 251 PHE B N 1
ATOM 4367 C CA . PHE B 1 251 ? 1.978 -25 3.883 1 93.94 251 PHE B CA 1
ATOM 4368 C C . PHE B 1 251 ? 3.428 -25.219 3.459 1 93.94 251 PHE B C 1
ATOM 4370 O O . PHE B 1 251 ? 3.965 -24.438 2.666 1 93.94 251 PHE B O 1
ATOM 4377 N N . GLU B 1 252 ? 4.027 -26.234 4.027 1 95.88 252 GLU B N 1
ATOM 4378 C CA . GLU B 1 252 ? 5.348 -26.688 3.6 1 95.88 252 GLU B CA 1
ATOM 4379 C C . GLU B 1 252 ? 5.254 -27.578 2.369 1 95.88 252 GLU B C 1
ATOM 4381 O O . GLU B 1 252 ? 4.414 -28.484 2.316 1 95.88 252 GLU B O 1
ATOM 4386 N N . VAL B 1 253 ? 6.082 -27.266 1.409 1 95.12 253 VAL B N 1
ATOM 4387 C CA . VAL B 1 253 ? 6.074 -28.047 0.176 1 95.12 253 VAL B CA 1
ATOM 4388 C C . VAL B 1 253 ? 6.887 -29.328 0.368 1 95.12 253 VAL B C 1
ATOM 4390 O O . VAL B 1 253 ? 8.062 -29.281 0.748 1 95.12 253 VAL B O 1
ATOM 4393 N N . ASN B 1 254 ? 6.191 -30.438 0.172 1 89.81 254 ASN B N 1
ATOM 4394 C CA . ASN B 1 254 ? 6.863 -31.719 0.062 1 89.81 254 ASN B CA 1
ATOM 4395 C C . ASN B 1 254 ? 7.223 -32.031 -1.385 1 89.81 254 ASN B C 1
ATOM 4397 O O . ASN B 1 254 ? 6.363 -32.469 -2.166 1 89.81 254 ASN B O 1
ATOM 4401 N N . THR B 1 255 ? 8.484 -31.938 -1.774 1 89.94 255 THR B N 1
ATOM 4402 C CA . THR B 1 255 ? 8.891 -32.031 -3.172 1 89.94 255 THR B CA 1
ATOM 4403 C C . THR B 1 255 ? 8.75 -33.469 -3.674 1 89.94 255 THR B C 1
ATOM 4405 O O . THR B 1 255 ? 8.672 -33.719 -4.883 1 89.94 255 THR B O 1
ATOM 4408 N N . GLN B 1 256 ? 8.703 -34.438 -2.76 1 89.81 256 GLN B N 1
ATOM 4409 C CA . GLN B 1 256 ? 8.555 -35.844 -3.15 1 89.81 256 GLN B CA 1
ATOM 4410 C C . GLN B 1 256 ? 7.086 -36.188 -3.395 1 89.81 256 GLN B C 1
ATOM 4412 O O . GLN B 1 256 ? 6.777 -37.031 -4.238 1 89.81 256 GLN B O 1
ATOM 4417 N N . ASN B 1 257 ? 6.25 -35.531 -2.678 1 90.31 257 ASN B N 1
ATOM 4418 C CA . ASN B 1 257 ? 4.809 -35.688 -2.826 1 90.31 257 ASN B CA 1
ATOM 4419 C C . ASN B 1 257 ? 4.055 -34.406 -2.605 1 90.31 257 ASN B C 1
ATOM 4421 O O . ASN B 1 257 ? 3.395 -34.219 -1.58 1 90.31 257 ASN B O 1
ATOM 4425 N N . PRO B 1 258 ? 4.035 -33.625 -3.637 1 88.62 258 PRO B N 1
ATOM 4426 C CA . PRO B 1 258 ? 3.465 -32.312 -3.467 1 88.62 258 PRO B CA 1
ATOM 4427 C C . PRO B 1 258 ? 1.971 -32.344 -3.154 1 88.62 258 PRO B C 1
ATOM 4429 O O . PRO B 1 258 ? 1.434 -31.375 -2.6 1 88.62 258 PRO B O 1
ATOM 4432 N N . ALA B 1 259 ? 1.347 -33.406 -3.461 1 88.25 259 ALA B N 1
ATOM 4433 C CA . ALA B 1 259 ? -0.087 -33.5 -3.209 1 88.25 259 ALA B CA 1
ATOM 4434 C C . ALA B 1 259 ? -0.367 -33.75 -1.73 1 88.25 259 ALA B C 1
ATOM 4436 O O . ALA B 1 259 ? -1.496 -33.562 -1.268 1 88.25 259 ALA B O 1
ATOM 4437 N N . ARG B 1 260 ? 0.641 -34.25 -1.073 1 87.19 260 ARG B N 1
ATOM 4438 C CA . ARG B 1 260 ? 0.504 -34.406 0.369 1 87.19 260 ARG B CA 1
ATOM 4439 C C . ARG B 1 260 ? 0.865 -33.125 1.111 1 87.19 260 ARG B C 1
ATOM 4441 O O . ARG B 1 260 ? 2.045 -32.844 1.308 1 87.19 260 ARG B O 1
ATOM 4448 N N . ILE B 1 261 ? -0.18 -32.375 1.406 1 88.88 261 ILE B N 1
ATOM 4449 C CA . ILE B 1 261 ? 0.053 -31.047 1.998 1 88.88 261 ILE B CA 1
ATOM 4450 C C . ILE B 1 261 ? -0.62 -30.969 3.367 1 88.88 261 ILE B C 1
ATOM 4452 O O . ILE B 1 261 ? -1.704 -31.531 3.564 1 88.88 261 ILE B O 1
ATOM 4456 N N . ARG B 1 262 ? 0.093 -30.438 4.277 1 89.38 262 ARG B N 1
ATOM 4457 C CA . ARG B 1 262 ? -0.485 -30.031 5.555 1 89.38 262 ARG B CA 1
ATOM 4458 C C . ARG B 1 262 ? -0.695 -28.516 5.605 1 89.38 262 ARG B C 1
ATOM 4460 O O . ARG B 1 262 ? 0.265 -27.75 5.742 1 89.38 262 ARG B O 1
ATOM 4467 N N . ILE B 1 263 ? -1.944 -28.141 5.523 1 92.06 263 ILE B N 1
ATOM 4468 C CA . ILE B 1 263 ? -2.287 -26.719 5.449 1 92.06 263 ILE B CA 1
ATOM 4469 C C . ILE B 1 263 ? -2.367 -26.125 6.855 1 92.06 263 ILE B C 1
ATOM 4471 O O . ILE B 1 263 ? -2.918 -26.75 7.766 1 92.06 263 ILE B O 1
ATOM 4475 N N . LYS B 1 264 ? -1.743 -24.984 6.98 1 89.88 264 LYS B N 1
ATOM 4476 C CA . LYS B 1 264 ? -1.858 -24.188 8.195 1 89.88 264 LYS B CA 1
ATOM 4477 C C . LYS B 1 264 ? -2.6 -22.875 7.93 1 89.88 264 LYS B C 1
ATOM 4479 O O . LYS B 1 264 ? -2.41 -22.25 6.883 1 89.88 264 LYS B O 1
ATOM 4484 N N . THR B 1 265 ? -3.457 -22.562 8.844 1 87.06 265 THR B N 1
ATOM 4485 C CA . THR B 1 265 ? -4.102 -21.25 8.836 1 87.06 265 THR B CA 1
ATOM 4486 C C . THR B 1 265 ? -3.379 -20.281 9.773 1 87.06 265 THR B C 1
ATOM 4488 O O . THR B 1 265 ? -3.418 -20.453 10.992 1 87.06 265 THR B O 1
ATOM 4491 N N . LEU B 1 266 ? -2.791 -19.344 9.133 1 81.75 266 LEU B N 1
ATOM 4492 C CA . LEU B 1 266 ? -2.068 -18.391 9.969 1 81.75 266 LEU B CA 1
ATOM 4493 C C . LEU B 1 266 ? -3.027 -17.391 10.609 1 81.75 266 LEU B C 1
ATOM 4495 O O . LEU B 1 266 ? -4.016 -16.984 9.992 1 81.75 266 LEU B O 1
ATOM 4499 N N . LYS B 1 267 ? -2.729 -17 11.867 1 76 267 LYS B N 1
ATOM 4500 C CA . LYS B 1 267 ? -3.557 -16.078 12.633 1 76 267 LYS B CA 1
ATOM 4501 C C . LYS B 1 267 ? -2.914 -14.688 12.688 1 76 267 LYS B C 1
ATOM 4503 O O . LYS B 1 267 ? -1.721 -14.547 12.422 1 76 267 LYS B O 1
ATOM 4508 N N . ASP B 1 268 ? -3.832 -13.742 12.836 1 71.5 268 ASP B N 1
ATOM 4509 C CA . ASP B 1 268 ? -3.32 -12.398 13.086 1 71.5 268 ASP B CA 1
ATOM 4510 C C . ASP B 1 268 ? -2.5 -12.352 14.375 1 71.5 268 ASP B C 1
ATOM 4512 O O . ASP B 1 268 ? -3.031 -12.586 15.461 1 71.5 268 ASP B O 1
ATOM 4516 N N . VAL B 1 269 ? -1.218 -12.289 14.297 1 57.41 269 VAL B N 1
ATOM 4517 C CA . VAL B 1 269 ? -0.371 -12.312 15.484 1 57.41 269 VAL B CA 1
ATOM 4518 C C . VAL B 1 269 ? -0.282 -10.914 16.078 1 57.41 269 VAL B C 1
ATOM 4520 O O . VAL B 1 269 ? 0.118 -10.75 17.234 1 57.41 269 VAL B O 1
ATOM 4523 N N . ASN B 1 270 ? -0.462 -9.852 15.258 1 52.88 270 ASN B N 1
ATOM 4524 C CA . ASN B 1 270 ? -0.326 -8.477 15.727 1 52.88 270 ASN B CA 1
ATOM 4525 C C . ASN B 1 270 ? -1.673 -7.891 16.141 1 52.88 270 ASN B C 1
ATOM 4527 O O . ASN B 1 270 ? -1.799 -6.676 16.312 1 52.88 270 ASN B O 1
ATOM 4531 N N . SER B 1 271 ? -2.715 -8.766 16.141 1 48.28 271 SER B N 1
ATOM 4532 C CA . SER B 1 271 ? -4.023 -8.234 16.516 1 48.28 271 SER B CA 1
ATOM 4533 C C . SER B 1 271 ? -3.939 -7.414 17.797 1 48.28 271 SER B C 1
ATOM 4535 O O . SER B 1 271 ? -4.66 -6.426 17.953 1 48.28 271 SER B O 1
ATOM 4537 N N . GLN B 1 272 ? -3.02 -7.723 18.672 1 40.84 272 GLN B N 1
ATOM 4538 C CA . GLN B 1 272 ? -2.902 -6.949 19.906 1 40.84 272 GLN B CA 1
ATOM 4539 C C . GLN B 1 272 ? -2.129 -5.652 19.672 1 40.84 272 GLN B C 1
ATOM 4541 O O . GLN B 1 272 ? -2.383 -4.645 20.328 1 40.84 272 GLN B O 1
ATOM 4546 N N . ILE B 1 273 ? -1.179 -5.754 18.828 1 40.03 273 ILE B N 1
ATOM 4547 C CA . ILE B 1 273 ? -0.269 -4.625 18.672 1 40.03 273 ILE B CA 1
ATOM 4548 C C . ILE B 1 273 ? -0.968 -3.5 17.906 1 40.03 273 ILE B C 1
ATOM 4550 O O . ILE B 1 273 ? -0.731 -2.32 18.172 1 40.03 273 ILE B O 1
ATOM 4554 N N . HIS B 1 274 ? -1.794 -3.869 16.969 1 38.66 274 HIS B N 1
ATOM 4555 C CA . HIS B 1 274 ? -2.449 -2.83 16.188 1 38.66 274 HIS B CA 1
ATOM 4556 C C . HIS B 1 274 ? -3.746 -2.375 16.844 1 38.66 274 HIS B C 1
ATOM 4558 O O . HIS B 1 274 ? -4.535 -1.647 16.234 1 38.66 274 HIS B O 1
ATOM 4564 N N . SER B 1 275 ? -4.027 -2.973 18 1 34.56 275 SER B N 1
ATOM 4565 C CA . SER B 1 275 ? -5.195 -2.494 18.734 1 34.56 275 SER B CA 1
ATOM 4566 C C . SER B 1 275 ? -4.945 -1.112 19.344 1 34.56 275 SER B C 1
ATOM 4568 O O . SER B 1 275 ? -3.875 -0.853 19.891 1 34.56 275 SER B O 1
ATOM 4570 N N . SER B 1 276 ? -5.57 -0.13 18.781 1 33.72 276 SER B N 1
ATOM 4571 C CA . SER B 1 276 ? -5.539 1.246 19.266 1 33.72 276 SER B CA 1
ATOM 4572 C C . SER B 1 276 ? -5.785 1.309 20.766 1 33.72 276 SER B C 1
ATOM 4574 O O . SER B 1 276 ? -6.117 2.367 21.297 1 33.72 276 SER B O 1
ATOM 4576 N N . ASN B 1 277 ? -5.777 0.221 21.469 1 30.64 277 ASN B N 1
ATOM 4577 C CA . ASN B 1 277 ? -6.016 0.415 22.891 1 30.64 277 ASN B CA 1
ATOM 4578 C C . ASN B 1 277 ? -4.934 1.289 23.531 1 30.64 277 ASN B C 1
ATOM 4580 O O . ASN B 1 277 ? -3.746 1.098 23.266 1 30.64 277 ASN B O 1
ATOM 4584 N N . ILE B 1 278 ? -5.312 2.418 24.031 1 34.25 278 ILE B N 1
ATOM 4585 C CA . ILE B 1 278 ? -4.496 3.387 24.766 1 34.25 278 ILE B CA 1
ATOM 4586 C C . ILE B 1 278 ? -3.477 2.652 25.625 1 34.25 278 ILE B C 1
ATOM 4588 O O . ILE B 1 278 ? -2.338 3.104 25.781 1 34.25 278 ILE B O 1
ATOM 4592 N N . ASP B 1 279 ? -3.949 1.665 26.25 1 31.02 279 ASP B N 1
ATOM 4593 C CA . ASP B 1 279 ? -3.057 0.96 27.172 1 31.02 279 ASP B CA 1
ATOM 4594 C C . ASP B 1 279 ? -1.928 0.265 26.422 1 31.02 279 ASP B C 1
ATOM 4596 O O . ASP B 1 279 ? -0.89 -0.059 27 1 31.02 279 ASP B O 1
ATOM 4600 N N . LEU B 1 280 ? -2.16 -0.086 25.266 1 32.75 280 LEU B N 1
ATOM 4601 C CA . LEU B 1 280 ? -1.099 -0.714 24.484 1 32.75 280 LEU B CA 1
ATOM 4602 C C . LEU B 1 280 ? -0.061 0.316 24.047 1 32.75 280 LEU B C 1
ATOM 4604 O O . LEU B 1 280 ? 1.035 -0.046 23.609 1 32.75 280 LEU B O 1
ATOM 4608 N N . ASN B 1 281 ? -0.416 1.489 23.906 1 32.5 281 ASN B N 1
ATOM 4609 C CA . ASN B 1 281 ? 0.624 2.496 23.734 1 32.5 281 ASN B CA 1
ATOM 4610 C C . ASN B 1 281 ? 1.719 2.369 24.781 1 32.5 281 ASN B C 1
ATOM 4612 O O . ASN B 1 281 ? 2.889 2.641 24.516 1 32.5 281 ASN B O 1
ATOM 4616 N N . ARG B 1 282 ? 1.256 1.958 25.922 1 33.03 282 ARG B N 1
ATOM 4617 C CA . ARG B 1 282 ? 2.26 1.757 26.953 1 33.03 282 ARG B CA 1
ATOM 4618 C C . ARG B 1 282 ? 2.98 0.426 26.766 1 33.03 282 ARG B C 1
ATOM 4620 O O . ARG B 1 282 ? 4.172 0.313 27.062 1 33.03 282 ARG B O 1
ATOM 4627 N N . MET B 1 283 ? 2.316 -0.619 26.438 1 29.72 283 MET B N 1
ATOM 4628 C CA . MET B 1 283 ? 2.943 -1.925 26.25 1 29.72 283 MET B CA 1
ATOM 4629 C C . MET B 1 283 ? 3.682 -1.993 24.922 1 29.72 283 MET B C 1
ATOM 4631 O O . MET B 1 283 ? 4.402 -2.957 24.656 1 29.72 283 MET B O 1
ATOM 4635 N N . GLU B 1 284 ? 3.34 -1.384 23.891 1 34.09 284 GLU B N 1
ATOM 4636 C CA . GLU B 1 284 ? 3.969 -1.288 22.578 1 34.09 284 GLU B CA 1
ATOM 4637 C C . GLU B 1 284 ? 5.434 -0.883 22.703 1 34.09 284 GLU B C 1
ATOM 4639 O O . GLU B 1 284 ? 6.184 -0.946 21.719 1 34.09 284 GLU B O 1
ATOM 4644 N N . ARG B 1 285 ? 5.824 -0.337 23.797 1 30.7 285 ARG B N 1
ATOM 4645 C CA . ARG B 1 285 ? 7.234 -0.075 24.078 1 30.7 285 ARG B CA 1
ATOM 4646 C C . ARG B 1 285 ? 8.055 -1.357 23.984 1 30.7 285 ARG B C 1
ATOM 4648 O O . ARG B 1 285 ? 9.234 -1.324 23.609 1 30.7 285 ARG B O 1
ATOM 4655 N N . LYS B 1 286 ? 7.449 -2.445 24.5 1 30.25 286 LYS B N 1
ATOM 4656 C CA . LYS B 1 286 ? 8.383 -3.523 24.828 1 30.25 286 LYS B CA 1
ATOM 4657 C C . LYS B 1 286 ? 8.75 -4.32 23.578 1 30.25 286 LYS B C 1
ATOM 4659 O O . LYS B 1 286 ? 9.898 -4.727 23.406 1 30.25 286 LYS B O 1
ATOM 4664 N N . ASN B 1 287 ? 7.785 -4.738 22.812 1 29.02 287 ASN B N 1
ATOM 4665 C CA . ASN B 1 287 ? 8.164 -5.781 21.859 1 29.02 287 ASN B CA 1
ATOM 4666 C C . ASN B 1 287 ? 8.875 -5.203 20.641 1 29.02 287 ASN B C 1
ATOM 4668 O O . ASN B 1 287 ? 9.836 -5.781 20.141 1 29.02 287 ASN B O 1
ATOM 4672 N N . THR B 1 288 ? 8.297 -4.195 20.078 1 31.92 288 THR B N 1
ATOM 4673 C CA . THR B 1 288 ? 8.836 -3.775 18.781 1 31.92 288 THR B CA 1
ATOM 4674 C C . THR B 1 288 ? 10.188 -3.094 18.969 1 31.92 288 THR B C 1
ATOM 4676 O O . THR B 1 288 ? 11.062 -3.199 18.109 1 31.92 288 THR B O 1
ATOM 4679 N N . TYR B 1 289 ? 10.312 -2.309 20.047 1 29.22 289 TYR B N 1
ATOM 4680 C CA . TYR B 1 289 ? 11.578 -1.65 20.344 1 29.22 289 TYR B CA 1
ATOM 4681 C C . TYR B 1 289 ? 12.688 -2.674 20.562 1 29.22 289 TYR B C 1
ATOM 4683 O O . TYR B 1 289 ? 13.812 -2.494 20.094 1 29.22 289 TYR B O 1
ATOM 4691 N N . GLN B 1 290 ? 12.203 -3.592 21.297 1 29.72 290 GLN B N 1
ATOM 4692 C CA . GLN B 1 290 ? 13.258 -4.523 21.672 1 29.72 290 GLN B CA 1
ATOM 4693 C C . GLN B 1 290 ? 13.805 -5.254 20.438 1 29.72 290 GLN B C 1
ATOM 4695 O O . GLN B 1 290 ? 15.008 -5.484 20.328 1 29.72 290 GLN B O 1
ATOM 4700 N N . SER B 1 291 ? 12.898 -5.539 19.641 1 30.3 291 SER B N 1
ATOM 4701 C CA . SER B 1 291 ? 13.445 -6.262 18.5 1 30.3 291 SER B CA 1
ATOM 4702 C C . SER B 1 291 ? 14.195 -5.324 17.562 1 30.3 291 SER B C 1
ATOM 4704 O O . SER B 1 291 ? 15.203 -5.715 16.969 1 30.3 291 SER B O 1
ATOM 4706 N N . SER B 1 292 ? 13.688 -4.078 17.328 1 32.81 292 SER B N 1
ATOM 4707 C CA . SER B 1 292 ? 14.438 -3.139 16.5 1 32.81 292 SER B CA 1
ATOM 4708 C C . SER B 1 292 ? 15.773 -2.783 17.156 1 32.81 292 SER B C 1
ATOM 4710 O O . SER B 1 292 ? 16.781 -2.613 16.469 1 32.81 292 SER B O 1
ATOM 4712 N N . LEU B 1 293 ? 15.727 -2.572 18.422 1 33.06 293 LEU B N 1
ATOM 4713 C CA . LEU B 1 293 ? 16.984 -2.34 19.125 1 33.06 293 LEU B CA 1
ATOM 4714 C C . LEU B 1 293 ? 17.906 -3.555 19.016 1 33.06 293 LEU B C 1
ATOM 4716 O O . LEU B 1 293 ? 19.109 -3.41 18.875 1 33.06 293 LEU B O 1
ATOM 4720 N N . LYS B 1 294 ? 17.328 -4.621 19.172 1 34.81 294 LYS B N 1
ATOM 4721 C CA . LYS B 1 294 ? 18.188 -5.797 19.094 1 34.81 294 LYS B CA 1
ATOM 4722 C C . LYS B 1 294 ? 18.797 -5.938 17.703 1 34.81 294 LYS B C 1
ATOM 4724 O O . LYS B 1 294 ? 19.922 -6.426 17.562 1 34.81 294 LYS B O 1
ATOM 4729 N N . ASN B 1 295 ? 17.875 -5.488 16.734 1 32.47 295 ASN B N 1
ATOM 4730 C CA . ASN B 1 295 ? 18.438 -5.629 15.398 1 32.47 295 ASN B CA 1
ATOM 4731 C C . ASN B 1 295 ? 19.25 -4.395 15 1 32.47 295 ASN B C 1
ATOM 4733 O O . ASN B 1 295 ? 19.625 -4.25 13.844 1 32.47 295 ASN B O 1
ATOM 4737 N N . GLY B 1 296 ? 19.688 -3.498 15.898 1 35.22 296 GLY B N 1
ATOM 4738 C CA . GLY B 1 296 ? 20.531 -2.359 15.609 1 35.22 296 GLY B CA 1
ATOM 4739 C C . GLY B 1 296 ? 19.891 -1.356 14.672 1 35.22 296 GLY B C 1
ATOM 4740 O O . GLY B 1 296 ? 20.594 -0.649 13.938 1 35.22 296 GLY B O 1
ATOM 4741 N N . GLU B 1 297 ? 18.766 -1.479 14.477 1 34.72 297 GLU B N 1
ATOM 4742 C CA . GLU B 1 297 ? 18.141 -0.603 13.484 1 34.72 297 GLU B CA 1
ATOM 4743 C C . GLU B 1 297 ? 18.016 0.824 14.008 1 34.72 297 GLU B C 1
ATOM 4745 O O . GLU B 1 297 ? 17.156 1.11 14.836 1 34.72 297 GLU B O 1
ATOM 4750 N N . ASN B 1 298 ? 19.062 1.438 14.406 1 32.62 298 ASN B N 1
ATOM 4751 C CA . ASN B 1 298 ? 19.125 2.861 14.719 1 32.62 298 ASN B CA 1
ATOM 4752 C C . ASN B 1 298 ? 18.562 3.709 13.578 1 32.62 298 ASN B C 1
ATOM 4754 O O . ASN B 1 298 ? 18.609 3.307 12.414 1 32.62 298 ASN B O 1
ATOM 4758 N N . ASP B 1 299 ? 17.516 4.461 13.883 1 34.25 299 ASP B N 1
ATOM 4759 C CA . ASP B 1 299 ? 17.047 5.422 12.883 1 34.25 299 ASP B CA 1
ATOM 4760 C C . ASP B 1 299 ? 18.172 5.781 11.914 1 34.25 299 ASP B C 1
ATOM 4762 O O . ASP B 1 299 ? 17.938 5.938 10.711 1 34.25 299 ASP B O 1
ATOM 4766 N N . GLU B 1 300 ? 19.094 6.867 12.406 1 31.42 300 GLU B N 1
ATOM 4767 C CA . GLU B 1 300 ? 20.141 7.516 11.617 1 31.42 300 GLU B CA 1
ATOM 4768 C C . GLU B 1 300 ? 21.219 6.516 11.188 1 31.42 300 GLU B C 1
ATOM 4770 O O . GLU B 1 300 ? 21.672 5.703 11.992 1 31.42 300 GLU B O 1
ATOM 4775 N N . LEU B 1 301 ? 21.234 6.141 9.945 1 29.23 301 LEU B N 1
ATOM 4776 C CA . LEU B 1 301 ? 22.469 5.66 9.336 1 29.23 301 LEU B CA 1
ATOM 4777 C C . LEU B 1 301 ? 23.672 6.371 9.93 1 29.23 301 LEU B C 1
ATOM 4779 O O . LEU B 1 301 ? 23.75 7.602 9.906 1 29.23 301 LEU B O 1
ATOM 4783 N N . THR B 1 302 ? 24.281 6.016 10.961 1 26.75 302 THR B N 1
ATOM 4784 C CA . THR B 1 302 ? 25.688 6.387 10.938 1 26.75 302 THR B CA 1
ATOM 4785 C C . THR B 1 302 ? 26.266 6.215 9.539 1 26.75 302 THR B C 1
ATOM 4787 O O . THR B 1 302 ? 26.594 5.098 9.125 1 26.75 302 THR B O 1
ATOM 4790 N N . ILE B 1 303 ? 25.859 6.82 8.438 1 26.52 303 ILE B N 1
ATOM 4791 C CA . ILE B 1 303 ? 26.719 6.875 7.258 1 26.52 303 ILE B CA 1
ATOM 4792 C C . ILE B 1 303 ? 28.156 7.105 7.688 1 26.52 303 ILE B C 1
ATOM 4794 O O . ILE B 1 303 ? 28.453 8 8.484 1 26.52 303 ILE B O 1
ATOM 4798 N N . GLY B 1 304 ? 29.031 6.191 7.555 1 22.03 304 GLY B N 1
ATOM 4799 C CA . GLY B 1 304 ? 30.469 6.176 7.758 1 22.03 304 GLY B CA 1
ATOM 4800 C C . GLY B 1 304 ? 31.141 7.48 7.371 1 22.03 304 GLY B C 1
ATOM 4801 O O . GLY B 1 304 ? 30.812 8.07 6.336 1 22.03 304 GLY B O 1
ATOM 4802 N N . LYS B 1 305 ? 31.688 8.312 8.297 1 24.31 305 LYS B N 1
ATOM 4803 C CA . LYS B 1 305 ? 32.875 9.125 8.086 1 24.31 305 LYS B CA 1
ATOM 4804 C C . LYS B 1 305 ? 33.875 8.406 7.195 1 24.31 305 LYS B C 1
ATOM 4806 O O . LYS B 1 305 ? 35.062 8.797 7.129 1 24.31 305 LYS B O 1
ATOM 4811 N N . ASN B 1 306 ? 33.469 7.41 6.293 1 18.47 306 ASN B N 1
ATOM 4812 C CA . ASN B 1 306 ? 34.656 7.34 5.434 1 18.47 306 ASN B CA 1
ATOM 4813 C C . ASN B 1 306 ? 34.719 8.523 4.473 1 18.47 306 ASN B C 1
ATOM 4815 O O . ASN B 1 306 ? 33.688 8.938 3.918 1 18.47 306 ASN B O 1
#

Secondary structure (DSSP, 8-state):
-EEEEEE-B-SHHHHHH-SS-EEEEEEEEETTEEEEES--TTHHHHHHHTT--GGG-SEEEE-SS-HHHHTTHHHHHHHHTTTTTS--SEEEE-HHHHT-BTTB--SS-HHHHTTSEEEE--BT-EEEETTEEEEEEE--SSSTT-EEEEEEETTEEEEE--S----TTHHHHTTT-SEEEEEEEESTT-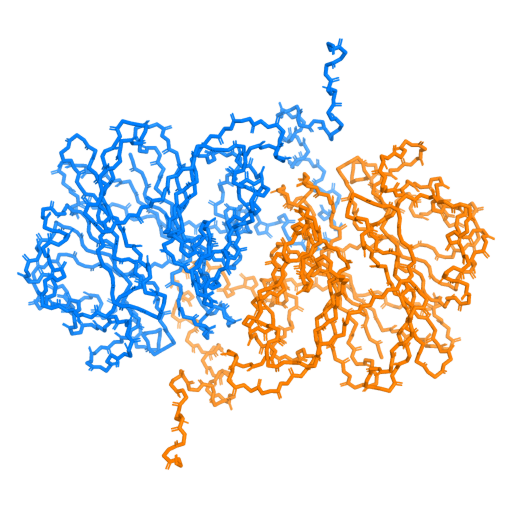PPTTSEEHHHHHHHHHHH--SEEEEE-B-HHHHHT-HHHHHHHHHHHHSS-EEE--TTEEEE--TT-TT---EEE---SSTTTT---HHHHHHHHHHHHHHHHHTT--SS------/-EEEEEE-B-SHHHHHH-SS-EEEEEEEEETTEEEEES--TTHHHHHHHTT--GGG-SEEEE-SS-HHHHTTHHHHHHHHTTTTTS--SEEEE-HHHHT-BTTB--SS-HHHHTTSEEEE--BT-EEEETTEEEEEEE--SSSTT-EEEEEEETTEEEEE--S----TTHHHHTTT-SEEEEEEEESTT-PPTTSEEHHHHHHHHHHH--SEEEEE-B-HHHHHT-HHHHHHHHHHHHSS-EEE--TTEEEE--TT-TT---EEE---SSTTTT---HHHHHHHHHHHHHHHHHTT--SS------

pLDDT: mean 88.15, std 21.18, range [18.47, 98.94]

Nearest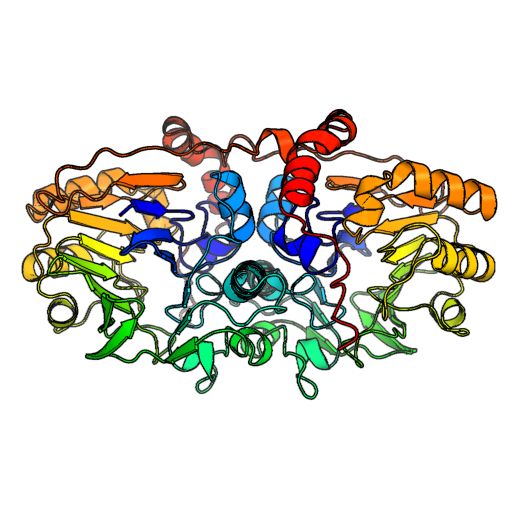 PDB structures (foldseek):
  6j4n-assembly1_A  TM=7.078E-01  e=8.231E-16  uncultured bacterium
  2cbn-assembly1_A-2  TM=7.915E-01  e=1.588E-12  Escherichia coli
  2wym-assembly1_F  TM=6.929E-01  e=1.053E-11  Escherichia coli
  7t28-assembly1_A-2  TM=7.287E-01  e=4.029E-11  Bacillus phage BSP38
  7wnt-assembly1_A  TM=5.703E-01  e=4.158E-09  Mycobacterium tuberculosis H37Rv

Organism: Methanobrevibacter smithii (strain ATCC 35061 / DSM 861 / OCM 144 / PS) (NCBI:txid420247)

InterPro domains:
  IPR001279 Metallo-beta-lactamase [PF12706] (34-218)
  IPR036866 Ribonuclease Z/Hydroxyacylglutathione hydrolase-like [G3DSA:3.60.15.10] (1-267)
  IPR036866 Ribonuclease Z/Hydroxyacylglutathione hydrolase-like [SSF56281] (1-253)

Sequence (612 aa):
MKITFLGTGGGRFSAISQRRMTGGFRIDNLNGKNYHVDPGPGALVRTYQFGFDPRNLDGVFVSHAHTDHYNDAEILIEAMTRGMTKEYGVVLGNKSVLDGYEKWGPGISKYHQSHSKKYVLEPNQVENINGCSVKGTKTVHGDPEGVGFQIDYRGFKISYTSDTGYFEDLHKYHEGADILIASVLRPGNKSIRGHLCSRNFIELLKEVKPKLAIMTHFGLKMLSIDPIDEAKRITKETGVKTLAAFDGMSFEVNTQNPARIRIKTLKDVNSQIHSSNIDLNRMERKNTYQSSLKNGENDELTIGKNMKITFLGTGGGRFSAISQRRMTGGFRIDNLNGKNYHVDPGPGALVRTYQFGFDPRNLDGVFVSHAHTDHYNDAEILIEAMTRGMTKEYGVVLGNKSVLDGYEKWGPGISKYHQSHSKKYVLEPNQVENINGCSVKGTKTVHGDPEGVGFQIDYRGFKISYTSDTGYFEDLHKYHEGADILIASVLRPGNKSIRGHLCSRNFIELLKEVKPKLAIMTHFGLKMLSIDPIDEAKRITKETGVKTLAAFDGMSFEVNTQNPARIRIKTLKDVNSQIHSSNIDLNRMERKNTYQSSLKNGENDELTIGKN

Foldseek 3Di:
DKKWAQWFAADDVCLVVPPTPLQAMWDACQVHAIEGFQGAPCNCVSCVQLPHQLCRHQEYEFQFQDRSRQVCVLVSLCSVQVNLPAQGHEYEYACCCAPNDDPGDVSYDPSSRVRYHYYHAAAQDWDQDSQKIKHWAAAFAPGRRGTWIWIAHPLAIETEGPFHDADDCRLVSLASHQEYEYEAAAEDDDDDGRHHHLVSVLVSCLRRVHQEYEYGNYHPRCVVVPVQVRQVVSCVSRVHNYGYDHNQWMWDADSVRRNDTDIDRGGRPCPVVPPPPPVVVVVNCPDVVVVCVVVVSDPDPPVDPD/DKKWAQWFAADDVCLVVPPTPLQAMWDACQVHAIEGFQGAPCNCVSCVQLPHQLCRHQEYEFQFQDRSRQVCVLVSLCSVQVNLPAQGHEYEYACLCAPNDDVGDVSYDPSSRVRYHYYHAAAQDWDQDSQKIKHWAAAFAPGNRGTWIWIAHPLAIETEGPFHDADDCRLVSLASHQEYEYEAAAEDDDDDGRHHHLVSVLVSCLRRVHQEYEYGNYHPRCVVVPVQVRQVVSCVSRVHNYGYDHNQWMWDADSVRRNDTDIDRGGRPCPVVPPPPPVVVVVVVPDPVVVCVVVVSPPDPPPDPD

Radius of gyration: 23.91 Å; Cα contacts (8 Å, |Δi|>4): 1607; chains: 2; bounding box: 62×69×55 Å

Solvent-accessible surface area (backbone atoms only — not comparable to full-atom values): 29596 Å² total; per-residue (Å²): 73,33,43,35,27,43,11,26,21,19,56,64,65,21,46,58,64,46,82,32,41,17,16,18,33,34,43,34,46,52,83,81,34,25,34,39,38,22,24,0,58,33,19,67,54,37,35,42,28,58,65,47,61,60,56,64,37,40,30,43,36,29,36,37,53,45,60,56,23,24,37,30,42,53,58,44,45,27,25,34,13,63,62,66,74,38,81,38,47,36,41,36,24,10,49,21,18,62,68,34,47,92,84,30,48,50,50,40,55,69,70,68,48,69,36,31,51,72,42,76,44,40,61,74,38,73,44,79,54,83,86,24,41,37,28,19,15,70,35,44,34,88,51,77,50,26,23,20,36,32,36,34,52,93,82,47,24,45,24,35,42,40,64,17,31,77,54,93,67,53,37,68,61,42,55,74,21,38,32,36,39,35,35,39,28,26,49,54,80,62,56,52,93,29,30,17,9,43,50,48,48,46,57,40,44,66,68,31,57,31,50,23,35,36,36,28,29,29,20,62,67,19,57,70,69,38,47,56,60,52,20,49,52,46,18,70,73,56,71,34,52,40,43,46,58,44,54,30,32,29,33,56,62,33,90,90,44,55,60,62,63,62,80,40,76,41,52,65,66,38,62,67,74,73,38,48,49,69,69,38,66,64,54,53,53,56,62,62,45,47,51,39,56,71,63,62,60,60,88,71,74,78,68,70,92,115,74,34,43,36,28,45,12,26,19,19,56,63,64,21,46,58,63,47,83,34,40,18,16,18,34,33,44,33,45,52,84,77,34,25,35,40,39,22,24,0,57,33,19,67,55,38,36,42,28,58,66,46,61,59,57,64,35,40,28,41,35,28,35,35,53,44,59,54,24,25,38,30,43,53,58,43,45,27,24,34,12,63,62,67,73,37,81,38,46,35,42,34,23,9,48,21,17,62,69,32,46,92,86,31,49,50,51,39,55,70,71,68,50,69,36,31,51,73,44,75,45,41,59,72,38,72,44,80,56,82,83,25,42,38,28,19,15,70,35,43,36,88,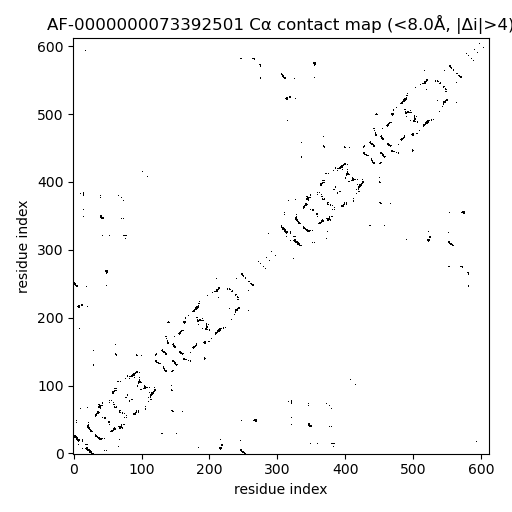51,76,50,27,24,20,37,32,36,34,52,92,82,47,23,45,23,33,43,40,65,18,29,79,55,94,67,52,36,68,60,41,56,74,20,38,33,36,38,34,34,39,28,26,51,54,80,60,56,51,92,29,31,17,8,42,51,50,47,47,58,38,44,67,68,32,57,30,51,22,35,36,35,28,30,29,20,63,69,19,57,70,68,36,48,56,59,52,20,49,53,48,18,70,72,55,72,33,52,40,42,44,58,44,53,30,32,30,33,55,61,33,88,91,42,55,63,62,62,61,79,40,76,40,52,64,68,36,61,68,72,72,37,47,49,69,70,37,66,65,55,56,56,55,62,61,45,47,50,37,56,71,64,63,58,58,85,70,72,80,68,70,89,114